Protein AF-0000000066929503 (afdb_homodimer)

Secondary structure (DSSP, 8-state):
----------TT-PPP--HHHHHHHHHHHHHHTGGGHHHHHHHHHHHHHHH-GGGGGG-TT----TTS-----HHHHHHHHHHHHHHHHHHHTTT-GGGGHHHHHHHHHHHHHHHHHH---THHHHHHHHHHHHHHHHHHHHSSTTS--HHHHHHHHHHHHHHHHHHHHHHHHHHHHHHHHHHHTT---------HHHHHHHHHHHHHHHHHTT-/----------TT-PPP--HHHHHHHHHHHHHHTGGGHHHHHHHHHHHHHHH-GGGGGG-TT----TTS-----HHHHHHHHHHHHHHHHHHHTTT-GGGGHHHHHHHHHHHHHHHHHH---THHHHHHHHHHHHHHHHHHHHSSTTS--HHHHHHHHHHHHHHHHHHHHHHHHHHHHHHHHHHHTT---------HHHHHHHHHHHHHHHHHTT-

Foldseek 3Di:
DDPPPPPPPPVLDADDDDPVLLVLLLLLCVQFDVVPQLVLLLQLVVQLCVVPVLCCQLPVVQPPPPPVPDDGDPSSSVVSNVVSVLVVVCSVCVVPNVVCLVVLLVLLLVLLVCCQVRNRDLCSLVSSLVSSLVSSLVRSVVTDPPSDDPVSSVSSSVSSSSSSVSSSVSNNNNNVVNVVVCVVVVVPSCVPPCDPVNSVVVVVVVVVVVVVVVD/DDPPPPPPPPLLDADDDDPVLLVLLLLLCVQFDVVPQLVLLLQLVVQLCVVPVLCCQLPVVQCPPPPVPDDGDPSSSVVSNVVSVLVVVCSVCVVPNVVCLVVLLVLLLVLLVCCQVRNRDLCSLVSSLVSSLVSSLVRSVVTDPPSDDPVSSVSSSVSSSSSSVSSSVSSNNNNVVNVVVCVVVVVPSCVPPCDPVNSVVVVVVVVVVVVVVVD

Radius of gyration: 22.8 Å; Cα contacts (8 Å, |Δi|>4): 367; chains: 2; bounding box: 68×48×69 Å

Organism: Strongyloides stercoralis (NCBI:txid6248)

pLDDT: mean 79.91, std 23.87, range [24.31, 98.56]

Sequence (430 aa):
MSSASLTTLTEDNWPIFDEDEIKLLVKSWNSSVGSNMETVGSSIYEMIFKQVPEARILFPFMKFTSSGKEKKSSEFRFQALRFMQVLENAINSITNLKALDPILENLGRRHGKLEVSAGFQPYFWTTFIECTIFNLRYYMEKSKKGTYDANEIDYAIMLWRKLLSAVIKKIEVGFYTDIANRISNGEKKRLRKSSTSTQCSQFLMKQQINRSDKSMSSASLTTLTEDNWPIFDEDEIKLLVKSWNSSVGSNMETVGSSIYEMIFKQVPEARILFPFMKFTSSGKEKKSSEFRFQALRFMQVLENAINSITNLKALDPILENLGRRHGKLEVSAGFQPYFWTTFIECTIFNLRYYMEKSKKGTYDANEIDYAIMLWRKLLSAVIKKIEVGFYTDIANRISNGEKKRLRKSSTSTQCSQFLMKQQINRSDKS

Solvent-accessible surface area (backbone atoms only — not comparable to full-atom values): 24064 Å² total; per-residue (Å²): 138,82,79,77,74,73,76,65,79,69,80,83,61,77,83,85,72,54,74,68,53,46,51,44,51,50,47,54,36,61,67,38,36,65,86,40,38,54,62,51,23,42,53,28,50,55,47,38,41,67,65,40,46,76,59,46,63,70,40,71,80,51,64,72,52,84,79,76,75,48,69,78,43,70,67,48,45,51,52,24,33,55,56,41,46,54,53,49,49,48,60,76,26,63,93,47,56,74,76,45,48,66,61,32,24,52,50,10,30,53,49,33,50,32,33,76,76,48,62,52,56,76,68,56,55,56,47,47,50,53,34,44,49,50,48,52,52,52,35,51,70,67,29,66,86,80,74,65,52,74,66,53,49,45,51,41,46,54,50,48,49,56,50,52,52,46,52,49,53,45,19,46,51,17,21,53,50,39,51,50,50,35,59,71,68,60,53,62,69,78,55,75,74,58,44,77,68,43,48,56,46,47,53,53,47,50,56,49,50,64,52,56,72,73,103,136,82,79,77,74,73,76,65,79,69,81,83,62,77,82,85,71,54,73,69,54,47,52,44,51,50,46,55,37,61,67,40,35,64,86,41,39,53,61,50,23,42,53,29,50,55,47,38,41,68,65,40,46,78,59,45,61,69,40,72,81,50,62,72,51,86,80,76,74,44,66,78,45,70,65,47,46,51,53,23,34,55,56,42,46,54,55,49,49,48,60,77,24,62,93,47,56,73,76,44,49,68,62,32,24,52,51,11,31,52,48,32,51,34,32,76,74,48,64,52,55,76,66,54,54,56,47,47,51,53,34,45,49,49,48,52,50,52,36,51,69,66,27,65,86,81,75,63,54,72,65,55,49,46,50,40,46,54,52,48,50,56,50,51,53,47,52,50,54,45,19,46,52,17,20,51,50,40,51,51,50,34,60,71,68,60,53,63,68,78,53,77,74,59,44,77,68,44,48,56,45,47,54,53,47,51,57,49,51,65,54,55,72,72,102

Nearest PDB structures (foldseek):
  5ziq-assembly3_C  TM=8.819E-01  e=2.730E-05  Ramazzottius varieornatus
  1ury-assembly1_A  TM=8.595E-01  e=2.438E-04  Homo sapiens
  6oty-assembly1_B  TM=6.850E-01  e=4.265E-04  Phacoides pectinatus
  3pt7-assembly1_B  TM=7.127E-01  e=1.305E-03  Phacoides pectinatus
  3pt8-assembly1_B  TM=7.059E-01  e=2.178E-03  Phacoides pectinatus

InterPro domains:
  IPR000971 Globin [PF00042] (43-129)
  IPR000971 Globin [PS01033] (16-188)
  IPR009050 Globin-like superfamily [SSF46458] (12-141)
  IPR012292 Globin/Protoglobin [G3DSA:1.10.490.10] (10-182)
  IPR044399 Myoglobin-like, M family globin domain [cd01040] (25-171)
  IPR053341 Oxidative Stress Response Globin-like [PTHR47768] (20-179)

Structure (mmCIF, N/CA/C/O backbone):
data_AF-0000000066929503-model_v1
#
loop_
_entity.id
_entity.type
_entity.pdbx_description
1 polymer 'GLOBIN domain-containing protein'
#
loop_
_atom_site.group_PDB
_atom_site.id
_atom_site.type_symbol
_atom_site.label_atom_id
_atom_site.label_alt_id
_atom_site.label_comp_id
_atom_site.label_asym_id
_atom_site.label_entity_id
_atom_site.label_seq_id
_atom_site.pdbx_PDB_ins_code
_atom_site.Cartn_x
_atom_site.Cartn_y
_atom_site.Cartn_z
_atom_site.occupancy
_atom_site.B_iso_or_equiv
_atom_site.auth_seq_id
_atom_site.auth_comp_id
_atom_site.auth_asym_id
_atom_site.auth_atom_id
_atom_site.pdbx_PDB_model_num
ATOM 1 N N . MET A 1 1 ? -44.656 7.566 14.586 1 24.62 1 MET A N 1
ATOM 2 C CA . MET A 1 1 ? -43.906 7.273 13.367 1 24.62 1 MET A CA 1
ATOM 3 C C . MET A 1 1 ? -42.469 7.758 13.477 1 24.62 1 MET A C 1
ATOM 5 O O . MET A 1 1 ? -42.188 8.938 13.273 1 24.62 1 MET A O 1
ATOM 9 N N . SER A 1 2 ? -41.656 7.426 14.422 1 27.88 2 SER A N 1
ATOM 10 C CA . SER A 1 2 ? -40.375 7.973 14.836 1 27.88 2 SER A CA 1
ATOM 11 C C . SER A 1 2 ? -39.281 7.641 13.82 1 27.88 2 SER A C 1
ATOM 13 O O . SER A 1 2 ? -39.094 6.477 13.469 1 27.88 2 SER A O 1
ATOM 15 N N . SER A 1 3 ? -38.844 8.578 12.938 1 27.59 3 SER A N 1
ATOM 16 C CA . SER A 1 3 ? -37.906 8.531 11.828 1 27.59 3 SER A CA 1
ATOM 17 C C . SER A 1 3 ? -36.531 8.023 12.289 1 27.59 3 SER A C 1
ATOM 19 O O . SER A 1 3 ? -35.969 8.562 13.234 1 27.59 3 SER A O 1
ATOM 21 N N . ALA A 1 4 ? -36.25 6.754 12.289 1 28.34 4 ALA A N 1
ATOM 22 C CA . ALA A 1 4 ? -34.906 6.145 12.453 1 28.34 4 ALA A CA 1
ATOM 23 C C . ALA A 1 4 ? -33.875 6.902 11.664 1 28.34 4 ALA A C 1
ATOM 25 O O . ALA A 1 4 ? -33.906 6.953 10.43 1 28.34 4 ALA A O 1
ATOM 26 N N . SER A 1 5 ? -33.344 8.023 12.156 1 29.8 5 SER A N 1
ATOM 27 C CA . SER A 1 5 ? -32.281 8.828 11.578 1 29.8 5 SER A CA 1
ATOM 28 C C . SER A 1 5 ? -31.109 7.953 11.141 1 29.8 5 SER A C 1
ATOM 30 O O . SER A 1 5 ? -30.531 7.219 11.953 1 29.8 5 SER A O 1
ATOM 32 N N . LEU A 1 6 ? -31.125 7.316 10.047 1 31.19 6 LEU A N 1
ATOM 33 C CA . LEU A 1 6 ? -30 6.68 9.375 1 31.19 6 LEU A CA 1
ATOM 34 C C . LEU A 1 6 ? -28.734 7.527 9.516 1 31.19 6 LEU A C 1
ATOM 36 O O . LEU A 1 6 ? -28.656 8.625 8.961 1 31.19 6 LEU A O 1
ATOM 40 N N . THR A 1 7 ? -28.125 7.609 10.672 1 31.92 7 THR A N 1
ATOM 41 C CA . THR A 1 7 ? -26.797 8.211 10.789 1 31.92 7 THR A CA 1
ATOM 42 C C . THR A 1 7 ? -25.953 7.91 9.562 1 31.92 7 THR A C 1
ATOM 44 O O . THR A 1 7 ? -25.609 6.754 9.297 1 31.92 7 THR A O 1
ATOM 47 N N . THR A 1 8 ? -26.297 8.469 8.469 1 33.75 8 THR A N 1
ATOM 48 C CA . THR A 1 8 ? -25.406 8.531 7.32 1 33.75 8 THR A CA 1
ATOM 49 C C . THR A 1 8 ? -23.953 8.734 7.773 1 33.75 8 THR A C 1
ATOM 51 O O . THR A 1 8 ? -23.672 9.625 8.57 1 33.75 8 THR A O 1
ATOM 54 N N . LEU A 1 9 ? -23.266 7.797 8.258 1 35.62 9 LEU A N 1
ATOM 55 C CA . LEU A 1 9 ? -21.812 7.957 8.289 1 35.62 9 LEU A CA 1
ATOM 56 C C . LEU A 1 9 ? -21.359 8.953 7.23 1 35.62 9 LEU A C 1
ATOM 58 O O . LEU A 1 9 ? -21.312 8.625 6.043 1 35.62 9 LEU A O 1
ATOM 62 N N . THR A 1 10 ? -21.844 10.047 7.012 1 40.69 10 THR A N 1
ATOM 63 C CA . THR A 1 10 ? -21.328 11.109 6.152 1 40.69 10 THR A CA 1
ATOM 64 C C . THR A 1 10 ? -19.812 11.203 6.242 1 40.69 10 THR A C 1
ATOM 66 O O . THR A 1 10 ? -19.266 11.539 7.297 1 40.69 10 THR A O 1
ATOM 69 N N . GLU A 1 11 ? -19 10.312 5.738 1 50.25 11 GLU A N 1
ATOM 70 C CA . GLU A 1 11 ? -17.578 10.07 5.445 1 50.25 11 GLU A CA 1
ATOM 71 C C . GLU A 1 11 ? -16.828 11.383 5.238 1 50.25 11 GLU A C 1
ATOM 73 O O . GLU A 1 11 ? -15.641 11.375 4.914 1 50.25 11 GLU A O 1
ATOM 78 N N . ASP A 1 12 ? -17.438 12.531 5.125 1 60.22 12 ASP A N 1
ATOM 79 C CA . ASP A 1 12 ? -16.891 13.812 4.699 1 60.22 12 ASP A CA 1
ATOM 80 C C . ASP A 1 12 ? -16.125 14.484 5.836 1 60.22 12 ASP A C 1
ATOM 82 O O . ASP A 1 12 ? -15.688 15.633 5.707 1 60.22 12 ASP A O 1
ATOM 86 N N . ASN A 1 13 ? -15.977 13.758 6.852 1 83.12 13 ASN A N 1
ATOM 87 C CA . ASN A 1 13 ? -15.391 14.555 7.926 1 83.12 13 ASN A CA 1
ATOM 88 C C . ASN A 1 13 ? -13.914 14.227 8.125 1 83.12 13 ASN A C 1
ATOM 90 O O . ASN A 1 13 ? -13.492 13.094 7.898 1 83.12 13 ASN A O 1
ATOM 94 N N . TRP A 1 14 ? -13.148 15.258 8.344 1 95.12 14 TRP A N 1
ATOM 95 C CA . TRP A 1 14 ? -11.758 15.148 8.758 1 95.12 14 TRP A CA 1
ATOM 96 C C . TRP A 1 14 ? -11.633 14.43 10.094 1 95.12 14 TRP A C 1
ATOM 98 O O . TRP A 1 14 ? -12.508 14.555 10.953 1 95.12 14 TRP A O 1
ATOM 108 N N . PRO A 1 15 ? -10.625 13.602 10.25 1 94.94 15 PRO A N 1
ATOM 109 C CA . PRO A 1 15 ? -10.406 13 11.562 1 94.94 15 PRO A CA 1
ATOM 110 C C . PRO A 1 15 ? -10.086 14.031 12.641 1 94.94 15 PRO A C 1
ATOM 112 O O . PRO A 1 15 ? -9.562 15.109 12.328 1 94.94 15 PRO A O 1
ATOM 115 N N . ILE A 1 16 ? -10.383 13.648 13.812 1 92.81 16 ILE A N 1
ATOM 116 C CA . ILE A 1 16 ? -10.031 14.477 14.969 1 92.81 16 ILE A CA 1
ATOM 117 C C . ILE A 1 16 ? -8.805 13.891 15.664 1 92.81 16 ILE A C 1
ATOM 119 O O . ILE A 1 16 ? -8.727 12.68 15.891 1 92.81 16 ILE A O 1
ATOM 123 N N . PHE A 1 17 ? -7.812 14.711 15.922 1 97 17 PHE A N 1
ATOM 124 C CA . PHE A 1 17 ? -6.625 14.352 16.688 1 97 17 PHE A CA 1
ATOM 125 C C . PHE A 1 17 ? -6.625 15.047 18.047 1 97 17 PHE A C 1
ATOM 127 O O . PHE A 1 17 ? -6.926 16.234 18.141 1 97 17 PHE A O 1
ATOM 134 N N . ASP A 1 18 ? -6.387 14.273 19.047 1 97.12 18 ASP A N 1
ATOM 135 C CA . ASP A 1 18 ? -6.289 14.93 20.344 1 97.12 18 ASP A CA 1
ATOM 136 C C . ASP A 1 18 ? -4.953 15.648 20.5 1 97.12 18 ASP A C 1
ATOM 138 O O . ASP A 1 18 ? -4.113 15.617 19.609 1 97.12 18 ASP A O 1
ATOM 142 N N . GLU A 1 19 ? -4.789 16.344 21.609 1 97.44 19 GLU A N 1
ATOM 143 C CA . GLU A 1 19 ? -3.623 17.203 21.812 1 97.44 19 GLU A CA 1
ATOM 144 C C . GLU A 1 19 ? -2.328 16.391 21.75 1 97.44 19 GLU A C 1
ATOM 146 O O . GLU A 1 19 ? -1.342 16.828 21.156 1 97.44 19 GLU A O 1
ATOM 151 N N . ASP A 1 20 ? -2.297 15.219 22.312 1 97.5 20 ASP A N 1
ATOM 152 C CA . ASP A 1 20 ? -1.104 14.375 22.328 1 97.5 20 ASP A CA 1
ATOM 153 C C . ASP A 1 20 ? -0.799 13.844 20.922 1 97.5 20 ASP A C 1
ATOM 155 O O . ASP A 1 20 ? 0.365 13.758 20.531 1 97.5 20 ASP A O 1
ATOM 159 N N . GLU A 1 21 ? -1.838 13.516 20.266 1 98 21 GLU A N 1
ATOM 160 C CA . GLU A 1 21 ? -1.682 13.047 18.891 1 98 21 GLU A CA 1
ATOM 161 C C . GLU A 1 21 ? -1.106 14.148 18 1 98 21 GLU A C 1
ATOM 163 O O . GLU A 1 21 ? -0.216 13.891 17.188 1 98 21 GLU A O 1
ATOM 168 N N . ILE A 1 22 ? -1.617 15.367 18.219 1 98.5 22 ILE A N 1
ATOM 169 C CA . ILE A 1 22 ? -1.156 16.5 17.438 1 98.5 22 ILE A CA 1
ATOM 170 C C . ILE A 1 22 ? 0.322 16.766 17.719 1 98.5 22 ILE A C 1
ATOM 172 O O . ILE A 1 22 ? 1.116 16.938 16.797 1 98.5 22 ILE A O 1
ATOM 176 N N . LYS A 1 23 ? 0.648 16.703 18.922 1 97.94 23 LYS A N 1
ATOM 177 C CA . LYS A 1 23 ? 2.035 16.938 19.312 1 97.94 23 LYS A CA 1
ATOM 178 C C . LYS A 1 23 ? 2.965 15.906 18.672 1 97.94 23 LYS A C 1
ATOM 180 O O . LYS A 1 23 ? 4.039 16.266 18.188 1 97.94 23 LYS A O 1
ATOM 185 N N . LEU A 1 24 ? 2.531 14.688 18.625 1 97.44 24 LEU A N 1
ATOM 186 C CA . LEU A 1 24 ? 3.363 13.625 18.078 1 97.44 24 LEU A CA 1
ATOM 187 C C . LEU A 1 24 ? 3.488 13.758 16.562 1 97.44 24 LEU A C 1
ATOM 189 O O . LEU A 1 24 ? 4.57 13.562 16.016 1 97.44 24 LEU A O 1
ATOM 193 N N . LEU A 1 25 ? 2.42 14.086 15.922 1 98 25 LEU A N 1
ATOM 194 C CA . LEU A 1 25 ? 2.455 14.305 14.484 1 98 25 LEU A CA 1
ATOM 195 C C . LEU A 1 25 ? 3.398 15.453 14.133 1 98 25 LEU A C 1
ATOM 197 O O . LEU A 1 25 ? 4.254 15.312 13.25 1 98 25 LEU A O 1
ATOM 201 N N . VAL A 1 26 ? 3.26 16.547 14.844 1 97.62 26 VAL A N 1
ATOM 202 C CA . VAL A 1 26 ? 4.07 17.734 14.586 1 97.62 26 VAL A CA 1
ATOM 203 C C . VAL A 1 26 ? 5.535 17.438 14.891 1 97.62 26 VAL A C 1
ATOM 205 O O . VAL A 1 26 ? 6.422 17.797 14.109 1 97.62 26 VAL A O 1
ATOM 208 N N . LYS A 1 27 ? 5.77 16.75 15.945 1 96.31 27 LYS A N 1
ATOM 209 C CA . LYS A 1 27 ? 7.133 16.359 16.297 1 96.31 27 LYS A CA 1
ATOM 210 C C . LYS A 1 27 ? 7.75 15.469 15.219 1 96.31 27 LYS A C 1
ATOM 212 O O . LYS A 1 27 ? 8.891 15.68 14.82 1 96.31 27 LYS A O 1
ATOM 217 N N . SER A 1 28 ? 6.977 14.531 14.773 1 95.75 28 SER A N 1
ATOM 218 C CA . SER A 1 28 ? 7.492 13.586 13.781 1 95.75 28 SER A CA 1
ATOM 219 C C . SER A 1 28 ? 7.785 14.281 12.453 1 95.75 28 SER A C 1
ATOM 221 O O . SER A 1 28 ? 8.727 13.914 11.75 1 95.75 28 SER A O 1
ATOM 223 N N . TRP A 1 29 ? 7.031 15.273 12.148 1 96.44 29 TRP A N 1
ATOM 224 C CA . TRP A 1 29 ? 7.297 16.078 10.953 1 96.44 29 TRP A CA 1
ATOM 225 C C . TRP A 1 29 ? 8.555 16.922 11.141 1 96.44 29 TRP A C 1
ATOM 227 O O . TRP A 1 29 ? 9.469 16.875 10.32 1 96.44 29 TRP A O 1
ATOM 237 N N . ASN A 1 30 ? 8.633 17.625 12.227 1 94.25 30 ASN A N 1
ATOM 238 C CA . ASN A 1 30 ? 9.68 18.609 12.438 1 94.25 30 ASN A CA 1
ATOM 239 C C . ASN A 1 30 ? 11.047 17.953 12.648 1 94.25 30 ASN A C 1
ATOM 241 O O . ASN A 1 30 ? 12.07 18.484 12.234 1 94.25 30 ASN A O 1
ATOM 245 N N . SER A 1 31 ? 11.07 16.797 13.18 1 91.19 31 SER A N 1
ATOM 246 C CA . SER A 1 31 ? 12.344 16.188 13.555 1 91.19 31 SER A CA 1
ATOM 247 C C . SER A 1 31 ? 12.906 15.344 12.414 1 91.19 31 SER A C 1
ATOM 249 O O . SER A 1 31 ? 14.109 15.07 12.375 1 91.19 31 SER A O 1
ATOM 251 N N . SER A 1 32 ? 12.023 15.008 11.492 1 87.88 32 SER A N 1
ATOM 252 C CA . SER A 1 32 ? 12.531 13.969 10.609 1 87.88 32 SER A CA 1
ATOM 253 C C . SER A 1 32 ? 12.266 14.305 9.141 1 87.88 32 SER A C 1
ATOM 255 O O . SER A 1 32 ? 12.938 13.781 8.25 1 87.88 32 SER A O 1
ATOM 257 N N . VAL A 1 33 ? 11.344 15.164 8.836 1 91.44 33 VAL A N 1
ATOM 258 C CA . VAL A 1 33 ? 10.898 15.32 7.453 1 91.44 33 VAL A CA 1
ATOM 259 C C . VAL A 1 33 ? 10.961 16.797 7.051 1 91.44 33 VAL A C 1
ATOM 261 O O . VAL A 1 33 ? 11.453 17.125 5.973 1 91.44 33 VAL A O 1
ATOM 264 N N . GLY A 1 34 ? 10.555 17.641 7.984 1 90.5 34 GLY A N 1
ATOM 265 C CA . GLY A 1 34 ? 10.305 19.047 7.656 1 90.5 34 GLY A CA 1
ATOM 266 C C . GLY A 1 34 ? 11.547 19.766 7.168 1 90.5 34 GLY A C 1
ATOM 267 O O . GLY A 1 34 ? 11.461 20.625 6.289 1 90.5 34 GLY A O 1
ATOM 268 N N . SER A 1 35 ? 12.734 19.391 7.629 1 90.12 35 SER A N 1
ATOM 269 C CA . SER A 1 35 ? 13.969 20.078 7.273 1 90.12 35 SER A CA 1
ATOM 270 C C . SER A 1 35 ? 14.633 19.438 6.062 1 90.12 35 SER A C 1
ATOM 272 O O . SER A 1 35 ? 15.648 19.938 5.57 1 90.12 35 SER A O 1
ATOM 274 N N . ASN A 1 36 ? 14.094 18.391 5.555 1 91.31 36 ASN A N 1
ATOM 275 C CA . ASN A 1 36 ? 14.672 17.656 4.438 1 91.31 36 ASN A CA 1
ATOM 276 C C . ASN A 1 36 ? 13.602 17.172 3.465 1 91.31 36 ASN A C 1
ATOM 278 O O . ASN A 1 36 ? 13.625 16.016 3.035 1 91.31 36 ASN A O 1
ATOM 282 N N . MET A 1 37 ? 12.719 18 3.158 1 93.75 37 MET A N 1
ATOM 283 C CA . MET A 1 37 ? 11.547 17.625 2.379 1 93.75 37 MET A CA 1
ATOM 284 C C . MET A 1 37 ? 11.953 17.125 0.992 1 93.75 37 MET A C 1
ATOM 286 O O . MET A 1 37 ? 11.375 16.172 0.475 1 93.75 37 MET A O 1
ATOM 290 N N . GLU A 1 38 ? 12.953 17.812 0.374 1 91.06 38 GLU A N 1
ATOM 291 C CA . GLU A 1 38 ? 13.375 17.422 -0.965 1 91.06 38 GLU A CA 1
ATOM 292 C C . GLU A 1 38 ? 13.922 15.992 -0.973 1 91.06 38 GLU A C 1
ATOM 294 O O . GLU A 1 38 ? 13.555 15.188 -1.834 1 91.06 38 GLU A O 1
ATOM 299 N N . THR A 1 39 ? 14.758 15.703 -0.01 1 92.31 39 THR A N 1
ATOM 300 C CA . THR A 1 39 ? 15.367 14.383 0.094 1 92.31 39 THR A CA 1
ATOM 301 C C . THR A 1 39 ? 14.305 13.32 0.385 1 92.31 39 THR A C 1
ATOM 303 O O . THR A 1 39 ? 14.258 12.281 -0.275 1 92.31 39 THR A O 1
ATOM 306 N N . VAL A 1 40 ? 13.438 13.625 1.331 1 95.25 40 VAL A N 1
ATOM 307 C CA . VAL A 1 40 ? 12.398 12.672 1.715 1 95.25 40 VAL A CA 1
ATOM 308 C C . VAL A 1 40 ? 11.422 12.484 0.558 1 95.25 40 VAL A C 1
ATOM 310 O O . VAL A 1 40 ? 11.07 11.352 0.215 1 95.25 40 VAL A O 1
ATOM 313 N N . GLY A 1 41 ? 11.039 13.594 -0.048 1 95.31 41 GLY A N 1
ATOM 314 C CA . GLY A 1 41 ? 10.148 13.523 -1.196 1 95.31 41 GLY A CA 1
ATOM 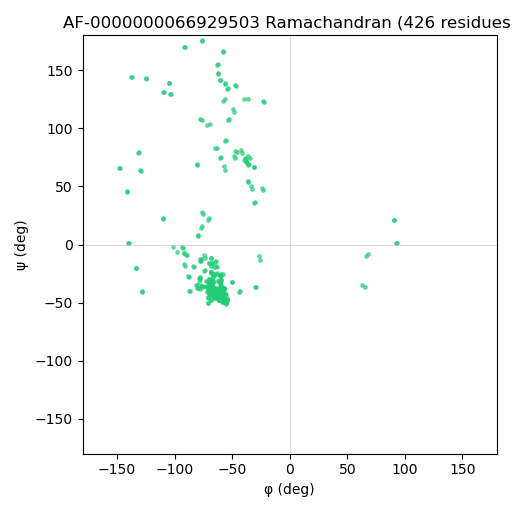315 C C . GLY A 1 41 ? 10.719 12.703 -2.34 1 95.31 41 GLY A C 1
ATOM 316 O O . GLY A 1 41 ? 10.008 11.891 -2.941 1 95.31 41 GLY A O 1
ATOM 317 N N . SER A 1 42 ? 11.984 12.883 -2.629 1 92.56 42 SER A N 1
ATOM 318 C CA . SER A 1 42 ? 12.641 12.125 -3.686 1 92.56 42 SER A CA 1
ATOM 319 C C . SER A 1 42 ? 12.672 10.633 -3.355 1 92.56 42 SER A C 1
ATOM 321 O O . SER A 1 42 ? 12.43 9.797 -4.227 1 92.56 42 SER A O 1
ATOM 323 N N . SER A 1 43 ? 12.938 10.328 -2.088 1 94.75 43 SER A N 1
ATOM 324 C CA . SER A 1 43 ? 12.945 8.938 -1.655 1 94.75 43 SER A CA 1
ATOM 325 C C . SER A 1 43 ? 11.578 8.297 -1.831 1 94.75 43 SER A C 1
ATOM 327 O O . SER A 1 43 ? 11.469 7.148 -2.264 1 94.75 43 SER A O 1
ATOM 329 N N . ILE A 1 44 ? 10.547 9.055 -1.503 1 96.5 44 ILE A N 1
ATOM 330 C CA . ILE A 1 44 ? 9.18 8.555 -1.63 1 96.5 44 ILE A CA 1
ATOM 331 C C . ILE A 1 44 ? 8.859 8.297 -3.1 1 96.5 44 ILE A C 1
ATOM 333 O O . ILE A 1 44 ? 8.367 7.223 -3.455 1 96.5 44 ILE A O 1
ATOM 337 N N . TYR A 1 45 ? 9.188 9.141 -3.963 1 93.19 45 TYR A N 1
ATOM 338 C CA . TYR A 1 45 ? 8.875 9 -5.379 1 93.19 45 TYR A CA 1
ATOM 339 C C . TYR A 1 45 ? 9.688 7.879 -6.012 1 93.19 45 TYR A C 1
ATOM 341 O O . TYR A 1 45 ? 9.18 7.141 -6.859 1 93.19 45 TYR A O 1
ATOM 349 N N . GLU A 1 46 ? 10.945 7.797 -5.637 1 93.12 46 GLU A N 1
ATOM 350 C CA . GLU A 1 46 ? 11.758 6.688 -6.133 1 93.12 46 GLU A CA 1
ATOM 351 C C . GLU A 1 46 ? 11.133 5.344 -5.773 1 93.12 46 GLU A C 1
ATOM 353 O O . GLU A 1 46 ? 11.086 4.434 -6.605 1 93.12 46 GLU A O 1
ATOM 358 N N . MET A 1 47 ? 10.664 5.281 -4.559 1 96.38 47 MET A N 1
ATOM 359 C CA . MET A 1 47 ? 10.008 4.047 -4.133 1 96.38 47 MET A CA 1
ATOM 360 C C . MET A 1 47 ? 8.711 3.826 -4.902 1 96.38 47 MET A C 1
ATOM 362 O O . MET A 1 47 ? 8.406 2.703 -5.309 1 96.38 47 MET A O 1
ATOM 366 N N . ILE A 1 48 ? 7.945 4.887 -5.141 1 95.75 48 ILE A N 1
ATOM 367 C CA . ILE A 1 48 ? 6.691 4.785 -5.883 1 95.75 48 ILE A CA 1
ATOM 368 C C . ILE A 1 48 ? 6.965 4.219 -7.277 1 95.75 48 ILE A C 1
ATOM 370 O O . ILE A 1 48 ? 6.273 3.301 -7.727 1 95.75 48 ILE A O 1
ATOM 374 N N . PHE A 1 49 ? 7.996 4.629 -7.934 1 93.25 49 PHE A N 1
ATOM 375 C CA . PHE A 1 49 ? 8.273 4.234 -9.312 1 93.25 49 PHE A CA 1
ATOM 376 C C . PHE A 1 49 ? 8.766 2.793 -9.375 1 93.25 49 PHE A C 1
ATOM 378 O O . PHE A 1 49 ? 8.68 2.15 -10.422 1 93.25 49 PHE A O 1
ATOM 385 N N . LYS A 1 50 ? 9.266 2.355 -8.273 1 95.88 50 LYS A N 1
ATOM 386 C CA . LYS A 1 50 ? 9.641 0.948 -8.195 1 95.88 50 LYS A CA 1
ATOM 387 C C . LYS A 1 50 ? 8.422 0.069 -7.906 1 95.88 50 LYS A C 1
ATOM 389 O O . LYS A 1 50 ? 8.328 -1.05 -8.414 1 95.88 50 LYS A O 1
ATOM 394 N N . GLN A 1 51 ? 7.492 0.592 -7.113 1 97.44 51 GLN A N 1
ATOM 395 C CA . GLN A 1 51 ? 6.312 -0.167 -6.719 1 97.44 51 GLN A CA 1
ATOM 396 C C . GLN A 1 51 ? 5.258 -0.161 -7.82 1 97.44 51 GLN A C 1
ATOM 398 O O . GLN A 1 51 ? 4.543 -1.147 -8.008 1 97.44 51 GLN A O 1
ATOM 403 N N . VAL A 1 52 ? 5.152 0.943 -8.477 1 97.06 52 VAL A N 1
ATOM 404 C CA . VAL A 1 52 ? 4.215 1.11 -9.578 1 97.06 52 VAL A CA 1
ATOM 405 C C . VAL A 1 52 ? 4.93 1.727 -10.781 1 97.06 52 VAL A C 1
ATOM 407 O O . VAL A 1 52 ? 4.723 2.9 -11.102 1 97.06 52 VAL A O 1
ATOM 410 N N . PRO A 1 53 ? 5.668 0.898 -11.516 1 95.12 53 PRO A N 1
ATOM 411 C CA . PRO A 1 53 ? 6.488 1.444 -12.602 1 95.12 53 PRO A CA 1
ATOM 412 C C . PRO A 1 53 ? 5.66 2.152 -13.672 1 95.12 53 PRO A C 1
ATOM 414 O O . PRO A 1 53 ? 6.141 3.096 -14.305 1 95.12 53 PRO A O 1
ATOM 417 N N . GLU A 1 54 ? 4.418 1.783 -13.852 1 92.81 54 GLU A N 1
ATOM 418 C CA . GLU A 1 54 ? 3.561 2.395 -14.867 1 92.81 54 GLU A CA 1
ATOM 419 C C . GLU A 1 54 ? 3.246 3.846 -14.523 1 92.81 54 GLU A C 1
ATOM 421 O O . GLU A 1 54 ? 2.812 4.613 -15.383 1 92.81 54 GLU A O 1
ATOM 426 N N . ALA A 1 55 ? 3.479 4.254 -13.289 1 92.88 55 ALA A N 1
ATOM 427 C CA . ALA A 1 55 ? 3.227 5.633 -12.883 1 92.88 55 ALA A CA 1
ATOM 428 C C . ALA A 1 55 ? 4.234 6.586 -13.516 1 92.88 55 ALA A C 1
ATOM 430 O O . ALA A 1 55 ? 4.008 7.797 -13.562 1 92.88 55 ALA A O 1
ATOM 431 N N . ARG A 1 56 ? 5.32 6.051 -14.031 1 89.75 56 ARG A N 1
ATOM 432 C CA . ARG A 1 56 ? 6.355 6.875 -14.648 1 89.75 56 ARG A CA 1
ATOM 433 C C . ARG A 1 56 ? 5.812 7.602 -15.875 1 89.75 56 ARG A C 1
ATOM 435 O O . ARG A 1 56 ? 6.336 8.648 -16.266 1 89.75 56 ARG A O 1
ATOM 442 N N . ILE A 1 57 ? 4.703 7.121 -16.422 1 87.19 57 ILE A N 1
ATOM 443 C CA . ILE A 1 57 ? 4.125 7.707 -17.625 1 87.19 57 ILE A CA 1
ATOM 444 C C . ILE A 1 57 ? 3.592 9.102 -17.297 1 87.19 57 ILE A C 1
ATOM 446 O O . ILE A 1 57 ? 3.479 9.945 -18.203 1 87.19 57 ILE A O 1
ATOM 450 N N . LEU A 1 58 ? 3.303 9.32 -16.062 1 87 58 LEU A N 1
ATOM 451 C CA . LEU A 1 58 ? 2.768 10.609 -15.633 1 87 58 LEU A CA 1
ATOM 452 C C . LEU A 1 58 ? 3.875 11.656 -15.539 1 87 58 LEU A C 1
ATOM 454 O O . LEU A 1 58 ? 3.598 12.852 -15.445 1 87 58 LEU A O 1
ATOM 458 N N . PHE A 1 59 ? 5.098 11.125 -15.609 1 83.94 59 PHE A N 1
ATOM 459 C CA . PHE A 1 59 ? 6.238 12.008 -15.398 1 83.94 59 PHE A CA 1
ATOM 460 C C . PHE A 1 59 ? 7.262 11.852 -16.516 1 83.94 59 PHE A C 1
ATOM 462 O O . PHE A 1 59 ? 8.422 11.531 -16.266 1 83.94 59 PHE A O 1
ATOM 469 N N . PRO A 1 60 ? 6.938 12.172 -17.656 1 74.06 60 PRO A N 1
ATOM 470 C CA . PRO A 1 60 ? 7.777 11.883 -18.828 1 74.06 60 PRO A CA 1
ATOM 471 C C . PRO A 1 60 ? 9.117 12.617 -18.781 1 74.06 60 PRO A C 1
ATOM 473 O O . PRO A 1 60 ? 10.07 12.195 -19.438 1 74.06 60 PRO A O 1
ATOM 476 N N . PHE A 1 61 ? 9.125 13.594 -18.156 1 65 61 PHE A N 1
ATOM 477 C CA . PHE A 1 61 ? 10.344 14.398 -18.109 1 65 61 PHE A CA 1
ATOM 478 C C . PHE A 1 61 ? 11.375 13.766 -17.172 1 65 61 PHE A C 1
ATOM 480 O O . PHE A 1 61 ? 12.523 14.203 -17.125 1 65 61 PHE A O 1
ATOM 487 N N . MET A 1 62 ? 10.891 12.828 -16.391 1 59.62 62 MET A N 1
ATOM 488 C CA . MET A 1 62 ? 11.789 12.188 -15.43 1 59.62 62 MET A CA 1
ATOM 489 C C . MET A 1 62 ? 12.633 11.117 -16.109 1 59.62 62 MET A C 1
ATOM 491 O O . MET A 1 62 ? 12.102 10.141 -16.641 1 59.62 62 MET A O 1
ATOM 495 N N . LYS A 1 63 ? 13.586 11.617 -17 1 53.03 63 LYS A N 1
ATOM 496 C CA . LYS A 1 63 ? 14.477 10.641 -17.609 1 53.03 63 LYS A CA 1
ATOM 497 C C . LYS A 1 63 ? 15.078 9.711 -16.562 1 53.03 63 LYS A C 1
ATOM 499 O O . LYS A 1 63 ? 15.75 10.156 -15.633 1 53.03 63 LYS A O 1
ATOM 504 N N . PHE A 1 64 ? 14.297 8.766 -16.094 1 48.66 64 PHE A N 1
ATOM 505 C CA . PHE A 1 64 ? 14.953 7.824 -15.195 1 48.66 64 PHE A CA 1
ATOM 506 C C . PHE A 1 64 ? 16.016 7.016 -15.938 1 48.66 64 PHE A C 1
ATOM 508 O O . PHE A 1 64 ? 15.727 6.418 -16.984 1 48.66 64 PHE A O 1
ATOM 515 N N . THR A 1 65 ? 17.203 7.559 -16.094 1 43.47 65 THR A N 1
ATOM 516 C CA . THR A 1 65 ? 18.219 6.719 -16.734 1 43.47 65 THR A CA 1
ATOM 517 C C . THR A 1 65 ? 18.422 5.43 -15.953 1 43.47 65 THR A C 1
ATOM 519 O O . THR A 1 65 ? 18.203 5.395 -14.742 1 43.47 65 THR A O 1
ATOM 522 N N . SER A 1 66 ? 18.266 4.355 -16.531 1 39.91 66 SER A N 1
ATOM 523 C CA . SER A 1 66 ? 18.453 2.992 -16.047 1 39.91 66 SER A CA 1
ATOM 524 C C . SER A 1 66 ? 19.734 2.865 -15.227 1 39.91 66 SER A C 1
ATOM 526 O O . SER A 1 66 ? 20 1.813 -14.641 1 39.91 66 SER A O 1
ATOM 528 N N . SER A 1 67 ? 20.844 3.506 -15.633 1 42.56 67 SER A N 1
ATOM 529 C CA . SER A 1 67 ? 22.188 3.193 -15.195 1 42.56 67 SER A CA 1
ATOM 530 C C . SER A 1 67 ? 22.406 3.596 -13.734 1 42.56 67 SER A C 1
ATOM 532 O O . SER A 1 67 ? 23.484 3.377 -13.18 1 42.56 67 SER A O 1
ATOM 534 N N . GLY A 1 68 ? 21.422 3.783 -12.852 1 43.38 68 GLY A N 1
ATOM 535 C CA . GLY A 1 68 ? 21.609 4.117 -11.453 1 43.38 68 GLY A CA 1
ATOM 536 C C . GLY A 1 68 ? 22.234 5.488 -11.25 1 43.38 68 GLY A C 1
ATOM 537 O O . GLY A 1 68 ? 22.359 5.953 -10.117 1 43.38 68 GLY A O 1
ATOM 538 N N . LYS A 1 69 ? 23.172 5.918 -12.117 1 44.62 69 LYS A N 1
ATOM 539 C CA . LYS A 1 69 ? 23.844 7.215 -11.992 1 44.62 69 LYS A CA 1
ATOM 540 C C . LYS A 1 69 ? 22.906 8.352 -12.422 1 44.62 69 LYS A C 1
ATOM 542 O O . LYS A 1 69 ? 23.281 9.172 -13.266 1 44.62 69 LYS A O 1
ATOM 547 N N . GLU A 1 70 ? 21.734 8.172 -12.32 1 46.59 70 GLU A N 1
ATOM 548 C CA . GLU A 1 70 ? 20.844 9.148 -12.945 1 46.59 70 GLU A CA 1
ATOM 549 C C . G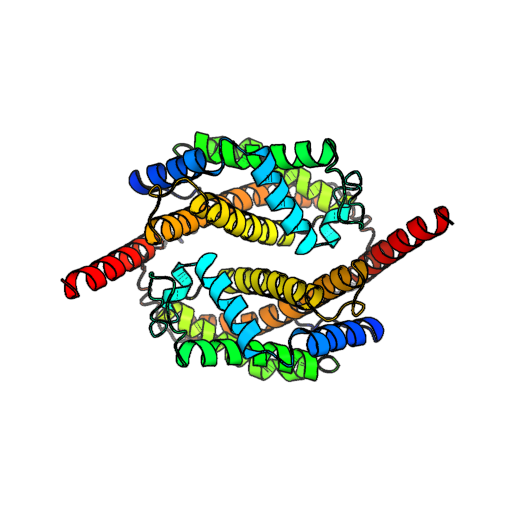LU A 1 70 ? 20.734 10.414 -12.102 1 46.59 70 GLU A C 1
ATOM 551 O O . GLU A 1 70 ? 20.438 10.336 -10.906 1 46.59 70 GLU A O 1
ATOM 556 N N . LYS A 1 71 ? 21.312 11.375 -12.602 1 52.88 71 LYS A N 1
ATOM 557 C CA . LYS A 1 71 ? 21.031 12.68 -12.008 1 52.88 71 LYS A CA 1
ATOM 558 C C . LYS A 1 71 ? 19.531 12.953 -11.938 1 52.88 71 LYS A C 1
ATOM 560 O O . LYS A 1 71 ? 18.844 12.898 -12.953 1 52.88 71 LYS A O 1
ATOM 565 N N . LYS A 1 72 ? 19 12.906 -10.695 1 62.06 72 LYS A N 1
ATOM 566 C CA . LYS A 1 72 ? 17.625 13.352 -10.523 1 62.06 72 LYS A CA 1
ATOM 567 C C . LYS A 1 72 ? 17.406 14.711 -11.18 1 62.06 72 LYS A C 1
ATOM 569 O O . LYS A 1 72 ? 18.141 15.664 -10.906 1 62.06 72 LYS A O 1
ATOM 574 N N . SER A 1 73 ? 16.516 14.68 -12.195 1 71 73 SER A N 1
ATOM 575 C CA . SER A 1 73 ? 16.234 15.938 -12.891 1 71 73 SER A CA 1
ATOM 576 C C . SER A 1 73 ? 15.625 16.969 -11.945 1 71 73 SER A C 1
ATOM 578 O O . SER A 1 73 ? 15.102 16.609 -10.883 1 71 73 SER A O 1
ATOM 580 N N . SER A 1 74 ? 15.906 18.172 -12.148 1 75.94 74 SER A N 1
ATOM 581 C CA . SER A 1 74 ? 15.305 19.281 -11.406 1 75.94 74 SER A CA 1
ATOM 582 C C . SER A 1 74 ? 13.781 19.172 -11.391 1 75.94 74 SER A C 1
ATOM 584 O O . SER A 1 74 ? 13.148 19.469 -10.375 1 75.94 74 SER A O 1
ATOM 586 N N . GLU A 1 75 ? 13.273 18.625 -12.461 1 76.44 75 GLU A N 1
ATOM 587 C CA . GLU A 1 75 ? 11.828 18.484 -12.57 1 76.44 75 GLU A CA 1
ATOM 588 C C . GLU A 1 75 ? 11.289 17.469 -11.578 1 76.44 75 GLU A C 1
ATOM 590 O O . GLU A 1 75 ? 10.227 17.672 -10.984 1 76.44 75 GLU A O 1
ATOM 595 N N . PHE A 1 76 ? 12.055 16.453 -11.391 1 77.69 76 PHE A N 1
ATOM 596 C CA . PHE A 1 76 ? 11.68 15.414 -10.438 1 77.69 76 PHE A CA 1
ATOM 597 C C . PHE A 1 76 ? 11.68 15.953 -9.016 1 77.69 76 PHE A C 1
ATOM 599 O O . PHE A 1 76 ? 10.727 15.742 -8.258 1 77.69 76 PHE A O 1
ATOM 606 N N . ARG A 1 77 ? 12.641 16.688 -8.734 1 80.69 77 ARG A N 1
ATOM 607 C CA . ARG A 1 77 ? 12.773 17.266 -7.398 1 80.69 77 ARG A CA 1
ATOM 608 C C . ARG A 1 77 ? 11.656 18.25 -7.113 1 80.69 77 ARG A C 1
ATOM 610 O O . ARG A 1 77 ? 11.117 18.297 -6.004 1 80.69 77 ARG A O 1
ATOM 617 N N . PHE A 1 78 ? 11.328 18.953 -8.133 1 81.06 78 PHE A N 1
ATOM 618 C CA . PHE A 1 78 ? 10.266 19.938 -7.988 1 81.06 78 PHE A CA 1
ATOM 619 C C . PHE A 1 78 ? 8.93 19.25 -7.727 1 81.06 78 PHE A C 1
ATOM 621 O O . PHE A 1 78 ? 8.172 19.656 -6.844 1 81.06 78 PHE A O 1
ATOM 628 N N . GLN A 1 79 ? 8.688 18.203 -8.461 1 82.5 79 GLN A N 1
ATOM 629 C CA . GLN A 1 79 ? 7.43 17.484 -8.266 1 82.5 79 GLN A CA 1
ATOM 630 C C . GLN A 1 79 ? 7.379 16.844 -6.883 1 82.5 79 GLN A C 1
ATOM 632 O O . GLN A 1 79 ? 6.344 16.891 -6.215 1 82.5 79 GLN A O 1
ATOM 637 N N . ALA A 1 80 ? 8.492 16.281 -6.496 1 86.5 80 ALA A N 1
ATOM 638 C CA . ALA A 1 80 ? 8.57 15.664 -5.172 1 86.5 80 ALA A CA 1
ATOM 639 C C . ALA A 1 80 ? 8.297 16.688 -4.078 1 86.5 80 ALA A C 1
ATOM 641 O O . ALA A 1 80 ? 7.602 16.391 -3.102 1 86.5 80 ALA A O 1
ATOM 642 N N . LEU A 1 81 ? 8.727 17.844 -4.301 1 89 81 LEU A N 1
ATOM 643 C CA . LEU A 1 81 ? 8.531 18.906 -3.318 1 89 81 LEU A CA 1
ATOM 644 C C . LEU A 1 81 ? 7.066 19.328 -3.25 1 89 81 LEU A C 1
ATOM 646 O O . LEU A 1 81 ? 6.539 19.594 -2.166 1 89 81 LEU A O 1
ATOM 650 N N . ARG A 1 82 ? 6.406 19.359 -4.332 1 88.06 82 ARG A N 1
ATOM 651 C CA . ARG A 1 82 ? 4.996 19.734 -4.348 1 88.06 82 ARG A CA 1
ATOM 652 C C . ARG A 1 82 ? 4.156 18.75 -3.551 1 88.06 82 ARG A C 1
ATOM 654 O O . ARG A 1 82 ? 3.24 19.141 -2.826 1 88.06 82 ARG A O 1
ATOM 661 N N . PHE A 1 83 ? 4.52 17.609 -3.744 1 90.44 83 PHE A N 1
ATOM 662 C CA . PHE A 1 83 ? 3.873 16.562 -2.961 1 90.44 83 PHE A CA 1
ATOM 663 C C . PHE A 1 83 ? 4.094 16.781 -1.47 1 90.44 83 PHE A C 1
ATOM 665 O O . PHE A 1 83 ? 3.148 16.734 -0.682 1 90.44 83 PHE A O 1
ATOM 672 N N . MET A 1 84 ? 5.305 17.062 -1.097 1 94.75 84 MET A N 1
ATOM 673 C CA . MET A 1 84 ? 5.668 17.25 0.304 1 94.75 84 MET A CA 1
ATOM 674 C C . MET A 1 84 ? 4.992 18.5 0.874 1 94.75 84 MET A C 1
ATOM 676 O O . MET A 1 84 ? 4.66 18.547 2.061 1 94.75 84 MET A O 1
ATOM 680 N N . GLN A 1 85 ? 4.707 19.406 0.052 1 95.38 85 GLN A N 1
ATOM 681 C CA . GLN A 1 85 ? 4.043 20.625 0.489 1 95.38 85 GLN A CA 1
ATOM 682 C C . GLN A 1 85 ? 2.6 20.344 0.901 1 95.38 85 GLN A C 1
ATOM 684 O O . GLN A 1 85 ? 2.064 21.016 1.79 1 95.38 85 GLN A O 1
ATOM 689 N N . VAL A 1 86 ? 2 19.391 0.266 1 96 86 VAL A N 1
ATOM 690 C CA . VAL A 1 86 ? 0.66 19 0.687 1 96 86 VAL A CA 1
ATOM 691 C C . VAL A 1 86 ? 0.707 18.453 2.113 1 96 86 VAL A C 1
ATOM 693 O O . VAL A 1 86 ? -0.127 18.812 2.949 1 96 86 VAL A O 1
ATOM 696 N N . LEU A 1 87 ? 1.709 17.688 2.436 1 96.88 87 LEU A N 1
ATOM 697 C CA . LEU A 1 87 ? 1.865 17.141 3.775 1 96.88 87 LEU A CA 1
ATOM 698 C C . LEU A 1 87 ? 2.203 18.234 4.781 1 96.88 87 LEU A C 1
ATOM 700 O O . LEU A 1 87 ? 1.682 18.234 5.898 1 96.88 87 LEU A O 1
ATOM 704 N N . GLU A 1 88 ? 3.02 19.109 4.355 1 97.5 88 GLU A N 1
ATOM 705 C CA . GLU A 1 88 ? 3.361 20.25 5.207 1 97.5 88 GLU A CA 1
ATOM 706 C C . GLU A 1 88 ? 2.127 21.078 5.547 1 97.5 88 GLU A C 1
ATOM 708 O O . GLU A 1 88 ? 1.926 21.453 6.699 1 97.5 88 GLU A O 1
ATOM 713 N N . ASN A 1 89 ? 1.335 21.312 4.547 1 97.44 89 ASN A N 1
ATOM 714 C CA . ASN A 1 89 ? 0.108 22.062 4.762 1 97.44 89 ASN A CA 1
ATOM 715 C C . ASN A 1 89 ? -0.829 21.359 5.734 1 97.44 89 ASN A C 1
ATOM 717 O O . ASN A 1 89 ? -1.478 22 6.562 1 97.44 89 ASN A O 1
ATOM 721 N N . ALA A 1 90 ? -0.886 20.062 5.586 1 97.62 90 ALA A N 1
ATOM 722 C CA . ALA A 1 90 ? -1.728 19.281 6.492 1 97.62 90 ALA A CA 1
ATOM 723 C C . ALA A 1 90 ? -1.249 19.422 7.934 1 97.62 90 ALA A C 1
ATOM 725 O O . ALA A 1 90 ? -2.055 19.625 8.844 1 97.62 90 ALA A O 1
ATOM 726 N N . ILE A 1 91 ? 0.072 19.391 8.141 1 97.94 91 ILE A N 1
ATOM 727 C CA . ILE A 1 91 ? 0.643 19.516 9.477 1 97.94 91 ILE A CA 1
ATOM 728 C C . ILE A 1 91 ? 0.414 20.922 10.008 1 97.94 91 ILE A C 1
ATOM 730 O O . ILE A 1 91 ? -0.001 21.109 11.156 1 97.94 91 ILE A O 1
ATOM 734 N N . ASN A 1 92 ? 0.574 21.859 9.141 1 97.06 92 ASN A N 1
ATOM 735 C CA . ASN A 1 92 ? 0.402 23.25 9.539 1 97.06 92 ASN A CA 1
ATOM 736 C C . ASN A 1 92 ? -1.055 23.562 9.867 1 97.06 92 ASN A C 1
ATOM 738 O O . ASN A 1 92 ? -1.339 24.484 10.648 1 97.06 92 ASN A O 1
ATOM 742 N N . SER A 1 93 ? -1.959 22.766 9.289 1 97.56 93 SER A N 1
ATOM 743 C CA . SER A 1 93 ? -3.387 23 9.492 1 97.56 93 SER A CA 1
ATOM 744 C C . SER A 1 93 ? -4.008 21.906 10.359 1 97.56 93 SER A C 1
ATOM 746 O O . SER A 1 93 ? -5.207 21.641 10.266 1 97.56 93 SER A O 1
ATOM 748 N N . ILE A 1 94 ? -3.209 21.234 11.156 1 98 94 ILE A N 1
ATOM 749 C CA . ILE A 1 94 ? -3.625 20.016 11.852 1 98 94 ILE A CA 1
ATOM 750 C C . ILE A 1 94 ? -4.797 20.328 12.781 1 98 94 ILE A C 1
ATOM 752 O O . ILE A 1 94 ? -5.645 19.469 13.031 1 98 94 ILE A O 1
ATOM 756 N N . THR A 1 95 ? -4.977 21.531 13.281 1 96.62 95 THR A N 1
ATOM 757 C CA . THR A 1 95 ? -6.059 21.906 14.172 1 96.62 95 THR A CA 1
ATOM 758 C C . THR A 1 95 ? -7.25 22.438 13.383 1 96.62 95 THR A C 1
ATOM 760 O O . THR A 1 95 ? -8.305 22.734 13.961 1 96.62 95 THR A O 1
ATOM 763 N N . ASN A 1 96 ? -7.098 22.625 12.078 1 96.62 96 ASN A N 1
ATOM 764 C CA . ASN A 1 96 ? -8.156 23.094 11.18 1 96.62 96 ASN A CA 1
ATOM 765 C C . ASN A 1 96 ? -8 22.5 9.781 1 96.62 96 ASN A C 1
ATOM 767 O O . ASN A 1 96 ? -7.855 23.234 8.805 1 96.62 96 ASN A O 1
ATOM 771 N N . LEU A 1 97 ? -8.156 21.234 9.711 1 97.69 97 LEU A N 1
ATOM 772 C CA . LEU A 1 97 ? -7.922 20.5 8.477 1 97.69 97 LEU A CA 1
ATOM 773 C C . LEU A 1 97 ? -8.945 20.891 7.41 1 97.69 97 LEU A C 1
ATOM 775 O O . LEU A 1 97 ? -8.672 20.781 6.215 1 97.69 97 LEU A O 1
ATOM 779 N N . LYS A 1 98 ? -10.117 21.359 7.809 1 96.62 98 LYS A N 1
ATOM 780 C CA . LYS A 1 98 ? -11.164 21.75 6.871 1 96.62 98 LYS A CA 1
ATOM 781 C C . LYS A 1 98 ? -10.672 22.859 5.938 1 96.62 98 LYS A C 1
ATOM 783 O O . LYS A 1 98 ? -11.156 22.984 4.809 1 96.62 98 LYS A O 1
ATOM 788 N N . ALA A 1 99 ? -9.719 23.578 6.406 1 96.75 99 ALA A N 1
ATOM 789 C CA . ALA A 1 99 ? -9.148 24.656 5.605 1 96.75 99 ALA A CA 1
ATOM 790 C C . ALA A 1 99 ? -8.461 24.109 4.359 1 96.75 99 ALA A C 1
ATOM 792 O O . ALA A 1 99 ? -8.188 24.859 3.418 1 96.75 99 ALA A O 1
ATOM 793 N N . LEU A 1 100 ? -8.203 22.812 4.305 1 97.44 100 LEU A N 1
ATOM 794 C CA . LEU A 1 100 ? -7.492 22.203 3.189 1 97.44 100 LEU A CA 1
ATOM 795 C C . LEU A 1 100 ? -8.461 21.766 2.094 1 97.44 100 LEU A C 1
ATOM 797 O O . LEU A 1 100 ? -8.039 21.438 0.985 1 97.44 100 LEU A O 1
ATOM 801 N N . ASP A 1 101 ? -9.719 21.812 2.328 1 96.56 101 ASP A N 1
ATOM 802 C CA . ASP A 1 101 ? -10.711 21.25 1.425 1 96.56 101 ASP A CA 1
ATOM 803 C C . ASP A 1 101 ? -10.562 21.828 0.016 1 96.56 101 ASP A C 1
ATOM 805 O O . ASP A 1 101 ? -10.453 21.078 -0.955 1 96.56 101 ASP A O 1
ATOM 809 N N . PRO A 1 102 ? -10.508 23.172 -0.109 1 96.38 102 PRO A N 1
ATOM 810 C CA . PRO A 1 102 ? -10.469 23.703 -1.471 1 96.38 102 PRO A CA 1
ATOM 811 C C . PRO A 1 102 ? -9.227 23.266 -2.248 1 96.38 102 PRO A C 1
ATOM 813 O O . PRO A 1 102 ? -9.328 22.906 -3.42 1 96.38 102 PRO A O 1
ATOM 816 N N . ILE A 1 103 ? -8.117 23.281 -1.634 1 96.69 103 ILE A N 1
ATOM 817 C CA . ILE A 1 103 ? -6.879 22.953 -2.332 1 96.69 103 ILE A CA 1
ATOM 818 C C . ILE A 1 103 ? -6.855 21.469 -2.682 1 96.69 103 ILE A C 1
ATOM 820 O O . ILE A 1 103 ? -6.418 21.094 -3.77 1 96.69 103 ILE A O 1
ATOM 824 N N . LEU A 1 104 ? -7.309 20.656 -1.806 1 97.5 104 LEU A N 1
ATOM 825 C CA . LEU A 1 104 ? -7.305 19.219 -2.057 1 97.5 104 LEU A CA 1
ATOM 826 C C . LEU A 1 104 ? -8.328 18.844 -3.121 1 97.5 104 LEU A C 1
ATOM 828 O O . LEU A 1 104 ? -8.094 17.953 -3.932 1 97.5 104 LEU A O 1
ATOM 832 N N . GLU A 1 105 ? -9.445 19.516 -3.076 1 96.38 105 GLU A N 1
ATOM 833 C CA . GLU A 1 105 ? -10.438 19.312 -4.129 1 96.38 105 GLU A CA 1
ATOM 834 C C . GLU A 1 105 ? -9.875 19.672 -5.496 1 96.38 105 GLU A C 1
ATOM 836 O O . GLU A 1 105 ? -10.062 18.953 -6.473 1 96.38 105 GLU A O 1
ATOM 841 N N . ASN A 1 106 ? -9.203 20.797 -5.52 1 96.81 106 ASN A N 1
ATOM 842 C CA . ASN A 1 106 ? -8.57 21.203 -6.77 1 96.81 106 ASN A CA 1
ATOM 843 C C . ASN A 1 106 ? -7.516 20.203 -7.223 1 96.81 106 ASN A C 1
ATOM 845 O O . ASN A 1 106 ? -7.422 19.891 -8.414 1 96.81 106 ASN A O 1
ATOM 849 N N . LEU A 1 107 ? -6.766 19.734 -6.297 1 96.56 107 LEU A N 1
ATOM 850 C CA . LEU A 1 107 ? -5.773 18.703 -6.602 1 96.56 107 LEU A CA 1
ATOM 851 C C . LEU A 1 107 ? -6.445 17.453 -7.152 1 96.56 107 LEU A C 1
ATOM 853 O O . LEU A 1 107 ? -5.949 16.844 -8.102 1 96.56 107 LEU A O 1
ATOM 857 N N . GLY A 1 108 ? -7.523 17.031 -6.539 1 96.94 108 GLY A N 1
ATOM 858 C CA . GLY A 1 108 ? -8.297 15.906 -7.039 1 96.94 108 GLY A CA 1
ATOM 859 C C . GLY A 1 108 ? -8.758 16.094 -8.469 1 96.94 108 GLY A C 1
ATOM 860 O O . GLY A 1 108 ? -8.672 15.164 -9.281 1 96.94 108 GLY A O 1
ATOM 861 N N . ARG A 1 109 ? -9.211 17.25 -8.789 1 96.5 109 ARG A N 1
ATOM 862 C CA . ARG A 1 109 ? -9.656 17.531 -10.148 1 96.5 109 ARG A CA 1
ATOM 863 C C . ARG A 1 109 ? -8.516 17.391 -11.148 1 96.5 109 ARG A C 1
ATOM 865 O O . ARG A 1 109 ? -8.695 16.844 -12.242 1 96.5 109 ARG A O 1
ATOM 872 N N . ARG A 1 110 ? -7.375 17.812 -10.742 1 94.44 110 ARG A N 1
ATOM 873 C CA . ARG A 1 110 ? -6.199 17.672 -11.602 1 94.44 110 ARG A CA 1
ATOM 874 C C . ARG A 1 110 ? -5.871 16.203 -11.828 1 94.44 110 ARG A C 1
ATOM 876 O O . ARG A 1 110 ? -5.508 15.805 -12.945 1 94.44 110 ARG A O 1
ATOM 883 N N . HIS A 1 111 ? -6.027 15.406 -10.844 1 95.31 111 HIS A N 1
ATOM 884 C CA . HIS A 1 111 ? -5.785 13.977 -10.984 1 95.31 111 HIS A CA 1
ATOM 885 C C . HIS A 1 111 ? -6.855 13.312 -11.852 1 95.31 111 HIS A C 1
ATOM 887 O O . HIS A 1 111 ? -6.57 12.359 -12.578 1 95.31 111 HIS A O 1
ATOM 893 N N . GLY A 1 112 ? -8.047 13.844 -11.75 1 94.25 112 GLY A N 1
ATOM 894 C CA . GLY A 1 112 ? -9.086 13.398 -12.656 1 94.25 112 GLY A CA 1
ATOM 895 C C . GLY A 1 112 ? -8.734 13.609 -14.117 1 94.25 112 GLY A C 1
ATOM 896 O O . GLY A 1 112 ? -8.945 12.719 -14.945 1 94.25 112 GLY A O 1
ATOM 897 N N . LYS A 1 113 ? -8.164 14.719 -14.414 1 92.88 113 LYS A N 1
ATOM 898 C CA . LYS A 1 113 ? -7.73 15.016 -15.773 1 92.88 113 LYS A CA 1
ATOM 899 C C . LYS A 1 113 ? -6.586 14.102 -16.203 1 92.88 113 LYS A C 1
ATOM 901 O O . LYS A 1 113 ? -6.52 13.672 -17.359 1 92.88 113 LYS A O 1
ATOM 906 N N . LEU A 1 114 ? -5.711 13.797 -15.25 1 92.31 114 LEU A N 1
ATOM 907 C CA . LEU A 1 114 ? -4.582 12.922 -15.539 1 92.31 114 LEU A CA 1
ATOM 908 C C . LEU A 1 114 ? -5.055 11.5 -15.82 1 92.31 114 LEU A C 1
ATOM 910 O O . LEU A 1 114 ? -4.395 10.75 -16.547 1 92.31 114 LEU A O 1
ATOM 914 N N . GLU A 1 115 ? -6.152 11.125 -15.172 1 92 115 GLU A N 1
ATOM 915 C CA . GLU A 1 115 ? -6.707 9.805 -15.438 1 92 115 GLU A CA 1
ATOM 916 C C . GLU A 1 115 ? -7.02 9.625 -16.922 1 92 115 GLU A C 1
ATOM 918 O O . GLU A 1 115 ? -6.699 8.594 -17.516 1 92 115 GLU A O 1
ATOM 923 N N . VAL A 1 116 ? -7.492 10.617 -17.562 1 88.5 116 VAL A N 1
ATOM 924 C CA . VAL A 1 116 ? -7.902 10.547 -18.969 1 88.5 116 VAL A CA 1
ATOM 925 C C . VAL A 1 116 ? -6.703 10.82 -19.859 1 88.5 116 VAL A C 1
ATOM 927 O O . VAL A 1 116 ? -6.504 10.133 -20.875 1 88.5 116 VAL A O 1
ATOM 930 N N . SER A 1 117 ? -5.922 11.734 -19.469 1 88.19 117 SER A N 1
ATOM 931 C CA . SER A 1 117 ? -4.91 12.25 -20.375 1 88.19 117 SER A CA 1
ATOM 932 C C . SER A 1 117 ? -3.621 11.445 -20.297 1 88.19 117 SER A C 1
ATOM 934 O O . SER A 1 117 ? -2.836 11.414 -21.25 1 88.19 117 SER A O 1
ATOM 936 N N . ALA A 1 118 ? -3.42 10.828 -19.078 1 89.88 118 ALA A N 1
ATOM 937 C CA . ALA A 1 118 ? -2.08 10.273 -18.891 1 89.88 118 ALA A CA 1
ATOM 938 C C . ALA A 1 118 ? -2.131 8.938 -18.172 1 89.88 118 ALA A C 1
ATOM 940 O O . ALA A 1 118 ? -1.093 8.391 -17.781 1 89.88 118 ALA A O 1
ATOM 941 N N . GLY A 1 119 ? -3.295 8.445 -17.844 1 90.5 119 GLY A N 1
ATOM 942 C CA . GLY A 1 119 ? -3.402 7.082 -17.359 1 90.5 119 GLY A CA 1
ATOM 943 C C . GLY A 1 119 ? -3.287 6.984 -15.852 1 90.5 119 GLY A C 1
ATOM 944 O O . GLY A 1 119 ? -2.967 5.918 -15.312 1 90.5 119 GLY A O 1
ATOM 945 N N . PHE A 1 120 ? -3.535 8.07 -15.156 1 93.88 120 PHE A N 1
ATOM 946 C CA . PHE A 1 120 ? -3.57 8.016 -13.703 1 93.88 120 PHE A CA 1
ATOM 947 C C . PHE A 1 120 ? -4.586 6.984 -13.227 1 93.88 120 PHE A C 1
ATOM 949 O O . PHE A 1 120 ? -5.688 6.887 -13.773 1 93.88 120 PHE A O 1
ATOM 956 N N . GLN A 1 121 ? -4.18 6.234 -12.188 1 94.56 121 GLN A N 1
ATOM 957 C CA . GLN A 1 121 ? -5.078 5.266 -11.57 1 94.56 121 GLN A CA 1
ATOM 958 C C . GLN A 1 121 ? -5.203 5.512 -10.062 1 94.56 121 GLN A C 1
ATOM 960 O O . GLN A 1 121 ? -4.215 5.824 -9.398 1 94.56 121 GLN A O 1
ATOM 965 N N . PRO A 1 122 ? -6.406 5.32 -9.484 1 94.56 122 PRO A N 1
ATOM 966 C CA . PRO A 1 122 ? -6.645 5.605 -8.062 1 94.56 122 PRO A CA 1
ATOM 967 C C . PRO A 1 122 ? -5.754 4.781 -7.137 1 94.56 122 PRO A C 1
ATOM 969 O O . PRO A 1 122 ? -5.348 5.262 -6.078 1 94.56 122 PRO A O 1
ATOM 972 N N . TYR A 1 123 ? -5.387 3.568 -7.551 1 94.06 123 TYR A N 1
ATOM 973 C CA . TYR A 1 123 ? -4.578 2.75 -6.656 1 94.06 123 TYR A CA 1
ATOM 974 C C . TYR A 1 123 ? -3.18 3.334 -6.496 1 94.06 123 TYR A C 1
ATOM 976 O O . TYR A 1 123 ? -2.441 2.957 -5.582 1 94.06 123 TYR A O 1
ATOM 984 N N . PHE A 1 124 ? -2.764 4.332 -7.316 1 95.75 124 PHE A N 1
ATOM 985 C CA . PHE A 1 124 ? -1.505 5.043 -7.121 1 95.75 124 PHE A CA 1
ATOM 986 C C . PHE A 1 124 ? -1.48 5.742 -5.77 1 95.75 124 PHE A C 1
ATOM 988 O O . PHE A 1 124 ? -0.428 5.844 -5.137 1 95.75 124 PHE A O 1
ATOM 995 N N . TRP A 1 125 ? -2.691 6.184 -5.34 1 96.25 125 TRP A N 1
ATOM 996 C CA . TRP A 1 125 ? -2.768 6.859 -4.051 1 96.25 125 TRP A CA 1
ATOM 997 C C . TRP A 1 125 ? -2.48 5.891 -2.908 1 96.25 125 TRP A C 1
ATOM 999 O O . TRP A 1 125 ? -1.871 6.266 -1.904 1 96.25 125 TRP A O 1
ATOM 1009 N N . THR A 1 126 ? -2.922 4.68 -3.078 1 95.44 126 THR A N 1
ATOM 1010 C CA . THR A 1 126 ? -2.639 3.668 -2.068 1 95.44 126 THR A CA 1
ATOM 1011 C C . THR A 1 126 ? -1.142 3.387 -1.988 1 95.44 126 THR A C 1
ATOM 1013 O O . THR A 1 126 ? -0.585 3.262 -0.896 1 95.44 126 THR A O 1
ATOM 1016 N N . THR A 1 127 ? -0.541 3.283 -3.119 1 97.38 127 THR A N 1
ATOM 1017 C CA . THR A 1 127 ? 0.908 3.119 -3.16 1 97.38 127 THR A CA 1
ATOM 1018 C C . THR A 1 127 ? 1.607 4.312 -2.516 1 97.38 127 THR A C 1
ATOM 1020 O O . THR A 1 127 ? 2.564 4.145 -1.76 1 97.38 127 THR A O 1
ATOM 1023 N N . PHE A 1 128 ? 1.05 5.484 -2.799 1 96.44 128 PHE A N 1
ATOM 1024 C CA . PHE A 1 128 ? 1.588 6.703 -2.213 1 96.44 128 PHE A CA 1
ATOM 1025 C C . PHE A 1 128 ? 1.562 6.633 -0.69 1 96.44 128 PHE A C 1
ATOM 1027 O O . PHE A 1 128 ? 2.549 6.969 -0.031 1 96.44 128 PHE A O 1
ATOM 1034 N N . ILE A 1 129 ? 0.488 6.176 -0.144 1 97.75 129 ILE A N 1
ATOM 1035 C CA . ILE A 1 129 ? 0.364 6.086 1.308 1 97.75 129 ILE A CA 1
ATOM 1036 C C . ILE A 1 129 ? 1.43 5.145 1.858 1 97.75 129 ILE A C 1
ATOM 1038 O O . ILE A 1 129 ? 2.184 5.508 2.764 1 97.75 129 ILE A O 1
ATOM 1042 N N . GLU A 1 130 ? 1.562 4.008 1.253 1 98.31 130 GLU A N 1
ATOM 1043 C CA . GLU A 1 130 ? 2.465 2.99 1.785 1 98.31 130 GLU A CA 1
ATOM 1044 C C . GLU A 1 130 ? 3.922 3.418 1.644 1 98.31 130 GLU A C 1
ATOM 1046 O O . GLU A 1 130 ? 4.727 3.207 2.553 1 98.31 130 GLU A O 1
ATOM 1051 N N . CYS A 1 131 ? 4.246 4.031 0.556 1 98.38 131 CYS A N 1
ATOM 1052 C CA . CYS A 1 131 ? 5.609 4.508 0.354 1 98.38 131 CYS A CA 1
ATOM 1053 C C . CYS A 1 131 ? 5.941 5.645 1.313 1 98.38 131 CYS A C 1
ATOM 1055 O O . CYS A 1 131 ? 7.059 5.73 1.822 1 98.38 131 CYS A O 1
ATOM 1057 N N . THR A 1 132 ? 4.941 6.52 1.538 1 98.12 132 THR A N 1
ATOM 1058 C CA . THR A 1 132 ? 5.133 7.625 2.473 1 98.12 132 THR A CA 1
ATOM 1059 C C . THR A 1 132 ? 5.312 7.105 3.895 1 98.12 132 THR A C 1
ATOM 1061 O O . THR A 1 132 ? 6.234 7.52 4.602 1 98.12 132 THR A O 1
ATOM 1064 N N . ILE A 1 133 ? 4.516 6.137 4.258 1 98.5 133 ILE A N 1
ATOM 1065 C CA . ILE A 1 133 ? 4.586 5.547 5.59 1 98.5 133 ILE A CA 1
ATOM 1066 C C . ILE A 1 133 ? 5.949 4.891 5.793 1 98.5 133 ILE A C 1
ATOM 1068 O O . ILE A 1 133 ? 6.594 5.086 6.828 1 98.5 133 ILE A O 1
ATOM 1072 N N . PHE A 1 134 ? 6.418 4.184 4.844 1 98.56 134 PHE A N 1
ATOM 1073 C CA . PHE A 1 134 ? 7.723 3.539 4.914 1 98.56 134 PHE A CA 1
ATOM 1074 C C . PHE A 1 134 ? 8.82 4.566 5.141 1 98.56 134 PHE A C 1
ATOM 1076 O O . PHE A 1 134 ? 9.656 4.406 6.035 1 98.56 134 PHE A O 1
ATOM 1083 N N . ASN A 1 135 ? 8.812 5.609 4.355 1 97.88 135 ASN A N 1
ATOM 1084 C CA . ASN A 1 135 ? 9.875 6.602 4.422 1 97.88 135 ASN A CA 1
ATOM 1085 C C . ASN A 1 135 ? 9.781 7.441 5.691 1 97.88 135 ASN A C 1
ATOM 1087 O O . ASN A 1 135 ? 10.805 7.816 6.27 1 97.88 135 ASN A O 1
ATOM 1091 N N . LEU A 1 136 ? 8.531 7.77 6.172 1 97.19 136 LEU A N 1
ATOM 1092 C CA . LEU A 1 136 ? 8.383 8.453 7.453 1 97.19 136 LEU A CA 1
ATOM 1093 C C . LEU A 1 136 ? 9.031 7.656 8.578 1 97.19 136 LEU A C 1
ATOM 1095 O O . LEU A 1 136 ? 9.789 8.203 9.383 1 97.19 136 LEU A O 1
ATOM 1099 N N . ARG A 1 137 ? 8.75 6.375 8.617 1 96.88 137 ARG A N 1
ATOM 1100 C CA . ARG A 1 137 ? 9.359 5.539 9.641 1 96.88 137 ARG A CA 1
ATOM 1101 C C . ARG A 1 137 ? 10.883 5.527 9.5 1 96.88 137 ARG A C 1
ATOM 1103 O O . ARG A 1 137 ? 11.602 5.699 10.484 1 96.88 137 ARG A O 1
ATOM 1110 N N . TYR A 1 138 ? 11.352 5.328 8.281 1 96.62 138 TYR A N 1
ATOM 1111 C CA . TYR A 1 138 ? 12.781 5.258 8.016 1 96.62 138 TYR A CA 1
ATOM 1112 C C . TYR A 1 138 ? 13.5 6.492 8.547 1 96.62 138 TYR A C 1
ATOM 1114 O O . TYR A 1 138 ? 14.492 6.375 9.266 1 96.62 138 TYR A O 1
ATOM 1122 N N . TYR A 1 139 ? 12.938 7.629 8.227 1 95.69 139 TYR A N 1
ATOM 1123 C CA . TYR A 1 139 ? 13.633 8.859 8.586 1 95.69 139 TYR A CA 1
ATOM 1124 C C . TYR A 1 139 ? 13.438 9.188 10.062 1 95.69 139 TYR A C 1
ATOM 1126 O O . TYR A 1 139 ? 14.297 9.805 10.688 1 95.69 139 TYR A O 1
ATOM 1134 N N . MET A 1 140 ? 12.312 8.781 10.664 1 94.88 140 MET A N 1
ATOM 1135 C CA . MET A 1 140 ? 12.172 8.906 12.109 1 94.88 140 MET A CA 1
ATOM 1136 C C . MET A 1 140 ? 13.18 8.031 12.844 1 94.88 140 MET A C 1
ATOM 1138 O O . MET A 1 140 ? 13.789 8.461 13.82 1 94.88 140 MET A O 1
ATOM 1142 N N . GLU A 1 141 ? 13.352 6.805 12.336 1 93.94 141 GLU A N 1
ATOM 1143 C CA . GLU A 1 141 ? 14.289 5.871 12.953 1 93.94 141 GLU A CA 1
ATOM 1144 C C . GLU A 1 141 ? 15.734 6.348 12.797 1 93.94 141 GLU A C 1
ATOM 1146 O O . GLU A 1 141 ? 16.578 6.059 13.641 1 93.94 141 GLU A O 1
ATOM 1151 N N . LYS A 1 142 ? 16 7.062 11.758 1 92.38 142 LYS A N 1
ATOM 1152 C CA . LYS A 1 142 ? 17.344 7.57 11.492 1 92.38 142 LYS A CA 1
ATOM 11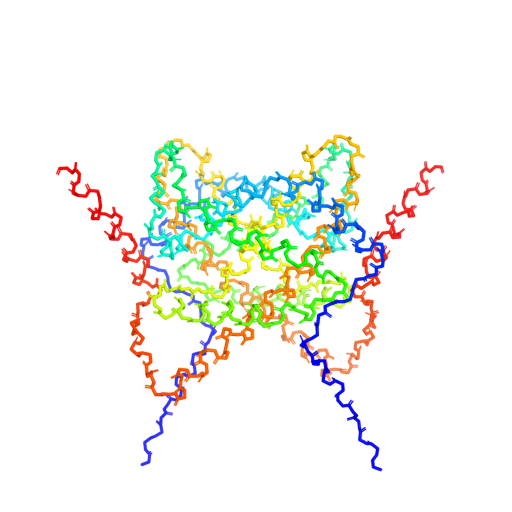53 C C . LYS A 1 142 ? 17.609 8.867 12.25 1 92.38 142 LYS A C 1
ATOM 1155 O O . LYS A 1 142 ? 18.75 9.289 12.391 1 92.38 142 LYS A O 1
ATOM 1160 N N . SER A 1 143 ? 16.562 9.453 12.641 1 84.06 143 SER A N 1
ATOM 1161 C CA . SER A 1 143 ? 16.719 10.711 13.359 1 84.06 143 SER A CA 1
ATOM 1162 C C . SER A 1 143 ? 17.594 10.523 14.609 1 84.06 143 SER A C 1
ATOM 1164 O O . SER A 1 143 ? 17.859 9.391 15.016 1 84.06 143 SER A O 1
ATOM 1166 N N . LYS A 1 144 ? 18 11.641 15.109 1 71.56 144 LYS A N 1
ATOM 1167 C CA . LYS A 1 144 ? 18.922 11.633 16.234 1 71.56 144 LYS A CA 1
ATOM 1168 C C . LYS A 1 144 ? 18.469 10.656 17.312 1 71.56 144 LYS A C 1
ATOM 1170 O O . LYS A 1 144 ? 17.281 10.586 17.625 1 71.56 144 LYS A O 1
ATOM 1175 N N . LYS A 1 145 ? 19.453 10.023 17.719 1 67.31 145 LYS A N 1
ATOM 1176 C CA . LYS A 1 145 ? 19.219 9.023 18.766 1 67.31 145 LYS A CA 1
ATOM 1177 C C . LYS A 1 145 ? 18.484 9.641 19.953 1 67.31 145 LYS A C 1
ATOM 1179 O O . LYS A 1 145 ? 18.828 10.75 20.391 1 67.31 145 LYS A O 1
ATOM 1184 N N . GLY A 1 146 ? 17.531 8.953 20.406 1 72.62 146 GLY A N 1
ATOM 1185 C CA . GLY A 1 146 ? 16.812 9.359 21.594 1 72.62 146 GLY A CA 1
ATOM 1186 C C . GLY A 1 146 ? 15.594 10.211 21.297 1 72.62 146 GLY A C 1
ATOM 1187 O O . GLY A 1 146 ? 14.828 10.547 22.203 1 72.62 146 GLY A O 1
ATOM 1188 N N . THR A 1 147 ? 15.422 10.375 20.062 1 81.31 147 THR A N 1
ATOM 1189 C CA . THR A 1 147 ? 14.281 11.219 19.719 1 81.31 147 THR A CA 1
ATOM 1190 C C . THR A 1 147 ? 12.977 10.445 19.875 1 81.31 147 THR A C 1
ATOM 1192 O O . THR A 1 147 ? 11.961 11.016 20.312 1 81.31 147 THR A O 1
ATOM 1195 N N . TYR A 1 148 ? 13.039 9.188 19.562 1 89.88 148 TYR A N 1
ATOM 1196 C CA . TYR A 1 148 ? 11.844 8.359 19.625 1 89.88 148 TYR A CA 1
ATOM 1197 C C . TYR A 1 148 ? 12.156 6.996 20.234 1 89.88 148 TYR A C 1
ATOM 1199 O O . TYR A 1 148 ? 13.25 6.461 20.047 1 89.88 148 TYR A O 1
ATOM 1207 N N . ASP A 1 149 ? 11.195 6.488 21 1 89.06 149 ASP A N 1
ATOM 1208 C CA . ASP A 1 149 ? 11.227 5.047 21.219 1 89.06 149 ASP A CA 1
ATOM 1209 C C . ASP A 1 149 ? 10.391 4.312 20.172 1 89.06 149 ASP A C 1
ATOM 1211 O O . ASP A 1 149 ? 9.688 4.945 19.375 1 89.06 149 ASP A O 1
ATOM 1215 N N . ALA A 1 150 ? 10.531 3.043 20.172 1 89.19 150 ALA A N 1
ATOM 1216 C CA . ALA A 1 150 ? 9.906 2.221 19.141 1 89.19 150 ALA A CA 1
ATOM 1217 C C . ALA A 1 150 ? 8.383 2.369 19.156 1 89.19 150 ALA A C 1
ATOM 1219 O O . ALA A 1 150 ? 7.746 2.434 18.109 1 89.19 150 ALA A O 1
ATOM 1220 N N . ASN A 1 151 ? 7.855 2.484 20.297 1 92.31 151 ASN A N 1
ATOM 1221 C CA . ASN A 1 151 ? 6.41 2.611 20.422 1 92.31 151 ASN A CA 1
ATOM 1222 C C . ASN A 1 151 ? 5.918 3.971 19.938 1 92.31 151 ASN A C 1
ATOM 1224 O O . ASN A 1 151 ? 4.828 4.07 19.375 1 92.31 151 ASN A O 1
ATOM 1228 N N . GLU A 1 152 ? 6.738 4.914 20.203 1 94.62 152 GLU A N 1
ATOM 1229 C CA . GLU A 1 152 ? 6.391 6.25 19.734 1 94.62 152 GLU A CA 1
ATOM 1230 C C . GLU A 1 152 ? 6.371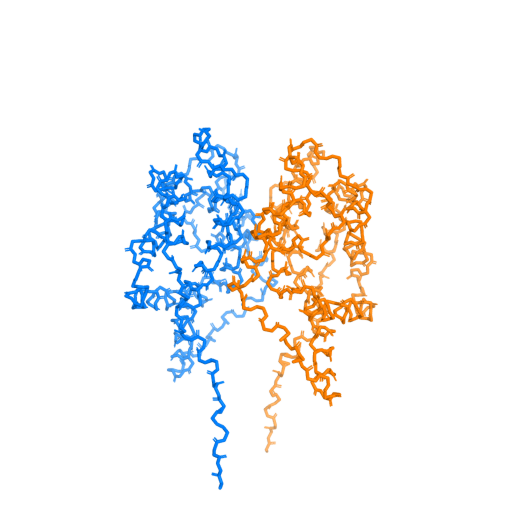 6.309 18.203 1 94.62 152 GLU A C 1
ATOM 1232 O O . GLU A 1 152 ? 5.496 6.941 17.609 1 94.62 152 GLU A O 1
ATOM 1237 N N . ILE A 1 153 ? 7.297 5.66 17.625 1 96.25 153 ILE A N 1
ATOM 1238 C CA . ILE A 1 153 ? 7.348 5.621 16.156 1 96.25 153 ILE A CA 1
ATOM 1239 C C . ILE A 1 153 ? 6.133 4.867 15.625 1 96.25 153 ILE A C 1
ATOM 1241 O O . ILE A 1 153 ? 5.477 5.324 14.688 1 96.25 153 ILE A O 1
ATOM 1245 N N . ASP A 1 154 ? 5.859 3.74 16.266 1 96.25 154 ASP A N 1
ATOM 1246 C CA . ASP A 1 154 ? 4.688 2.967 15.859 1 96.25 154 ASP A CA 1
ATOM 1247 C C . ASP A 1 154 ? 3.422 3.814 15.93 1 96.25 154 ASP A C 1
ATOM 1249 O O . ASP A 1 154 ? 2.613 3.805 15 1 96.25 154 ASP A O 1
ATOM 1253 N N . TYR A 1 155 ? 3.283 4.543 16.953 1 96.94 155 TYR A N 1
ATOM 1254 C CA . TYR A 1 155 ? 2.096 5.371 17.141 1 96.94 155 TYR A CA 1
ATOM 1255 C C . TYR A 1 155 ? 2.061 6.512 16.125 1 96.94 155 TYR A C 1
ATOM 1257 O O . TYR A 1 155 ? 1.008 6.816 15.562 1 96.94 155 TYR A O 1
ATOM 1265 N N . ALA A 1 156 ? 3.195 7.098 15.922 1 97.81 156 ALA A N 1
ATOM 1266 C CA . ALA A 1 156 ? 3.277 8.156 14.914 1 97.81 156 ALA A CA 1
ATOM 1267 C C . ALA A 1 156 ? 2.854 7.637 13.547 1 97.81 156 ALA A C 1
ATOM 1269 O O . ALA A 1 156 ? 2.133 8.32 12.812 1 97.81 156 ALA A O 1
ATOM 1270 N N . ILE A 1 157 ? 3.252 6.445 13.227 1 98.06 157 ILE A N 1
ATOM 1271 C CA . ILE A 1 157 ? 2.938 5.832 11.938 1 98.06 157 ILE A CA 1
ATOM 1272 C C . ILE A 1 157 ? 1.428 5.629 11.82 1 98.06 157 ILE A C 1
ATOM 1274 O O . ILE A 1 157 ? 0.837 5.918 10.781 1 98.06 157 ILE A O 1
ATOM 1278 N N . MET A 1 158 ? 0.835 5.23 12.852 1 97.75 158 MET A N 1
ATOM 1279 C CA . MET A 1 158 ? -0.615 5.059 12.859 1 97.75 158 MET A CA 1
ATOM 1280 C C . MET A 1 158 ? -1.324 6.387 12.633 1 97.75 158 MET A C 1
ATOM 1282 O O . MET A 1 158 ? -2.285 6.461 11.859 1 97.75 158 MET A O 1
ATOM 1286 N N . LEU A 1 159 ? -0.856 7.395 13.258 1 98.38 159 LEU A N 1
ATOM 1287 C CA . LEU A 1 159 ? -1.453 8.719 13.117 1 98.38 159 LEU A CA 1
ATOM 1288 C C . LEU A 1 159 ? -1.251 9.266 11.711 1 98.38 159 LEU A C 1
ATOM 1290 O O . LEU A 1 159 ? -2.16 9.867 11.133 1 98.38 159 LEU A O 1
ATOM 1294 N N . TRP A 1 160 ? -0.084 9.031 11.195 1 98.44 160 TRP A N 1
ATOM 1295 C CA . TRP A 1 160 ? 0.2 9.484 9.836 1 98.44 160 TRP A CA 1
ATOM 1296 C C . TRP A 1 160 ? -0.714 8.789 8.836 1 98.44 160 TRP A C 1
ATOM 1298 O O . TRP A 1 160 ? -1.204 9.414 7.895 1 98.44 160 TRP A O 1
ATOM 1308 N N . ARG A 1 161 ? -0.892 7.535 8.953 1 98.19 161 ARG A N 1
ATOM 1309 C CA . ARG A 1 161 ? -1.801 6.836 8.047 1 98.19 161 ARG A CA 1
ATOM 1310 C C . ARG A 1 161 ? -3.205 7.426 8.125 1 98.19 161 ARG A C 1
ATOM 1312 O O . ARG A 1 161 ? -3.865 7.605 7.098 1 98.19 161 ARG A O 1
ATOM 1319 N N . LYS A 1 162 ? -3.627 7.633 9.367 1 97.62 162 LYS A N 1
ATOM 1320 C CA . LYS A 1 162 ? -4.93 8.258 9.57 1 97.62 162 LYS A CA 1
ATOM 1321 C C . LYS A 1 162 ? -5.027 9.586 8.828 1 97.62 162 LYS A C 1
ATOM 1323 O O . LYS A 1 162 ? -6.004 9.836 8.117 1 97.62 162 LYS A O 1
ATOM 1328 N N . LEU A 1 163 ? -4.027 10.375 8.961 1 98.25 163 LEU A N 1
ATOM 1329 C CA . LEU A 1 163 ? -4.004 11.688 8.328 1 98.25 163 LEU A CA 1
ATOM 1330 C C . LEU A 1 163 ? -3.918 11.562 6.809 1 98.25 163 LEU A C 1
ATOM 1332 O O . LEU A 1 163 ? -4.684 12.195 6.086 1 98.25 163 LEU A O 1
ATOM 1336 N N . LEU A 1 164 ? -3.031 10.742 6.324 1 98 164 LEU A N 1
ATOM 1337 C CA . LEU A 1 164 ? -2.832 10.57 4.891 1 98 164 LEU A CA 1
ATOM 1338 C C . LEU A 1 164 ? -4.094 10.023 4.227 1 98 164 LEU A C 1
ATOM 1340 O O . LEU A 1 164 ? -4.469 10.461 3.139 1 98 164 LEU A O 1
ATOM 1344 N N . SER A 1 165 ? -4.695 9.07 4.883 1 97.31 165 SER A N 1
ATOM 1345 C CA . SER A 1 165 ? -5.926 8.5 4.348 1 97.31 165 SER A CA 1
ATOM 1346 C C . SER A 1 165 ? -7.016 9.562 4.223 1 97.31 165 SER A C 1
ATOM 1348 O O . SER A 1 165 ? -7.75 9.594 3.234 1 97.31 165 SER A O 1
ATOM 1350 N N . ALA A 1 166 ? -7.094 10.391 5.207 1 97.12 166 ALA A N 1
ATOM 1351 C CA . ALA A 1 166 ? -8.086 11.461 5.172 1 97.12 166 ALA A CA 1
ATOM 1352 C C . ALA A 1 166 ? -7.789 12.453 4.047 1 97.12 166 ALA A C 1
ATOM 1354 O O . ALA A 1 166 ? -8.703 12.906 3.357 1 97.12 166 ALA A O 1
ATOM 1355 N N . VAL A 1 167 ? -6.531 12.789 3.893 1 97.56 167 VAL A N 1
ATOM 1356 C CA . VAL A 1 167 ? -6.113 13.695 2.826 1 97.56 167 VAL A CA 1
ATOM 1357 C C . VAL A 1 167 ? -6.508 13.117 1.471 1 97.56 167 VAL A C 1
ATOM 1359 O O . VAL A 1 167 ? -7.09 13.812 0.635 1 97.56 167 VAL A O 1
ATOM 1362 N N . ILE A 1 168 ? -6.262 11.859 1.252 1 97.19 168 ILE A N 1
ATOM 1363 C CA . ILE A 1 168 ? -6.562 11.211 -0.02 1 97.19 168 ILE A CA 1
ATOM 1364 C C . ILE A 1 168 ? -8.07 11.188 -0.24 1 97.19 168 ILE A C 1
ATOM 1366 O O . ILE A 1 168 ? -8.547 11.406 -1.357 1 97.19 168 ILE A O 1
ATOM 1370 N N . LYS A 1 169 ? -8.797 10.922 0.789 1 96.5 169 LYS A N 1
ATOM 1371 C CA . LYS A 1 169 ? -10.258 10.914 0.667 1 96.5 169 LYS A CA 1
ATOM 1372 C C . LYS A 1 169 ? -10.773 12.273 0.191 1 96.5 169 LYS A C 1
ATOM 1374 O O . LYS A 1 169 ? -11.695 12.336 -0.619 1 96.5 169 LYS A O 1
ATOM 1379 N N . LYS A 1 170 ? -10.18 13.281 0.707 1 97 170 LYS A N 1
ATOM 1380 C CA . LYS A 1 170 ? -10.578 14.617 0.283 1 97 170 LYS A CA 1
ATOM 1381 C C . LYS A 1 170 ? -10.18 14.883 -1.164 1 97 170 LYS A C 1
ATOM 1383 O O . LYS A 1 170 ? -10.914 15.539 -1.91 1 97 170 LYS A O 1
ATOM 1388 N N . ILE A 1 171 ? -9.008 14.414 -1.583 1 96.81 171 ILE A N 1
ATOM 1389 C CA . ILE A 1 171 ? -8.578 14.531 -2.971 1 96.81 171 ILE A CA 1
ATOM 1390 C C . ILE A 1 171 ? -9.539 13.781 -3.881 1 96.81 171 ILE A C 1
ATOM 1392 O O . ILE A 1 171 ? -9.898 14.266 -4.957 1 96.81 171 ILE A O 1
ATOM 1396 N N . GLU A 1 172 ? -9.992 12.648 -3.428 1 96.62 172 GLU A N 1
ATOM 1397 C CA . GLU A 1 172 ? -10.898 11.805 -4.207 1 96.62 172 GLU A CA 1
ATOM 1398 C C . GLU A 1 172 ? -12.195 12.539 -4.52 1 96.62 172 GLU A C 1
ATOM 1400 O O . GLU A 1 172 ? -12.797 12.32 -5.574 1 96.62 172 GLU A O 1
ATOM 1405 N N . VAL A 1 173 ? -12.617 13.375 -3.6 1 94.75 173 VAL A N 1
ATOM 1406 C CA . VAL A 1 173 ? -13.828 14.164 -3.83 1 94.75 173 VAL A CA 1
ATOM 1407 C C . VAL A 1 173 ? -13.688 14.969 -5.117 1 94.75 173 VAL A C 1
ATOM 1409 O O . VAL A 1 173 ? -14.562 14.922 -5.988 1 94.75 173 VAL A O 1
ATOM 1412 N N . GLY A 1 174 ? -12.57 15.648 -5.23 1 95.25 174 GLY A N 1
ATOM 1413 C CA . GLY A 1 174 ? -12.32 16.406 -6.445 1 95.25 174 GLY A CA 1
ATOM 1414 C C . GLY A 1 174 ? -12.164 15.539 -7.676 1 95.25 174 GLY A C 1
ATOM 1415 O O . GLY A 1 174 ? -12.625 15.891 -8.758 1 95.25 174 GLY A O 1
ATOM 1416 N N . PHE A 1 175 ? -11.555 14.445 -7.539 1 96.62 175 PHE A N 1
ATOM 1417 C CA . PHE A 1 175 ? -11.328 13.477 -8.609 1 96.62 175 PHE A CA 1
ATOM 1418 C C . PHE A 1 175 ? -12.648 13.016 -9.211 1 96.62 175 PHE A C 1
ATOM 1420 O O . PHE A 1 175 ? -12.852 13.109 -10.422 1 96.62 175 PHE A O 1
ATOM 1427 N N . TYR A 1 176 ? -13.578 12.625 -8.383 1 93.56 176 TYR A N 1
ATOM 1428 C CA . TYR A 1 176 ? -14.836 12.062 -8.867 1 93.56 176 TYR A CA 1
ATOM 1429 C C . TYR A 1 176 ? -15.773 13.164 -9.344 1 93.56 176 TYR A C 1
ATOM 1431 O O . TYR A 1 176 ? -16.609 12.945 -10.234 1 93.56 176 TYR A O 1
ATOM 1439 N N . THR A 1 177 ? -15.609 14.336 -8.719 1 91.38 177 THR A N 1
ATOM 1440 C CA . THR A 1 177 ? -16.359 15.484 -9.227 1 91.38 177 THR A CA 1
ATOM 1441 C C . THR A 1 177 ? -15.961 15.797 -10.664 1 91.38 177 THR A C 1
ATOM 1443 O O . THR A 1 177 ? -16.812 16.062 -11.508 1 91.38 177 THR A O 1
ATOM 1446 N N . ASP A 1 178 ? -14.648 15.719 -10.953 1 91.56 178 ASP A N 1
ATOM 1447 C CA . ASP A 1 178 ? -14.164 15.969 -12.305 1 91.56 178 ASP A CA 1
ATOM 1448 C C . ASP A 1 178 ? -14.68 14.906 -13.281 1 91.56 178 ASP A C 1
ATOM 1450 O O . ASP A 1 178 ? -15.102 15.234 -14.391 1 91.56 178 ASP A O 1
ATOM 1454 N N . ILE A 1 179 ? -14.656 13.711 -12.914 1 88.88 179 ILE A N 1
ATOM 1455 C CA . ILE A 1 179 ? -15.125 12.609 -13.75 1 88.88 179 ILE A CA 1
ATOM 1456 C C . ILE A 1 179 ? -16.625 12.773 -14.039 1 88.88 179 ILE A C 1
ATOM 1458 O O . ILE A 1 179 ? -17.062 12.633 -15.18 1 88.88 179 ILE A O 1
ATOM 1462 N N . ALA A 1 180 ? -17.328 13.125 -13.031 1 88.81 180 ALA A N 1
ATOM 1463 C CA . ALA A 1 180 ? -18.781 13.328 -13.188 1 88.81 180 ALA A CA 1
ATOM 1464 C C . ALA A 1 180 ? -19.078 14.484 -14.133 1 88.81 180 ALA A C 1
ATOM 1466 O O . ALA A 1 180 ? -19.984 14.406 -14.953 1 88.81 180 ALA A O 1
ATOM 1467 N N . ASN A 1 181 ? -18.328 15.492 -13.961 1 90.12 181 ASN A N 1
ATOM 1468 C CA . ASN A 1 181 ? -18.5 16.656 -14.82 1 90.12 181 ASN A CA 1
ATOM 1469 C C . ASN A 1 181 ? -18.234 16.328 -16.281 1 90.12 181 ASN A C 1
ATOM 1471 O O . ASN A 1 181 ? -18.938 16.812 -17.172 1 90.12 181 ASN A O 1
ATOM 1475 N N . ARG A 1 182 ? -17.281 15.516 -16.578 1 87.81 182 ARG A N 1
ATOM 1476 C CA . ARG A 1 182 ? -16.938 15.125 -17.938 1 87.81 182 ARG A CA 1
ATOM 1477 C C . ARG A 1 182 ? -18.016 14.242 -18.547 1 87.81 182 ARG A C 1
ATOM 1479 O O . ARG A 1 182 ? -18.359 14.383 -19.719 1 87.81 182 ARG A O 1
ATOM 1486 N N . ILE A 1 183 ? -18.469 13.375 -17.781 1 84.25 183 ILE A N 1
ATOM 1487 C CA . ILE A 1 183 ? -19.547 12.508 -18.234 1 84.25 183 ILE A CA 1
ATOM 1488 C C . ILE A 1 183 ? -20.781 13.352 -18.562 1 84.25 183 ILE A C 1
ATOM 1490 O O . ILE A 1 183 ? -21.406 13.156 -19.609 1 84.25 183 ILE A O 1
ATOM 1494 N N . SER A 1 184 ? -21.062 14.305 -17.781 1 87.88 184 SER A N 1
ATOM 1495 C CA . SER A 1 184 ? -22.219 15.164 -17.969 1 87.88 184 SER A CA 1
ATOM 1496 C C . SER A 1 184 ? -22.062 16.062 -19.188 1 87.88 184 SER A C 1
ATOM 1498 O O . SER A 1 184 ? -23.031 16.359 -19.891 1 87.88 184 SER A O 1
ATOM 1500 N N . ASN A 1 185 ? -20.906 16.594 -19.359 1 83.88 185 ASN A N 1
ATOM 1501 C CA . ASN A 1 185 ? -20.641 17.516 -20.453 1 83.88 185 ASN A CA 1
ATOM 1502 C C . ASN A 1 185 ? -20.469 16.766 -21.781 1 83.88 185 ASN A C 1
ATOM 1504 O O . ASN A 1 185 ? -20.297 17.391 -22.828 1 83.88 185 ASN A O 1
ATOM 1508 N N . GLY A 1 186 ? -20.828 15.555 -21.859 1 68.38 186 GLY A N 1
ATOM 1509 C CA . GLY A 1 186 ? -20.75 14.766 -23.078 1 68.38 186 GLY A CA 1
ATOM 1510 C C . GLY A 1 186 ? -19.328 14.484 -23.5 1 68.38 186 GLY A C 1
ATOM 1511 O O . GLY A 1 186 ? -19.062 14.18 -24.672 1 68.38 186 GLY A O 1
ATOM 1512 N N . GLU A 1 187 ? -18.469 15.016 -22.938 1 56.06 187 GLU A N 1
ATOM 1513 C CA . GLU A 1 187 ? -17.078 14.695 -23.281 1 56.06 187 GLU A CA 1
ATOM 1514 C C . GLU A 1 187 ? -16.812 13.203 -23.125 1 56.06 187 GLU A C 1
ATOM 1516 O O . GLU A 1 187 ? -16.859 12.664 -22.016 1 56.06 187 GLU A O 1
ATOM 1521 N N . LYS A 1 188 ? -17.547 12.539 -24.094 1 44.28 188 LYS A N 1
ATOM 1522 C CA . LYS A 1 188 ? -17.328 11.094 -24.188 1 44.28 188 LYS A CA 1
ATOM 1523 C C . LYS A 1 188 ? -15.852 10.758 -24 1 44.28 188 LYS A C 1
ATOM 1525 O O . LYS A 1 188 ? -14.977 11.531 -24.391 1 44.28 188 LYS A O 1
ATOM 1530 N N . LYS A 1 189 ? -15.547 9.945 -23.125 1 45.28 189 LYS A N 1
ATOM 1531 C CA . LYS A 1 189 ? -14.289 9.211 -23.016 1 45.28 189 LYS A CA 1
ATOM 1532 C C . LYS A 1 189 ? -13.727 8.883 -24.406 1 45.28 189 LYS A C 1
ATOM 1534 O O . LYS A 1 189 ? -14.32 8.102 -25.141 1 45.28 189 LYS A O 1
ATOM 1539 N N . ARG A 1 190 ? -13.539 9.695 -25.438 1 37.66 190 ARG A N 1
ATOM 1540 C CA . ARG A 1 190 ? -12.633 8.914 -26.266 1 37.66 190 ARG A CA 1
ATOM 1541 C C . ARG A 1 190 ? -11.648 8.133 -25.406 1 37.66 190 ARG A C 1
ATOM 1543 O O . ARG A 1 190 ? -10.766 8.711 -24.766 1 37.66 190 ARG A O 1
ATOM 1550 N N . LEU A 1 191 ? -12.25 7.469 -24.609 1 36.16 191 LEU A N 1
ATOM 1551 C CA . LEU A 1 191 ? -11.547 6.445 -23.844 1 36.16 191 LEU A CA 1
ATOM 1552 C C . LEU A 1 191 ? -10.398 5.859 -24.672 1 36.16 191 LEU A C 1
ATOM 1554 O O . LEU A 1 191 ? -10.625 5.262 -25.719 1 36.16 191 LEU A O 1
ATOM 1558 N N . ARG A 1 192 ? -9.422 6.496 -25 1 31.56 192 ARG A N 1
ATOM 1559 C CA . ARG A 1 192 ? -8.398 5.574 -25.484 1 31.56 192 ARG A CA 1
ATOM 1560 C C . ARG A 1 192 ? -8.344 4.312 -24.641 1 31.56 192 ARG A C 1
ATOM 1562 O O . ARG A 1 192 ? -8.102 4.383 -23.422 1 31.56 192 ARG A O 1
ATOM 1569 N N . LYS A 1 193 ? -9.336 3.52 -24.828 1 31.67 193 LYS A N 1
ATOM 1570 C CA . LYS A 1 193 ? -9.328 2.143 -24.344 1 31.67 193 LYS A CA 1
ATOM 1571 C C . LYS A 1 193 ? -7.91 1.574 -24.328 1 31.67 193 LYS A C 1
ATOM 1573 O O . LYS A 1 193 ? -7.453 1.002 -25.328 1 31.67 193 LYS A O 1
ATOM 1578 N N . SER A 1 194 ? -6.961 2.299 -24.047 1 29.8 194 SER A N 1
ATOM 1579 C CA . SER A 1 194 ? -5.695 1.579 -23.953 1 29.8 194 SER A CA 1
ATOM 1580 C C . SER A 1 194 ? -5.754 0.496 -22.891 1 29.8 194 SER A C 1
ATOM 1582 O O . SER A 1 194 ? -5.992 0.789 -21.719 1 29.8 194 SER A O 1
ATOM 1584 N N . SER A 1 195 ? -6.355 -0.556 -23.078 1 29.08 195 SER A N 1
ATOM 1585 C CA . SER A 1 195 ? -6.359 -1.783 -22.297 1 29.08 195 SER A CA 1
ATOM 1586 C C . SER A 1 195 ? -5.102 -1.892 -21.438 1 29.08 195 SER A C 1
ATOM 1588 O O . SER A 1 195 ? -4.023 -1.471 -21.859 1 29.08 195 SER A O 1
ATOM 1590 N N . THR A 1 196 ? -5.344 -2.016 -20.172 1 32.38 196 THR A N 1
ATOM 1591 C CA . THR A 1 196 ? -4.234 -2.312 -19.266 1 32.38 196 THR A CA 1
ATOM 1592 C C . THR A 1 196 ? -3.15 -3.107 -19.984 1 32.38 196 THR A C 1
ATOM 1594 O O . THR A 1 196 ? -1.968 -2.994 -19.656 1 32.38 196 THR A O 1
ATOM 1597 N N . SER A 1 197 ? -3.596 -3.984 -20.859 1 34.97 197 SER A N 1
ATOM 1598 C CA . SER A 1 197 ? -2.686 -4.77 -21.703 1 34.97 197 SER A CA 1
ATOM 1599 C C . SER A 1 197 ? -1.908 -3.877 -22.656 1 34.97 197 SER A C 1
ATOM 1601 O O . SER A 1 197 ? -0.713 -4.086 -22.875 1 34.97 197 SER A O 1
ATOM 1603 N N . THR A 1 198 ? -2.523 -2.869 -23.219 1 36.56 198 THR A N 1
ATOM 1604 C CA . THR A 1 198 ? -1.882 -2.021 -24.219 1 36.56 198 THR A CA 1
ATOM 1605 C C . THR A 1 198 ? -0.9 -1.057 -23.547 1 36.56 198 THR A C 1
ATOM 1607 O O . THR A 1 198 ? 0.169 -0.781 -24.094 1 36.56 198 THR A O 1
ATOM 1610 N N . GLN A 1 199 ? -1.255 -0.64 -22.438 1 35.62 199 GLN A N 1
ATOM 1611 C CA . GLN A 1 199 ? -0.333 0.3 -21.797 1 35.62 199 GLN A CA 1
ATOM 1612 C C . GLN A 1 199 ? 0.962 -0.394 -21.391 1 35.62 199 GLN A C 1
ATOM 1614 O O . GLN A 1 199 ? 2.047 0.176 -21.516 1 35.62 199 GLN A O 1
ATOM 1619 N N . CYS A 1 200 ? 0.811 -1.661 -20.844 1 39.72 200 CYS A N 1
ATOM 1620 C CA . CYS A 1 200 ? 2.033 -2.43 -20.641 1 39.72 200 CYS A CA 1
ATOM 1621 C C . CYS A 1 200 ? 2.801 -2.594 -21.938 1 39.72 200 CYS A C 1
ATOM 1623 O O . CYS A 1 200 ? 4.023 -2.439 -21.969 1 39.72 200 CYS A O 1
ATOM 1625 N N . SER A 1 201 ? 1.974 -2.773 -22.984 1 39.59 201 SER A N 1
ATOM 1626 C CA . SER A 1 201 ? 2.617 -2.949 -24.281 1 39.59 201 SER A CA 1
ATOM 1627 C C . SER A 1 201 ? 3.246 -1.648 -24.766 1 39.59 201 SER A C 1
ATOM 1629 O O . SER A 1 201 ? 4.359 -1.651 -25.297 1 39.59 201 SER A O 1
ATOM 1631 N N . GLN A 1 202 ? 2.551 -0.597 -24.656 1 39.81 202 GLN A N 1
ATOM 1632 C CA . GLN A 1 202 ? 3.094 0.667 -25.141 1 39.81 202 GLN A CA 1
ATOM 1633 C C . GLN A 1 202 ? 4.281 1.117 -24.312 1 39.81 202 GLN A C 1
ATOM 1635 O O . GLN A 1 202 ? 5.238 1.692 -24.828 1 39.81 202 GLN A O 1
ATOM 1640 N N . PHE A 1 203 ? 4.207 0.907 -23.094 1 39.25 203 PHE A N 1
ATOM 1641 C CA . PHE A 1 203 ? 5.344 1.219 -22.234 1 39.25 203 PHE A CA 1
ATOM 1642 C C . PHE A 1 203 ? 6.578 0.435 -22.672 1 39.25 203 PHE A C 1
ATOM 1644 O O . PHE A 1 203 ? 7.664 1.003 -22.797 1 39.25 203 PHE A O 1
ATOM 1651 N N . LEU A 1 204 ? 6.395 -0.877 -22.922 1 42.44 204 LEU A N 1
ATOM 1652 C CA . LEU A 1 204 ? 7.496 -1.7 -23.406 1 42.44 204 LEU A CA 1
ATOM 1653 C C . LEU A 1 204 ? 7.945 -1.232 -24.797 1 42.44 204 LEU A C 1
ATOM 1655 O O . LEU A 1 204 ? 9.141 -1.197 -25.078 1 42.44 204 LEU A O 1
ATOM 1659 N N . MET A 1 205 ? 6.996 -0.896 -25.547 1 41.5 205 MET A N 1
ATOM 1660 C CA . MET A 1 205 ? 7.352 -0.472 -26.906 1 41.5 205 MET A CA 1
ATOM 1661 C C . MET A 1 205 ? 8.086 0.864 -26.875 1 41.5 205 MET A C 1
ATOM 1663 O O . MET A 1 205 ? 9.047 1.062 -27.625 1 41.5 205 MET A O 1
ATOM 1667 N N . LYS A 1 206 ? 7.656 1.682 -26.125 1 42.69 206 LYS A N 1
ATOM 1668 C CA . LYS A 1 206 ? 8.312 2.986 -26.094 1 42.69 206 LYS A CA 1
ATOM 1669 C C . LYS A 1 206 ? 9.695 2.895 -25.469 1 42.69 206 LYS A C 1
ATOM 1671 O O . LYS A 1 206 ? 10.625 3.588 -25.891 1 42.69 206 LYS A O 1
ATOM 1676 N N . GLN A 1 207 ? 9.82 2.021 -24.562 1 39.84 207 GLN A N 1
ATOM 1677 C CA . GLN A 1 207 ? 11.156 1.795 -24.031 1 39.84 207 GLN A CA 1
ATOM 1678 C C . GLN A 1 207 ? 12.062 1.147 -25.078 1 39.84 207 GLN A C 1
ATOM 1680 O O . GLN A 1 207 ? 13.266 1.407 -25.109 1 39.84 207 GLN A O 1
ATOM 1685 N N . GLN A 1 208 ? 11.438 0.332 -25.828 1 40.06 208 GLN A N 1
ATOM 1686 C CA . GLN A 1 208 ? 12.188 -0.241 -26.938 1 40.06 208 GLN A CA 1
ATOM 1687 C C . GLN A 1 208 ? 12.578 0.831 -27.953 1 40.06 208 GLN A C 1
ATOM 1689 O O . GLN A 1 208 ? 13.672 0.792 -28.516 1 40.06 208 GLN A O 1
ATOM 1694 N N . ILE A 1 209 ? 11.719 1.67 -28.297 1 41.5 209 ILE A N 1
ATOM 1695 C CA . ILE A 1 209 ? 12.016 2.691 -29.297 1 41.5 209 ILE A CA 1
ATOM 1696 C C . ILE A 1 209 ? 13.117 3.615 -28.781 1 41.5 209 ILE A C 1
ATOM 1698 O O . ILE A 1 209 ? 14.039 3.967 -29.516 1 41.5 209 ILE A O 1
ATOM 1702 N N . ASN A 1 210 ? 13.094 3.98 -27.641 1 39.44 210 ASN A N 1
ATOM 1703 C CA . ASN A 1 210 ? 14.125 4.875 -27.141 1 39.44 210 ASN A CA 1
ATOM 1704 C C . ASN A 1 210 ? 15.492 4.199 -27.125 1 39.44 210 ASN A C 1
ATOM 1706 O O . ASN A 1 210 ? 16.516 4.867 -27.016 1 39.44 210 ASN A O 1
ATOM 1710 N N . ARG A 1 211 ? 15.469 2.904 -27.156 1 40.75 211 ARG A N 1
ATOM 1711 C CA . ARG A 1 211 ? 16.734 2.197 -27.328 1 40.75 211 ARG A CA 1
ATOM 1712 C C . ARG A 1 211 ? 17.188 2.225 -28.797 1 40.75 211 ARG A C 1
ATOM 1714 O O . ARG A 1 211 ? 18.375 2.139 -29.078 1 40.75 211 ARG A O 1
ATOM 1721 N N . SER A 1 212 ? 16.234 2.098 -29.672 1 40.25 212 SER A N 1
ATOM 1722 C CA . SER A 1 212 ? 16.672 2.057 -31.062 1 40.25 212 SER A CA 1
ATOM 1723 C C . SER A 1 212 ? 17.25 3.398 -31.5 1 40.25 212 SER A C 1
ATOM 1725 O O . SER A 1 212 ? 18.078 3.455 -32.406 1 40.25 212 SER A O 1
ATOM 1727 N N . ASP A 1 213 ? 16.875 4.52 -31.062 1 34.97 213 ASP A N 1
ATOM 1728 C CA . ASP A 1 213 ? 17.422 5.773 -31.578 1 34.97 213 ASP A CA 1
ATOM 1729 C C . ASP A 1 213 ? 18.844 5.992 -31.078 1 34.97 213 ASP A C 1
ATOM 1731 O O . ASP A 1 213 ? 19.516 6.949 -31.469 1 34.97 213 ASP A O 1
ATOM 1735 N N . LYS A 1 214 ? 19.328 5.266 -30.141 1 35.66 214 LYS A N 1
ATOM 1736 C CA . LYS A 1 214 ? 20.703 5.523 -29.719 1 35.66 214 LYS A CA 1
ATOM 1737 C C . LYS A 1 214 ? 21.672 4.555 -30.391 1 35.66 214 LYS A C 1
ATOM 1739 O O . LYS A 1 214 ? 22.859 4.527 -30.062 1 35.66 214 LYS A O 1
ATOM 1744 N N . SER A 1 215 ? 21.094 3.609 -31.094 1 30.61 215 SER A N 1
ATOM 1745 C CA . SER A 1 215 ? 22.156 3.049 -31.938 1 30.61 215 SER A CA 1
ATOM 1746 C C . SER A 1 215 ? 22.344 3.879 -33.219 1 30.61 215 SER A C 1
ATOM 1748 O O . SER A 1 215 ? 21.391 4.406 -33.781 1 30.61 215 SER A O 1
ATOM 1750 N N . MET B 1 1 ? -36.875 -2.596 -30.312 1 24.31 1 MET B N 1
ATOM 1751 C CA . MET B 1 1 ? -36.625 -2.404 -28.891 1 24.31 1 MET B CA 1
ATOM 1752 C C . MET B 1 1 ? -35.312 -3.031 -28.484 1 24.31 1 MET B C 1
ATOM 1754 O O . MET B 1 1 ? -35.25 -4.23 -28.203 1 24.31 1 MET B O 1
ATOM 1758 N N . SER B 1 2 ? -34.219 -2.857 -29.094 1 27.62 2 SER B N 1
ATOM 1759 C CA . SER B 1 2 ? -32.938 -3.557 -28.984 1 27.62 2 SER B CA 1
ATOM 1760 C C . SER B 1 2 ? -32.25 -3.262 -27.656 1 27.62 2 SER B C 1
ATOM 1762 O O . SER B 1 2 ? -32.062 -2.1 -27.281 1 27.62 2 SER B O 1
ATOM 1764 N N . SER B 1 3 ? -32.25 -4.188 -26.656 1 27.45 3 SER B N 1
ATOM 1765 C CA . SER B 1 3 ? -31.766 -4.191 -25.281 1 27.45 3 SER B CA 1
ATOM 1766 C C . SER B 1 3 ? -30.281 -3.832 -25.219 1 27.45 3 SER B C 1
ATOM 1768 O O . SER B 1 3 ? -29.469 -4.434 -25.906 1 27.45 3 SER B O 1
ATOM 1770 N N . ALA B 1 4 ? -29.875 -2.607 -25.094 1 28.25 4 ALA B N 1
ATOM 1771 C CA . ALA B 1 4 ? -28.547 -2.129 -24.75 1 28.25 4 ALA B CA 1
ATOM 1772 C C . ALA B 1 4 ? -27.922 -2.963 -23.641 1 28.25 4 ALA B C 1
ATOM 1774 O O . ALA B 1 4 ? -28.453 -3.012 -22.516 1 28.25 4 ALA B O 1
ATOM 1775 N N . SER B 1 5 ? -27.391 -4.133 -23.938 1 29.42 5 SER B N 1
ATOM 1776 C CA . SER B 1 5 ? -26.688 -5.023 -23.016 1 29.42 5 SER B CA 1
ATOM 1777 C C . SER B 1 5 ? -25.688 -4.258 -22.156 1 29.42 5 SER B C 1
ATOM 1779 O O . SER B 1 5 ? -24.797 -3.598 -22.688 1 29.42 5 SER B O 1
ATOM 1781 N N . LEU B 1 6 ? -26.062 -3.596 -21.141 1 31 6 LEU B N 1
ATOM 1782 C CA . LEU B 1 6 ? -25.203 -3.08 -20.078 1 31 6 LEU B CA 1
ATOM 1783 C C . LEU B 1 6 ? -24.078 -4.059 -19.766 1 31 6 LEU B C 1
ATOM 1785 O O . LEU B 1 6 ? -24.328 -5.137 -19.219 1 31 6 LEU B O 1
ATOM 1789 N N . THR B 1 7 ? -23.109 -4.242 -20.625 1 31.55 7 THR B N 1
ATOM 1790 C CA . THR B 1 7 ? -21.922 -4.996 -20.266 1 31.55 7 THR B CA 1
ATOM 1791 C C . THR B 1 7 ? -21.531 -4.742 -18.812 1 31.55 7 THR B C 1
ATOM 1793 O O . THR B 1 7 ? -21.188 -3.617 -18.438 1 31.55 7 THR B O 1
ATOM 1796 N N . THR B 1 8 ? -22.312 -5.203 -17.891 1 33.53 8 THR B N 1
ATOM 1797 C CA . THR B 1 8 ? -21.891 -5.336 -16.5 1 33.53 8 THR B CA 1
ATOM 1798 C C . THR B 1 8 ? -20.406 -5.703 -16.422 1 33.53 8 THR B C 1
ATOM 1800 O O . THR B 1 8 ? -19.953 -6.656 -17.062 1 33.53 8 THR B O 1
ATOM 1803 N N . LEU B 1 9 ? -19.484 -4.887 -16.641 1 35.56 9 LEU B N 1
ATOM 1804 C CA . LEU B 1 9 ? -18.156 -5.215 -16.156 1 35.56 9 LEU B CA 1
ATOM 1805 C C . LEU B 1 9 ? -18.234 -6.195 -14.984 1 35.56 9 LEU B C 1
ATOM 1807 O O . LEU B 1 9 ? -18.594 -5.816 -13.875 1 35.56 9 LEU B O 1
ATOM 1811 N N . THR B 1 10 ? -18.875 -7.227 -14.93 1 40.28 10 THR B N 1
ATOM 1812 C CA . THR B 1 10 ? -18.875 -8.281 -13.93 1 40.28 10 THR B CA 1
ATOM 1813 C C . THR B 1 10 ? -17.453 -8.539 -13.414 1 40.28 10 THR B C 1
ATOM 1815 O O . THR B 1 10 ? -16.578 -8.953 -14.18 1 40.28 10 THR B O 1
ATOM 1818 N N . GLU B 1 11 ? -16.812 -7.734 -12.602 1 49.91 11 GLU B N 1
ATOM 1819 C CA . GLU B 1 11 ? -15.609 -7.656 -11.766 1 49.91 11 GLU B CA 1
ATOM 1820 C C . GLU B 1 11 ? -15.156 -9.047 -11.328 1 49.91 11 GLU B C 1
ATOM 1822 O O . GLU B 1 11 ? -14.148 -9.18 -10.625 1 49.91 11 GLU B O 1
ATOM 1827 N N . ASP B 1 12 ? -15.914 -10.102 -11.453 1 59.91 12 ASP B N 1
ATOM 1828 C CA . ASP B 1 12 ? -15.711 -11.43 -10.875 1 59.91 12 ASP B CA 1
ATOM 1829 C C . ASP B 1 12 ? -14.703 -12.234 -11.688 1 59.91 12 ASP B C 1
ATOM 1831 O O . ASP B 1 12 ? -14.484 -13.422 -11.422 1 59.91 12 ASP B O 1
ATOM 1835 N N . ASN B 1 13 ? -14.133 -11.562 -12.602 1 82.94 13 ASN B N 1
ATOM 1836 C CA . ASN B 1 13 ? -13.32 -12.461 -13.414 1 82.94 13 ASN B CA 1
ATOM 1837 C C . ASN B 1 13 ? -11.828 -12.312 -13.102 1 82.94 13 ASN B C 1
ATOM 1839 O O . ASN B 1 13 ? -11.375 -11.234 -12.711 1 82.94 13 ASN B O 1
ATOM 1843 N N . TRP B 1 14 ? -11.18 -13.453 -13.062 1 95.06 14 TRP B N 1
ATOM 1844 C CA . TRP B 1 14 ? -9.727 -13.523 -12.969 1 95.06 14 TRP B CA 1
ATOM 1845 C C . TRP B 1 14 ? -9.07 -12.852 -14.172 1 95.06 14 TRP B C 1
ATOM 1847 O O . TRP B 1 14 ? -9.602 -12.891 -15.281 1 95.06 14 TRP B O 1
ATOM 1857 N N . PRO B 1 15 ? -7.98 -12.148 -13.961 1 94.94 15 PRO B N 1
ATOM 1858 C CA . PRO B 1 15 ? -7.254 -11.609 -15.109 1 94.94 15 PRO B CA 1
ATOM 1859 C C . PRO B 1 15 ? -6.715 -12.695 -16.031 1 94.94 15 PRO B C 1
ATOM 1861 O O . PRO B 1 15 ? -6.465 -13.82 -15.586 1 94.94 15 PRO B O 1
ATOM 1864 N N . ILE B 1 16 ? -6.539 -12.305 -17.219 1 92.69 16 ILE B N 1
ATOM 1865 C CA . ILE B 1 16 ? -5.926 -13.195 -18.203 1 92.69 16 ILE B CA 1
ATOM 1866 C C . ILE B 1 16 ? -4.477 -12.781 -18.438 1 92.69 16 ILE B C 1
ATOM 1868 O O . ILE B 1 16 ? -4.184 -11.594 -18.594 1 92.69 16 ILE B O 1
ATOM 1872 N N . PHE B 1 17 ? -3.559 -13.727 -18.359 1 96.88 17 PHE B N 1
ATOM 1873 C CA . PHE B 1 17 ? -2.148 -13.531 -18.672 1 96.88 17 PHE B CA 1
ATOM 1874 C C . PHE B 1 17 ? -1.77 -14.25 -19.953 1 96.88 17 PHE B C 1
ATOM 1876 O O . PHE B 1 17 ? -2.162 -15.398 -20.172 1 96.88 17 PHE B O 1
ATOM 1883 N N . ASP B 1 18 ? -1.108 -13.516 -20.812 1 97.12 18 ASP B N 1
ATOM 1884 C CA . ASP B 1 18 ? -0.656 -14.203 -22.016 1 97.12 18 ASP B CA 1
ATOM 1885 C C . ASP B 1 18 ? 0.559 -15.086 -21.719 1 97.12 18 ASP B C 1
ATOM 1887 O O . ASP B 1 18 ? 1.036 -15.133 -20.578 1 97.12 18 ASP B O 1
ATOM 1891 N N . GLU B 1 19 ? 0.989 -15.82 -22.703 1 97.5 19 GLU B N 1
ATOM 1892 C CA . GLU B 1 19 ? 2.037 -16.828 -22.516 1 97.5 19 GLU B CA 1
ATOM 1893 C C . GLU B 1 19 ? 3.324 -16.188 -22 1 97.5 19 GLU B C 1
ATOM 1895 O O . GLU B 1 19 ? 3.988 -16.719 -21.125 1 97.5 19 GLU B O 1
ATOM 1900 N N . ASP B 1 20 ? 3.695 -15.031 -22.5 1 97.56 20 ASP B N 1
ATOM 1901 C CA . ASP B 1 20 ? 4.914 -14.336 -22.094 1 97.56 20 ASP B CA 1
ATOM 1902 C C . ASP B 1 20 ? 4.785 -13.812 -20.656 1 97.56 20 ASP B C 1
ATOM 1904 O O . ASP B 1 20 ? 5.746 -13.867 -19.891 1 97.56 20 ASP B O 1
ATOM 1908 N N . GLU B 1 21 ? 3.629 -13.344 -20.375 1 98 21 GLU B N 1
ATOM 1909 C CA . GLU B 1 21 ? 3.363 -12.875 -19.016 1 98 21 GLU B CA 1
ATOM 1910 C C . GLU B 1 21 ? 3.463 -14.016 -18.016 1 98 21 GLU B C 1
ATOM 1912 O O . GLU B 1 21 ? 4.051 -13.852 -16.938 1 98 21 GLU B O 1
ATOM 1917 N N . ILE B 1 22 ? 2.924 -15.164 -18.422 1 98.5 22 ILE B N 1
ATOM 1918 C CA . ILE B 1 22 ? 2.947 -16.344 -17.562 1 98.5 22 ILE B CA 1
ATOM 1919 C C . ILE B 1 22 ? 4.391 -16.781 -17.328 1 98.5 22 ILE B C 1
ATOM 1921 O O . ILE B 1 22 ? 4.793 -17.031 -16.188 1 98.5 22 ILE B O 1
ATOM 1925 N N . LYS B 1 23 ? 5.105 -16.797 -18.328 1 97.94 23 LYS B N 1
ATOM 1926 C CA . LYS B 1 23 ? 6.504 -17.188 -18.234 1 97.94 23 LYS B CA 1
ATOM 1927 C C . LYS B 1 23 ? 7.277 -16.281 -17.281 1 97.94 23 LYS B C 1
ATOM 1929 O O . LYS B 1 23 ? 8.07 -16.75 -16.469 1 97.94 23 LYS B O 1
ATOM 1934 N N . LEU B 1 24 ? 7 -15.016 -17.375 1 97.44 24 LEU B N 1
ATOM 1935 C CA . LEU B 1 24 ? 7.719 -14.055 -16.547 1 97.44 24 LEU B CA 1
ATOM 1936 C C . LEU B 1 24 ? 7.301 -14.164 -15.086 1 97.44 24 LEU B C 1
ATOM 1938 O O . LEU B 1 24 ? 8.148 -14.102 -14.188 1 97.44 24 LEU B O 1
ATOM 1942 N N . LEU B 1 25 ? 6.051 -14.352 -14.852 1 98 25 LEU B N 1
ATOM 1943 C CA . LEU B 1 25 ? 5.562 -14.547 -13.492 1 98 25 LEU B CA 1
ATOM 1944 C C . LEU B 1 25 ? 6.184 -15.789 -12.859 1 98 25 LEU B C 1
ATOM 1946 O O . LEU B 1 25 ? 6.699 -15.727 -11.742 1 98 25 LEU B O 1
ATOM 1950 N N . VAL B 1 26 ? 6.168 -16.875 -13.602 1 97.62 26 VAL B N 1
ATOM 1951 C CA . VAL B 1 26 ? 6.688 -18.141 -13.109 1 97.62 26 VAL B CA 1
ATOM 1952 C C . VAL B 1 26 ? 8.195 -18.031 -12.891 1 97.62 26 VAL B C 1
ATOM 1954 O O . VAL B 1 26 ? 8.711 -18.469 -11.867 1 97.62 26 VAL B O 1
ATOM 1957 N N . LYS B 1 27 ? 8.867 -17.391 -13.797 1 96.25 27 LYS B N 1
ATOM 1958 C CA . LYS B 1 27 ? 10.305 -17.188 -13.656 1 96.25 27 LYS B CA 1
ATOM 1959 C C . LYS B 1 27 ? 10.617 -16.359 -12.406 1 96.25 27 LYS B C 1
ATOM 1961 O O . LYS B 1 27 ? 11.523 -16.703 -11.648 1 96.25 27 LYS B O 1
ATOM 1966 N N . SER B 1 28 ? 9.852 -15.32 -12.227 1 95.69 28 SER B N 1
ATOM 1967 C CA . SER B 1 28 ? 10.109 -14.43 -11.094 1 95.69 28 SER B CA 1
ATOM 1968 C C . SER B 1 28 ? 9.852 -15.133 -9.766 1 95.69 28 SER B C 1
ATOM 1970 O O . SER B 1 28 ? 10.539 -14.867 -8.781 1 95.69 28 SER B O 1
ATOM 1972 N N . TRP B 1 29 ? 8.93 -16.016 -9.758 1 96.44 29 TRP B N 1
ATOM 1973 C CA . TRP B 1 29 ? 8.672 -16.812 -8.57 1 96.44 29 TRP B CA 1
ATOM 1974 C C . TRP B 1 29 ? 9.797 -17.812 -8.328 1 96.44 29 TRP B C 1
ATOM 1976 O O . TRP B 1 29 ? 10.383 -17.844 -7.246 1 96.44 29 TRP B O 1
ATOM 1986 N N . ASN B 1 30 ? 10.148 -18.547 -9.336 1 94.19 30 ASN B N 1
ATOM 1987 C CA . ASN B 1 30 ? 11.086 -19.656 -9.203 1 94.19 30 ASN B CA 1
ATOM 1988 C C . ASN B 1 30 ? 12.5 -19.172 -8.922 1 94.19 30 ASN B C 1
ATOM 1990 O O . ASN B 1 30 ? 13.258 -19.828 -8.203 1 94.19 30 ASN B O 1
ATOM 1994 N N . SER B 1 31 ? 12.844 -18.031 -9.391 1 91.19 31 SER B N 1
ATOM 1995 C CA . SER B 1 31 ? 14.234 -17.609 -9.297 1 91.19 31 SER B CA 1
ATOM 1996 C C . SER B 1 31 ? 14.477 -16.812 -8.016 1 91.19 31 SER B C 1
ATOM 1998 O O . SER B 1 31 ? 15.617 -16.688 -7.566 1 91.19 31 SER B O 1
ATOM 2000 N N . SER B 1 32 ? 13.383 -16.359 -7.441 1 87.94 32 SER B N 1
ATOM 2001 C CA . SER B 1 32 ? 13.688 -15.359 -6.41 1 87.94 32 SER B CA 1
ATOM 2002 C C . SER B 1 32 ? 12.898 -15.633 -5.137 1 87.94 32 SER B C 1
ATOM 2004 O O . SER B 1 32 ? 13.281 -15.172 -4.055 1 87.94 32 SER B O 1
ATOM 2006 N N . VAL B 1 33 ? 11.828 -16.359 -5.168 1 91.38 33 VAL B N 1
ATOM 2007 C CA . VAL B 1 33 ? 10.93 -16.422 -4.023 1 91.38 33 VAL B CA 1
ATOM 2008 C C . VAL B 1 33 ? 10.664 -17.875 -3.66 1 91.38 33 VAL B C 1
ATOM 2010 O O . VAL B 1 33 ? 10.711 -18.25 -2.484 1 91.38 33 VAL B O 1
ATOM 2013 N N . GLY B 1 34 ? 10.508 -18.703 -4.691 1 90.62 34 GLY B N 1
ATOM 2014 C CA . GLY B 1 34 ? 10 -20.062 -4.5 1 90.62 34 GLY B CA 1
ATOM 2015 C C . GLY B 1 34 ? 10.891 -20.922 -3.633 1 90.62 34 GLY B C 1
ATOM 2016 O O . GLY B 1 34 ? 10.406 -21.75 -2.867 1 90.62 34 GLY B O 1
ATOM 2017 N N . SER B 1 35 ? 12.203 -20.688 -3.664 1 90.12 35 SER B N 1
ATOM 2018 C CA . SER B 1 35 ? 13.141 -21.531 -2.928 1 90.12 35 SER B CA 1
ATOM 2019 C C . SER B 1 35 ? 13.438 -20.953 -1.546 1 90.12 35 SER B C 1
ATOM 2021 O O . SER B 1 35 ? 14.141 -21.562 -0.747 1 90.12 35 SER B O 1
ATOM 2023 N N . ASN B 1 36 ? 12.891 -19.828 -1.21 1 91.25 36 ASN B N 1
ATOM 2024 C CA . ASN B 1 36 ? 13.141 -19.156 0.058 1 91.25 36 ASN B CA 1
ATOM 2025 C C . ASN B 1 36 ? 11.867 -18.516 0.615 1 91.25 36 ASN B C 1
ATOM 2027 O O . ASN B 1 36 ? 11.891 -17.359 1.055 1 91.25 36 ASN B O 1
ATOM 2031 N N . MET B 1 37 ? 10.836 -19.234 0.587 1 93.75 37 MET B N 1
ATOM 2032 C CA . MET B 1 37 ? 9.523 -18.688 0.924 1 93.75 37 MET B CA 1
ATOM 2033 C C . MET B 1 37 ? 9.484 -18.219 2.375 1 93.75 37 MET B C 1
ATOM 2035 O O . MET B 1 37 ? 8.891 -17.188 2.684 1 93.75 37 MET B O 1
ATOM 2039 N N . GLU B 1 38 ? 10.125 -19 3.287 1 91.06 38 GLU B N 1
ATOM 2040 C CA . GLU B 1 38 ? 10.109 -18.625 4.699 1 91.06 38 GLU B CA 1
ATOM 2041 C C . GLU B 1 38 ? 10.789 -17.266 4.918 1 91.06 38 GLU B C 1
ATOM 2043 O O . GLU B 1 38 ? 10.258 -16.406 5.621 1 91.06 38 GLU B O 1
ATOM 2048 N N . THR B 1 39 ? 11.938 -17.109 4.316 1 92.25 39 THR B N 1
ATOM 2049 C CA . THR B 1 39 ? 12.703 -15.883 4.453 1 92.25 39 THR B CA 1
ATOM 2050 C C . THR B 1 39 ? 11.945 -14.703 3.838 1 92.25 39 THR B C 1
ATOM 2052 O O . THR B 1 39 ? 11.812 -13.648 4.461 1 92.25 39 THR B O 1
ATOM 2055 N N . VAL B 1 40 ? 11.414 -14.93 2.641 1 95.25 40 VAL B N 1
ATOM 2056 C CA . VAL B 1 40 ? 10.695 -13.867 1.944 1 95.25 40 VAL B CA 1
ATOM 2057 C C . VAL B 1 40 ? 9.406 -13.531 2.701 1 95.25 40 VAL B C 1
ATOM 2059 O O . VAL B 1 40 ? 9.102 -12.359 2.926 1 95.25 40 VAL B O 1
ATOM 2062 N N . GLY B 1 41 ? 8.703 -14.57 3.115 1 95.38 41 GLY B N 1
ATOM 2063 C CA . GLY B 1 41 ? 7.492 -14.359 3.891 1 95.38 41 GLY B CA 1
ATOM 2064 C C . GLY B 1 41 ? 7.734 -13.594 5.18 1 95.38 41 GLY B C 1
ATOM 2065 O O . GLY B 1 41 ? 6.973 -12.688 5.52 1 95.38 41 GLY B O 1
ATOM 2066 N N . SER B 1 42 ? 8.789 -13.922 5.879 1 92.56 42 SER B N 1
ATOM 2067 C CA . SER B 1 42 ? 9.133 -13.219 7.109 1 92.56 42 SER B CA 1
ATOM 2068 C C . SER B 1 42 ? 9.461 -11.758 6.844 1 92.56 42 SER B C 1
ATOM 2070 O O . SER B 1 42 ? 9.039 -10.875 7.598 1 92.56 42 SER B O 1
ATOM 2072 N N . SER B 1 43 ? 10.188 -11.516 5.75 1 94.81 43 SER B N 1
ATOM 2073 C CA . SER B 1 43 ? 10.516 -10.148 5.379 1 94.81 43 SER B CA 1
ATOM 2074 C C . SER B 1 43 ? 9.25 -9.336 5.086 1 94.81 43 SER B C 1
ATOM 2076 O O . SER B 1 43 ? 9.148 -8.18 5.48 1 94.81 43 SER B O 1
ATOM 2078 N N . ILE B 1 44 ? 8.312 -9.969 4.41 1 96.5 44 ILE B N 1
ATOM 2079 C CA . ILE B 1 44 ? 7.059 -9.312 4.074 1 96.5 44 ILE B CA 1
ATOM 2080 C C . ILE B 1 44 ? 6.289 -8.984 5.352 1 96.5 44 ILE B C 1
ATOM 2082 O O . ILE B 1 44 ? 5.84 -7.848 5.543 1 96.5 44 ILE B O 1
ATOM 2086 N N . TYR B 1 45 ? 6.199 -9.844 6.262 1 93.25 45 TYR B N 1
ATOM 2087 C CA . TYR B 1 45 ? 5.438 -9.641 7.492 1 93.25 45 TYR B CA 1
ATOM 2088 C C . TYR B 1 45 ? 6.117 -8.609 8.383 1 93.25 45 TYR B C 1
ATOM 2090 O O . TYR B 1 45 ? 5.445 -7.789 9.016 1 93.25 45 TYR B O 1
ATOM 2098 N N . GLU B 1 46 ? 7.414 -8.68 8.461 1 93.12 46 GLU B N 1
ATOM 2099 C CA . GLU B 1 46 ? 8.133 -7.664 9.227 1 93.12 46 GLU B CA 1
ATOM 2100 C C . GLU B 1 46 ? 7.836 -6.262 8.703 1 93.12 46 GLU B C 1
ATOM 2102 O O . GLU B 1 46 ? 7.621 -5.336 9.484 1 93.12 46 GLU B O 1
ATOM 2107 N N . MET B 1 47 ? 7.832 -6.18 7.398 1 96.44 47 MET B N 1
ATOM 2108 C CA . MET B 1 47 ? 7.516 -4.887 6.801 1 96.44 47 MET B CA 1
ATOM 2109 C C . MET B 1 47 ? 6.07 -4.496 7.086 1 96.44 47 MET B C 1
ATOM 2111 O O . MET B 1 47 ? 5.785 -3.334 7.383 1 96.44 47 MET B O 1
ATOM 2115 N N . ILE B 1 48 ? 5.145 -5.441 7.023 1 95.88 48 ILE B N 1
ATOM 2116 C CA . ILE B 1 48 ? 3.738 -5.172 7.297 1 95.88 48 ILE B CA 1
ATOM 2117 C C . ILE B 1 48 ? 3.584 -4.617 8.711 1 95.88 48 ILE B C 1
ATOM 2119 O O . ILE B 1 48 ? 2.902 -3.609 8.922 1 95.88 48 ILE B O 1
ATOM 2123 N N . PHE B 1 49 ? 4.273 -5.125 9.672 1 93.31 49 PHE B N 1
ATOM 2124 C CA . PHE B 1 49 ? 4.113 -4.738 11.07 1 93.31 49 PHE B CA 1
ATOM 2125 C C . PHE B 1 49 ? 4.723 -3.363 11.32 1 93.31 49 PHE B C 1
ATOM 2127 O O . PHE B 1 49 ? 4.371 -2.689 12.297 1 93.31 49 PHE B O 1
ATOM 2134 N N . LYS B 1 50 ? 5.621 -3.021 10.477 1 95.94 50 LYS B N 1
ATOM 2135 C CA . LYS B 1 50 ? 6.176 -1.673 10.555 1 95.94 50 LYS B CA 1
ATOM 2136 C C . LYS B 1 50 ? 5.25 -0.659 9.891 1 95.94 50 LYS B C 1
ATOM 2138 O O . LYS B 1 50 ? 5.125 0.476 10.359 1 95.94 50 LYS B O 1
ATOM 2143 N N . GLN B 1 51 ? 4.582 -1.087 8.812 1 97.5 51 GLN B N 1
ATOM 2144 C CA . GLN B 1 51 ? 3.703 -0.202 8.055 1 97.5 51 GLN B CA 1
ATOM 2145 C C . GLN B 1 51 ? 2.35 -0.05 8.742 1 97.5 51 GLN B C 1
ATOM 2147 O O . GLN B 1 51 ? 1.743 1.023 8.695 1 97.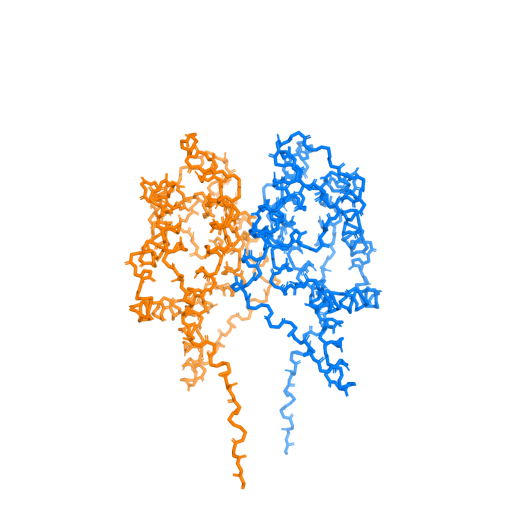5 51 GLN B O 1
ATOM 2152 N N . VAL B 1 52 ? 1.893 -1.116 9.297 1 97.12 52 VAL B N 1
ATOM 2153 C CA . VAL B 1 52 ? 0.621 -1.143 10.016 1 97.12 52 VAL B CA 1
ATOM 2154 C C . VAL B 1 52 ? 0.805 -1.817 11.375 1 97.12 52 VAL B C 1
ATOM 2156 O O . VAL B 1 52 ? 0.356 -2.947 11.578 1 97.12 52 VAL B O 1
ATOM 2159 N N . PRO B 1 53 ? 1.345 -1.071 12.344 1 95.19 53 PRO B N 1
ATOM 2160 C CA . PRO B 1 53 ? 1.675 -1.693 13.633 1 95.19 53 PRO B CA 1
ATOM 2161 C C . PRO B 1 53 ? 0.451 -2.27 14.336 1 95.19 53 PRO B C 1
ATOM 2163 O O . PRO B 1 53 ? 0.566 -3.252 15.078 1 95.19 53 PRO B O 1
ATOM 2166 N N . GLU B 1 54 ? -0.722 -1.743 14.094 1 93 54 GLU B N 1
ATOM 2167 C CA . GLU B 1 54 ? -1.939 -2.223 14.742 1 93 54 GLU B CA 1
ATOM 2168 C C . GLU B 1 54 ? -2.293 -3.633 14.273 1 93 54 GLU B C 1
ATOM 2170 O O . GLU B 1 54 ? -3.084 -4.324 14.922 1 93 54 GLU B O 1
ATOM 2175 N N . ALA B 1 55 ? -1.718 -4.09 13.188 1 92.94 55 ALA B N 1
ATOM 2176 C CA . ALA B 1 55 ? -1.985 -5.434 12.68 1 92.94 55 ALA B CA 1
ATOM 2177 C C . ALA B 1 55 ? -1.375 -6.492 13.594 1 92.94 55 ALA B C 1
ATOM 2179 O O . ALA B 1 55 ? -1.751 -7.664 13.539 1 92.94 55 ALA B O 1
ATOM 2180 N N . ARG B 1 56 ? -0.462 -6.082 14.477 1 89.88 56 ARG B N 1
ATOM 2181 C CA . ARG B 1 56 ? 0.193 -7.016 15.383 1 89.88 56 ARG B CA 1
ATOM 2182 C C . ARG B 1 56 ? -0.814 -7.648 16.344 1 89.88 56 ARG B C 1
ATOM 2184 O O . ARG B 1 56 ? -0.583 -8.742 16.859 1 89.88 56 ARG B O 1
ATOM 2191 N N . ILE B 1 57 ? -1.971 -7.012 16.469 1 87.19 57 ILE B N 1
ATOM 2192 C CA . ILE B 1 57 ? -2.986 -7.504 17.391 1 87.19 57 ILE B CA 1
ATOM 2193 C C . ILE B 1 57 ? -3.551 -8.828 16.891 1 87.19 57 ILE B C 1
ATOM 2195 O O . ILE B 1 57 ? -4.062 -9.633 17.672 1 87.19 57 ILE B O 1
ATOM 2199 N N . LEU B 1 58 ? -3.438 -9.039 15.625 1 87.06 58 LEU B N 1
ATOM 2200 C CA . LEU B 1 58 ? -3.951 -10.258 15.008 1 87.06 58 LEU B CA 1
ATOM 2201 C C . LEU B 1 58 ? -3.018 -11.438 15.266 1 87.06 58 LEU B C 1
ATOM 2203 O O . LEU B 1 58 ? -3.393 -12.594 15.055 1 87.06 58 LEU B O 1
ATOM 2207 N N . PHE B 1 59 ? -1.823 -11.078 15.75 1 84.25 59 PHE B N 1
ATOM 2208 C CA . PHE B 1 59 ? -0.796 -12.094 15.914 1 84.25 59 PHE B CA 1
ATOM 2209 C C . PHE B 1 59 ? -0.203 -12.047 17.312 1 84.25 59 PHE B C 1
ATOM 2211 O O . PHE B 1 59 ? 1.007 -11.875 17.484 1 84.25 59 PHE B O 1
ATOM 2218 N N . PRO B 1 60 ? -0.938 -12.289 18.281 1 74.12 60 PRO B N 1
ATOM 2219 C CA . PRO B 1 60 ? -0.515 -12.086 19.672 1 74.12 60 PRO B CA 1
ATOM 2220 C C . PRO B 1 60 ? 0.654 -12.984 20.062 1 74.12 60 PRO B C 1
ATOM 2222 O O . PRO B 1 60 ? 1.372 -12.68 21.031 1 74.12 60 PRO B O 1
ATOM 2225 N N . PHE B 1 61 ? 0.76 -13.977 19.438 1 64.81 61 PHE B N 1
ATOM 2226 C CA . PHE B 1 61 ? 1.811 -14.922 19.797 1 64.81 61 PHE B CA 1
ATOM 2227 C C . PHE B 1 61 ? 3.164 -14.445 19.281 1 64.81 61 PHE B C 1
ATOM 2229 O O . PHE B 1 61 ? 4.199 -15.031 19.625 1 64.81 61 PHE B O 1
ATOM 2236 N N . MET B 1 62 ? 3.092 -13.477 18.391 1 59.75 62 MET B N 1
ATOM 2237 C CA . MET B 1 62 ? 4.336 -12.992 17.812 1 59.75 62 MET B CA 1
ATOM 2238 C C . MET B 1 62 ? 5.031 -12.008 18.734 1 59.75 62 MET B C 1
ATOM 2240 O O . MET B 1 62 ? 4.473 -10.953 19.062 1 59.75 62 MET B O 1
ATOM 2244 N N . LYS B 1 63 ? 5.527 -12.562 19.906 1 53.09 63 LYS B N 1
ATOM 2245 C CA . LYS B 1 63 ? 6.262 -11.68 20.797 1 53.09 63 LYS B CA 1
ATOM 2246 C C . LYS B 1 63 ? 7.297 -10.852 20.047 1 53.09 63 LYS B C 1
ATOM 2248 O O . LYS B 1 63 ? 8.195 -11.414 19.406 1 53.09 63 LYS B O 1
ATOM 2253 N N . PHE B 1 64 ? 6.859 -9.883 19.328 1 48.66 64 PHE B N 1
ATOM 2254 C CA . PHE B 1 64 ? 7.898 -9.047 18.734 1 48.66 64 PHE B CA 1
ATOM 2255 C C . PHE B 1 64 ? 8.711 -8.344 19.812 1 48.66 64 PHE B C 1
ATOM 2257 O O . PHE B 1 64 ? 8.141 -7.695 20.688 1 48.66 64 PHE B O 1
ATOM 2264 N N . THR B 1 65 ? 9.695 -9 20.391 1 43.62 65 THR B N 1
ATOM 2265 C CA . THR B 1 65 ? 10.5 -8.266 21.359 1 43.62 65 THR B CA 1
ATOM 2266 C C . THR B 1 65 ? 11.094 -7.008 20.734 1 43.62 65 THR B C 1
ATOM 2268 O O . THR B 1 65 ? 11.328 -6.957 19.531 1 43.62 65 THR B O 1
ATOM 2271 N N . SER B 1 66 ? 10.875 -5.938 21.281 1 39.88 66 SER B N 1
ATOM 2272 C CA . SER B 1 66 ? 11.359 -4.605 20.938 1 39.88 66 SER B CA 1
ATOM 2273 C C . SER B 1 66 ? 12.844 -4.629 20.594 1 39.88 66 SER B C 1
ATOM 2275 O O . SER B 1 66 ? 13.414 -3.615 20.188 1 39.88 66 SER B O 1
ATOM 2277 N N . SER B 1 67 ? 13.672 -5.383 21.328 1 42.22 67 SER B N 1
ATOM 2278 C CA . SER B 1 67 ? 15.125 -5.23 21.359 1 42.22 67 SER B CA 1
ATOM 2279 C C . SER B 1 67 ? 15.758 -5.676 20.047 1 42.22 67 SER B C 1
ATOM 2281 O O . SER B 1 67 ? 16.984 -5.605 19.891 1 42.22 67 SER B O 1
ATOM 2283 N N . GLY B 1 68 ? 15.094 -5.715 18.891 1 43.47 68 GLY B N 1
ATOM 2284 C CA . GLY B 1 68 ? 15.703 -6.094 17.625 1 43.47 68 GLY B CA 1
ATOM 2285 C C . GLY B 1 68 ? 16.203 -7.527 17.625 1 43.47 68 GLY B C 1
ATOM 2286 O O . GLY B 1 68 ? 16.672 -8.016 16.594 1 43.47 68 GLY B O 1
ATOM 2287 N N . LYS B 1 69 ? 16.703 -8.055 18.75 1 44.56 69 LYS B N 1
ATOM 2288 C CA . LYS B 1 69 ? 17.203 -9.422 18.828 1 44.56 69 LYS B CA 1
ATOM 2289 C C . LYS B 1 69 ? 16.062 -10.43 18.875 1 44.56 69 LYS B C 1
ATOM 2291 O O . LYS B 1 69 ? 16 -11.273 19.766 1 44.56 69 LYS B O 1
ATOM 2296 N N . GLU B 1 70 ? 15.016 -10.102 18.344 1 46.56 70 GLU B N 1
ATOM 2297 C CA . GLU B 1 70 ? 13.844 -10.945 18.578 1 46.56 70 GLU B CA 1
ATOM 2298 C C . GLU B 1 70 ? 13.93 -12.227 17.75 1 46.56 70 GLU B C 1
ATOM 2300 O O . GLU B 1 70 ? 14.125 -12.188 16.531 1 46.56 70 GLU B O 1
ATOM 2305 N N . LYS B 1 71 ? 14.18 -13.227 18.453 1 53.03 71 LYS B N 1
ATOM 2306 C CA . LYS B 1 71 ? 14.008 -14.516 17.797 1 53.03 71 LYS B CA 1
ATOM 2307 C C . LYS B 1 71 ? 12.617 -14.641 17.188 1 53.03 71 LYS B C 1
ATOM 2309 O O . LYS B 1 71 ? 11.609 -14.477 17.891 1 53.03 71 LYS B O 1
ATOM 2314 N N . LYS B 1 72 ? 12.562 -14.57 15.836 1 62.16 72 LYS B N 1
ATOM 2315 C CA . LYS B 1 72 ? 11.305 -14.891 15.164 1 62.16 72 LYS B CA 1
ATOM 2316 C C . LYS B 1 72 ? 10.727 -16.203 15.68 1 62.16 72 LYS B C 1
ATOM 2318 O O . LYS B 1 72 ? 11.406 -17.234 15.664 1 62.16 72 LYS B O 1
ATOM 2323 N N . SER B 1 73 ? 9.562 -16.062 16.344 1 71.06 73 SER B N 1
ATOM 2324 C CA . SER B 1 73 ? 8.938 -17.266 16.891 1 71.06 73 SER B CA 1
ATOM 2325 C C . SER B 1 73 ? 8.562 -18.234 15.773 1 71.06 73 SER B C 1
ATOM 2327 O O . SER B 1 73 ? 8.477 -17.844 14.602 1 71.06 73 SER B O 1
ATOM 2329 N N . SER B 1 74 ? 8.609 -19.453 16.031 1 76.19 74 SER B N 1
ATOM 2330 C CA . SER B 1 74 ? 8.164 -20.5 15.109 1 76.19 74 SER B CA 1
ATOM 2331 C C . SER B 1 74 ? 6.762 -20.203 14.578 1 76.19 74 SER B C 1
ATOM 2333 O O . SER B 1 74 ? 6.473 -20.453 13.406 1 76.19 74 SER B O 1
ATOM 2335 N N . GLU B 1 75 ? 5.984 -19.578 15.43 1 76.69 75 GLU B N 1
ATOM 2336 C CA . GLU B 1 75 ? 4.609 -19.266 15.039 1 76.69 75 GLU B CA 1
ATOM 2337 C C . GLU B 1 75 ? 4.566 -18.203 13.945 1 76.69 75 GLU B C 1
ATOM 2339 O O . GLU B 1 75 ? 3.752 -18.281 13.023 1 76.69 75 GLU B O 1
ATOM 2344 N N . PHE B 1 76 ? 5.477 -17.312 14.055 1 77.75 76 PHE B N 1
ATOM 2345 C CA . PHE B 1 76 ? 5.566 -16.25 13.055 1 77.75 76 PHE B CA 1
ATOM 2346 C C . PHE B 1 76 ? 5.992 -16.812 11.703 1 77.75 76 PHE B C 1
ATOM 2348 O O . PHE B 1 76 ? 5.383 -16.516 10.672 1 77.75 76 PHE B O 1
ATOM 2355 N N . ARG B 1 77 ? 6.883 -17.672 11.75 1 81 77 ARG B N 1
ATOM 2356 C CA . ARG B 1 77 ? 7.391 -18.281 10.523 1 81 77 ARG B CA 1
ATOM 2357 C C . ARG B 1 77 ? 6.324 -19.141 9.852 1 81 77 ARG B C 1
ATOM 2359 O O . ARG B 1 77 ? 6.191 -19.125 8.633 1 81 77 ARG B O 1
ATOM 2366 N N . PHE B 1 78 ? 5.602 -19.766 10.688 1 81.25 78 PHE B N 1
ATOM 2367 C CA . PHE B 1 78 ? 4.535 -20.609 10.164 1 81.25 78 PHE B CA 1
ATOM 2368 C C . PHE B 1 78 ? 3.461 -19.781 9.484 1 81.25 78 PHE B C 1
ATOM 2370 O O . PHE B 1 78 ? 3.004 -20.109 8.391 1 81.25 78 PHE B O 1
ATOM 2377 N N . GLN B 1 79 ? 3.105 -18.703 10.117 1 82.56 79 GLN B N 1
ATOM 2378 C CA . GLN B 1 79 ? 2.09 -17.828 9.523 1 82.56 79 GLN B CA 1
ATOM 2379 C C . GLN B 1 79 ? 2.586 -17.219 8.219 1 82.56 79 GLN B C 1
ATOM 2381 O O . GLN B 1 79 ? 1.843 -17.141 7.238 1 82.56 79 GLN B O 1
ATOM 2386 N N . ALA B 1 80 ? 3.828 -16.797 8.25 1 86.44 80 ALA B N 1
ATOM 2387 C CA . ALA B 1 80 ? 4.422 -16.219 7.043 1 86.44 80 ALA B CA 1
ATOM 2388 C C . ALA B 1 80 ? 4.422 -17.234 5.898 1 86.44 80 ALA B C 1
ATOM 2390 O O . ALA B 1 80 ? 4.137 -16.875 4.75 1 86.44 80 ALA B O 1
ATOM 2391 N N . LEU B 1 81 ? 4.598 -18.438 6.234 1 89 81 LEU B N 1
ATOM 2392 C CA . LEU B 1 81 ? 4.625 -19.484 5.219 1 89 81 LEU B CA 1
ATOM 2393 C C . LEU B 1 81 ? 3.23 -19.719 4.645 1 89 81 LEU B C 1
ATOM 2395 O O . LEU B 1 81 ? 3.08 -19.938 3.441 1 89 81 LEU B O 1
ATOM 2399 N N . ARG B 1 82 ? 2.244 -19.656 5.434 1 88.12 82 ARG B N 1
ATOM 2400 C CA . ARG B 1 82 ? 0.876 -19.859 4.965 1 88.12 82 ARG B CA 1
ATOM 2401 C C . ARG B 1 82 ? 0.483 -18.797 3.951 1 88.12 82 ARG B C 1
ATOM 2403 O O . ARG B 1 82 ? -0.178 -19.078 2.955 1 88.12 82 ARG B O 1
ATOM 2410 N N . PHE B 1 83 ? 0.916 -17.703 4.305 1 90.38 83 PHE B N 1
ATOM 2411 C CA . PHE B 1 83 ? 0.702 -16.594 3.375 1 90.38 83 PHE B CA 1
ATOM 2412 C C . PHE B 1 83 ? 1.383 -16.875 2.039 1 90.38 83 PHE B C 1
ATOM 2414 O O . PHE B 1 83 ? 0.769 -16.719 0.981 1 90.38 83 PHE B O 1
ATOM 2421 N N . MET B 1 84 ? 2.594 -17.297 2.072 1 94.88 84 MET B N 1
ATOM 2422 C CA . MET B 1 84 ? 3.383 -17.562 0.873 1 94.88 84 MET B CA 1
ATOM 2423 C C . MET B 1 84 ? 2.795 -18.719 0.078 1 94.88 84 MET B C 1
ATOM 2425 O O . MET B 1 84 ? 2.883 -18.75 -1.15 1 94.88 84 MET B O 1
ATOM 2429 N N . GLN B 1 85 ? 2.139 -19.562 0.73 1 95.31 85 GLN B N 1
ATOM 2430 C CA . GLN B 1 85 ? 1.521 -20.703 0.066 1 95.31 85 GLN B CA 1
ATOM 2431 C C . GLN B 1 85 ? 0.348 -20.266 -0.806 1 95.31 85 GLN B C 1
ATOM 2433 O O . GLN B 1 85 ? 0.071 -20.891 -1.838 1 95.31 85 GLN B O 1
ATOM 2438 N N . VAL B 1 86 ? -0.298 -19.234 -0.386 1 95.88 86 VAL B N 1
ATOM 2439 C CA . VAL B 1 86 ? -1.356 -18.688 -1.229 1 95.88 86 VAL B CA 1
ATOM 2440 C C . VAL B 1 86 ? -0.763 -18.172 -2.541 1 95.88 86 VAL B C 1
ATOM 2442 O O . VAL B 1 86 ? -1.302 -18.453 -3.617 1 95.88 86 VAL B O 1
ATOM 2445 N N . LEU B 1 87 ? 0.362 -17.547 -2.486 1 96.88 87 LEU B N 1
ATOM 2446 C CA . LEU B 1 87 ? 1.029 -17.047 -3.682 1 96.88 87 LEU B CA 1
ATOM 2447 C C . LEU B 1 87 ? 1.552 -18.203 -4.535 1 96.88 87 LEU B C 1
ATOM 2449 O O . LEU B 1 87 ? 1.442 -18.156 -5.766 1 96.88 87 LEU B O 1
ATOM 2453 N N . GLU B 1 88 ? 2.074 -19.156 -3.879 1 97.44 88 GLU B N 1
ATOM 2454 C CA . GLU B 1 88 ? 2.545 -20.344 -4.59 1 97.44 88 GLU B CA 1
ATOM 2455 C C . GLU B 1 88 ? 1.405 -21.031 -5.34 1 97.44 88 GLU B C 1
ATOM 2457 O O . GLU B 1 88 ? 1.564 -21.406 -6.5 1 97.44 88 GLU B O 1
ATOM 2462 N N . ASN B 1 89 ? 0.297 -21.141 -4.684 1 97.44 89 ASN B N 1
ATOM 2463 C CA . ASN B 1 89 ? -0.865 -21.75 -5.324 1 97.44 89 ASN B CA 1
ATOM 2464 C C . ASN B 1 89 ? -1.322 -20.938 -6.539 1 97.44 89 ASN B C 1
ATOM 2466 O O . ASN B 1 89 ? -1.721 -21.516 -7.551 1 97.44 89 ASN B O 1
ATOM 2470 N N . ALA B 1 90 ? -1.274 -19.641 -6.391 1 97.62 90 ALA B N 1
ATOM 2471 C CA . ALA B 1 90 ? -1.656 -18.797 -7.512 1 97.62 90 ALA B CA 1
ATOM 2472 C C . ALA B 1 90 ? -0.734 -19.016 -8.711 1 97.62 90 ALA B C 1
ATOM 2474 O O . ALA B 1 90 ? -1.199 -19.141 -9.844 1 97.62 90 ALA B O 1
ATOM 2475 N N . ILE B 1 91 ? 0.571 -19.156 -8.445 1 97.94 91 ILE B N 1
ATOM 2476 C CA . ILE B 1 91 ? 1.544 -19.375 -9.508 1 97.94 91 ILE B CA 1
ATOM 2477 C C . ILE B 1 91 ? 1.337 -20.766 -10.117 1 97.94 91 ILE B C 1
ATOM 2479 O O . ILE B 1 91 ? 1.316 -20.906 -11.344 1 97.94 91 ILE B O 1
ATOM 2483 N N . ASN B 1 92 ? 1.075 -21.703 -9.273 1 97.06 92 ASN B N 1
ATOM 2484 C CA . ASN B 1 92 ? 0.88 -23.062 -9.734 1 97.06 92 ASN B CA 1
ATOM 2485 C C . ASN B 1 92 ? -0.406 -23.203 -10.547 1 97.06 92 ASN B C 1
ATOM 2487 O O . ASN B 1 92 ? -0.516 -24.094 -11.391 1 97.06 92 ASN B O 1
ATOM 2491 N N . SER B 1 93 ? -1.338 -22.281 -10.305 1 97.5 93 SER B N 1
ATOM 2492 C CA . SER B 1 93 ? -2.629 -22.344 -10.984 1 97.5 93 SER B CA 1
ATOM 2493 C C . SER B 1 93 ? -2.779 -21.219 -11.992 1 97.5 93 SER B C 1
ATOM 2495 O O . SER B 1 93 ? -3.896 -20.797 -12.305 1 97.5 93 SER B O 1
ATOM 2497 N N . ILE B 1 94 ? -1.676 -20.641 -12.453 1 97.94 94 ILE B N 1
ATOM 2498 C CA . ILE B 1 94 ? -1.68 -19.406 -13.219 1 97.94 94 ILE B CA 1
ATOM 2499 C C . ILE B 1 94 ? -2.498 -19.594 -14.5 1 97.94 94 ILE B C 1
ATOM 2501 O O . ILE B 1 94 ? -3.098 -18.641 -15 1 97.94 94 ILE B O 1
ATOM 2505 N N . THR B 1 95 ? -2.635 -20.766 -15.047 1 96.62 95 THR B N 1
ATOM 2506 C CA . THR B 1 95 ? -3.387 -21.031 -16.266 1 96.62 95 THR B CA 1
ATOM 2507 C C . THR B 1 95 ? -4.828 -21.406 -15.945 1 96.62 95 THR B C 1
ATOM 2509 O O . THR B 1 95 ? -5.648 -21.578 -16.844 1 96.62 95 THR B O 1
ATOM 2512 N N . ASN B 1 96 ? -5.16 -21.594 -14.672 1 96.62 96 ASN B N 1
ATOM 2513 C CA . ASN B 1 96 ? -6.508 -21.891 -14.195 1 96.62 96 ASN B CA 1
ATOM 2514 C C . ASN B 1 96 ? -6.766 -21.297 -12.82 1 96.62 96 ASN B C 1
ATOM 2516 O O . ASN B 1 96 ? -7.051 -22.016 -11.859 1 96.62 96 ASN B O 1
ATOM 2520 N N . LEU B 1 97 ? -6.781 -20.016 -12.781 1 97.69 97 LEU B N 1
ATOM 2521 C CA . LEU B 1 97 ? -6.895 -19.297 -11.516 1 97.69 97 LEU B CA 1
ATOM 2522 C C . LEU B 1 97 ? -8.258 -19.531 -10.875 1 97.69 97 LEU B C 1
ATOM 2524 O O . LEU B 1 97 ? -8.391 -19.438 -9.656 1 97.69 97 LEU B O 1
ATOM 2528 N N . LYS B 1 98 ? -9.273 -19.844 -11.656 1 96.62 98 LYS B N 1
ATOM 2529 C CA . LYS B 1 98 ? -10.609 -20.094 -11.141 1 96.62 98 LYS B CA 1
ATOM 2530 C C . LYS B 1 98 ? -10.609 -21.234 -10.125 1 96.62 98 LYS B C 1
ATOM 2532 O O . LYS B 1 98 ? -11.453 -21.281 -9.227 1 96.62 98 LYS B O 1
ATOM 2537 N N . ALA B 1 99 ? -9.656 -22.094 -10.25 1 96.69 99 ALA B N 1
ATOM 2538 C CA . ALA B 1 99 ? -9.531 -23.219 -9.328 1 96.69 99 ALA B CA 1
ATOM 2539 C C . ALA B 1 99 ? -9.242 -22.734 -7.91 1 96.69 99 ALA B C 1
ATOM 2541 O O . ALA B 1 99 ? -9.398 -23.484 -6.949 1 96.69 99 ALA B O 1
ATOM 2542 N N . LEU B 1 100 ? -8.867 -21.469 -7.742 1 97.38 100 LEU B N 1
ATOM 2543 C CA . LEU B 1 100 ? -8.508 -20.938 -6.438 1 97.38 100 LEU B CA 1
ATOM 2544 C C . LEU B 1 100 ? -9.734 -20.359 -5.727 1 97.38 100 LEU B C 1
ATOM 2546 O O . LEU B 1 100 ? -9.68 -20.062 -4.535 1 97.38 100 LEU B O 1
ATOM 2550 N N . ASP B 1 101 ? -10.828 -20.25 -6.383 1 96.44 101 ASP B N 1
ATOM 2551 C CA . ASP B 1 101 ? -12 -19.547 -5.863 1 96.44 101 ASP B CA 1
ATOM 2552 C C . ASP B 1 101 ? -12.414 -20.109 -4.5 1 96.44 101 ASP B C 1
ATOM 2554 O O . ASP B 1 101 ? -12.547 -19.359 -3.533 1 96.44 101 ASP B O 1
ATOM 2558 N N . PRO B 1 102 ? -12.562 -21.453 -4.387 1 96.19 102 PRO B N 1
ATOM 2559 C CA . PRO B 1 102 ? -13.062 -21.953 -3.107 1 96.19 102 PRO B CA 1
ATOM 2560 C C . PRO B 1 102 ? -12.117 -21.656 -1.946 1 96.19 102 PRO B C 1
ATOM 2562 O O . PRO B 1 102 ? -12.562 -21.25 -0.87 1 96.19 102 PRO B O 1
ATOM 2565 N N . ILE B 1 103 ? -10.867 -21.812 -2.141 1 96.62 103 ILE B N 1
ATOM 2566 C CA . ILE B 1 103 ? -9.906 -21.625 -1.055 1 96.62 103 ILE B CA 1
ATOM 2567 C C . ILE B 1 103 ? -9.828 -20.156 -0.688 1 96.62 103 ILE B C 1
ATOM 2569 O O . ILE B 1 103 ? -9.742 -19.797 0.491 1 96.62 103 ILE B O 1
ATOM 2573 N N . LEU B 1 104 ? -9.852 -19.297 -1.645 1 97.44 104 LEU B N 1
ATOM 2574 C CA . LEU B 1 104 ? -9.758 -17.859 -1.378 1 97.44 104 LEU B CA 1
ATOM 2575 C C . LEU B 1 104 ? -11.039 -17.359 -0.719 1 97.44 104 LEU B C 1
ATOM 2577 O O . LEU B 1 104 ? -10.984 -16.469 0.141 1 97.44 104 LEU B O 1
ATOM 2581 N N . GLU B 1 105 ? -12.148 -17.891 -1.154 1 96.19 105 GLU B N 1
ATOM 2582 C CA . GLU B 1 105 ? -13.406 -17.531 -0.497 1 96.19 105 GLU B CA 1
ATOM 2583 C C . GLU B 1 105 ? -13.391 -17.938 0.974 1 96.19 105 GLU B C 1
ATOM 2585 O O . GLU B 1 105 ? -13.812 -17.172 1.839 1 96.19 105 GLU B O 1
ATOM 2590 N N . ASN B 1 106 ? -12.906 -19.125 1.205 1 96.75 106 ASN B N 1
ATOM 2591 C CA . ASN B 1 106 ? -12.789 -19.594 2.584 1 96.75 106 ASN B CA 1
ATOM 2592 C C . ASN B 1 106 ? -11.836 -18.719 3.393 1 96.75 106 ASN B C 1
ATOM 2594 O O . ASN B 1 106 ? -12.117 -18.391 4.547 1 96.75 106 ASN B O 1
ATOM 2598 N N . LEU B 1 107 ? -10.766 -18.359 2.789 1 96.5 107 LEU B N 1
ATOM 2599 C CA . LEU B 1 107 ? -9.82 -17.453 3.436 1 96.5 107 LEU B CA 1
ATOM 2600 C C . LEU B 1 107 ? -10.484 -16.125 3.748 1 96.5 107 LEU B C 1
ATOM 2602 O O . LEU B 1 107 ? -10.273 -15.555 4.824 1 96.5 107 LEU B O 1
ATOM 2606 N N . GLY B 1 108 ? -11.227 -15.578 2.812 1 96.81 108 GLY B N 1
ATOM 2607 C CA . GLY B 1 108 ? -11.984 -14.359 3.039 1 96.81 108 GLY B CA 1
ATOM 2608 C C . GLY B 1 108 ? -12.922 -14.453 4.223 1 96.81 108 GLY B C 1
ATOM 2609 O O . GLY B 1 108 ? -13.008 -13.523 5.031 1 96.81 108 GLY B O 1
ATOM 2610 N N . ARG B 1 109 ? -13.594 -15.547 4.348 1 96.38 109 ARG B N 1
ATOM 2611 C CA . ARG B 1 109 ? -14.508 -15.742 5.469 1 96.38 109 ARG B CA 1
ATOM 2612 C C . ARG B 1 109 ? -13.758 -15.711 6.797 1 96.38 109 ARG B C 1
ATOM 2614 O O . ARG B 1 109 ? -14.242 -15.133 7.773 1 96.38 109 ARG B O 1
ATOM 2621 N N . ARG B 1 110 ? -12.625 -16.281 6.797 1 94.31 110 ARG B N 1
ATOM 2622 C CA . ARG B 1 110 ? -11.805 -16.266 8 1 94.31 110 ARG B CA 1
ATOM 2623 C C . ARG B 1 110 ? -11.398 -14.836 8.367 1 94.31 110 ARG B C 1
ATOM 2625 O O . ARG B 1 110 ? -11.383 -14.469 9.539 1 94.31 110 ARG B O 1
ATOM 2632 N N . HIS B 1 111 ? -11.102 -14.055 7.406 1 95.25 111 HIS B N 1
ATOM 2633 C CA . HIS B 1 111 ? -10.75 -12.656 7.648 1 95.25 111 HIS B CA 1
ATOM 2634 C C . HIS B 1 111 ? -11.961 -11.859 8.117 1 95.25 111 HIS B C 1
ATOM 2636 O O . HIS B 1 111 ? -11.828 -10.93 8.914 1 95.25 111 HIS B O 1
ATOM 2642 N N . GLY B 1 112 ? -13.102 -12.234 7.594 1 94.19 112 GLY B N 1
ATOM 2643 C CA . GLY B 1 112 ? -14.328 -11.641 8.102 1 94.19 112 GLY B CA 1
ATOM 2644 C C . GLY B 1 112 ? -14.523 -11.859 9.586 1 94.19 112 GLY B C 1
ATOM 2645 O O . GLY B 1 112 ? -14.891 -10.938 10.312 1 94.19 112 GLY B O 1
ATOM 2646 N N . LYS B 1 113 ? -14.227 -13.031 10.047 1 92.62 113 LYS B N 1
ATOM 2647 C CA . LYS B 1 113 ? -14.32 -13.352 11.469 1 92.62 113 LYS B CA 1
ATOM 2648 C C . LYS B 1 113 ? -13.289 -12.57 12.273 1 92.62 113 LYS B C 1
ATOM 2650 O O . LYS B 1 113 ? -13.57 -12.133 13.391 1 92.62 113 LYS B O 1
ATOM 2655 N N . LEU B 1 114 ? -12.109 -12.406 11.695 1 92.12 114 LEU B N 1
ATOM 2656 C CA . LEU B 1 114 ? -11.047 -11.664 12.367 1 92.12 114 LEU B CA 1
ATOM 2657 C C . LEU B 1 114 ? -11.406 -10.195 12.5 1 92.12 114 LEU B C 1
ATOM 2659 O O . LEU B 1 114 ? -10.945 -9.516 13.422 1 92.12 114 LEU B O 1
ATOM 2663 N N . GLU B 1 115 ? -12.172 -9.695 11.523 1 92 115 GLU B N 1
ATOM 2664 C CA . GLU B 1 115 ? -12.617 -8.305 11.609 1 92 115 GLU B CA 1
ATOM 2665 C C . GLU B 1 115 ? -13.391 -8.055 12.906 1 92 115 GLU B C 1
ATOM 2667 O O . GLU B 1 115 ? -13.164 -7.062 13.586 1 92 115 GLU B O 1
ATOM 2672 N N . VAL B 1 116 ? -14.164 -8.977 13.32 1 88.38 116 VAL B N 1
ATOM 2673 C CA . VAL B 1 116 ? -15.023 -8.828 14.492 1 88.38 116 VAL B CA 1
ATOM 2674 C C . VAL B 1 116 ? -14.242 -9.227 15.75 1 88.38 116 VAL B C 1
ATOM 2676 O O . VAL B 1 116 ? -14.32 -8.539 16.766 1 88.38 116 VAL B O 1
ATOM 2679 N N . SER B 1 117 ? -13.508 -10.227 15.617 1 88.19 117 SER B N 1
ATOM 2680 C CA . SER B 1 117 ? -12.938 -10.844 16.812 1 88.19 117 SER B CA 1
ATOM 2681 C C . SER B 1 117 ? -11.609 -10.188 17.188 1 88.19 117 SER B C 1
ATOM 2683 O O . SER B 1 117 ? -11.203 -10.227 18.359 1 88.19 117 SER B O 1
ATOM 2685 N N . ALA B 1 118 ? -10.922 -9.641 16.141 1 89.75 118 ALA B N 1
ATOM 2686 C CA . ALA B 1 118 ? -9.547 -9.25 16.438 1 89.75 118 ALA B CA 1
ATOM 2687 C C . ALA B 1 118 ? -9.188 -7.93 15.773 1 89.75 118 ALA B C 1
ATOM 2689 O O . ALA B 1 118 ? -8.023 -7.516 15.781 1 89.75 118 ALA B O 1
ATOM 2690 N N . GLY B 1 119 ? -10.102 -7.324 15.086 1 90.75 119 GLY B N 1
ATOM 2691 C CA . GLY B 1 119 ? -9.867 -5.969 14.617 1 90.75 119 GLY B CA 1
ATOM 2692 C C . GLY B 1 119 ? -9.234 -5.922 13.242 1 90.75 119 GLY B C 1
ATOM 2693 O O . GLY B 1 119 ? -8.617 -4.918 12.867 1 90.75 119 GLY B O 1
ATOM 2694 N N . PHE B 1 120 ? -9.352 -6.988 12.469 1 94.06 120 PHE B N 1
ATOM 2695 C CA . PHE B 1 120 ? -8.891 -6.961 11.086 1 94.06 120 PHE B CA 1
ATOM 2696 C C . PHE B 1 120 ? -9.547 -5.828 10.312 1 94.06 120 PHE B C 1
ATOM 2698 O O . PHE B 1 120 ? -10.75 -5.586 10.461 1 94.06 120 PHE B O 1
ATOM 2705 N N . GLN B 1 121 ? -8.727 -5.137 9.484 1 94.75 121 GLN B N 1
ATOM 2706 C CA . GLN B 1 121 ? -9.234 -4.078 8.617 1 94.75 121 GLN B CA 1
ATOM 2707 C C . GLN B 1 121 ? -8.867 -4.336 7.16 1 94.75 121 GLN B C 1
ATOM 2709 O O . GLN B 1 121 ? -7.754 -4.777 6.867 1 94.75 121 GLN B O 1
ATOM 2714 N N . PRO B 1 122 ? -9.766 -4.027 6.207 1 94.62 122 PRO B N 1
ATOM 2715 C CA . PRO B 1 122 ? -9.539 -4.32 4.789 1 94.62 122 PRO B CA 1
ATOM 2716 C C . PRO B 1 122 ? -8.297 -3.627 4.234 1 94.62 122 PRO B C 1
ATOM 2718 O O . PRO B 1 122 ? -7.613 -4.176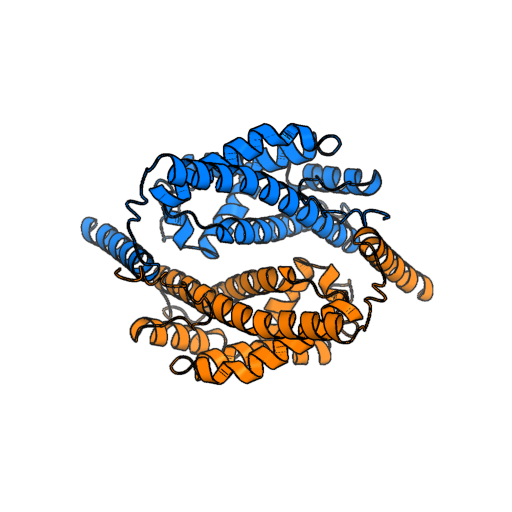 3.363 1 94.62 122 PRO B O 1
ATOM 2721 N N . TYR B 1 123 ? -7.945 -2.453 4.777 1 94.19 123 TYR B N 1
ATOM 2722 C CA . TYR B 1 123 ? -6.785 -1.76 4.227 1 94.19 123 TYR B CA 1
ATOM 2723 C C . TYR B 1 123 ? -5.5 -2.516 4.539 1 94.19 123 TYR B C 1
ATOM 2725 O O . TYR B 1 123 ? -4.457 -2.254 3.934 1 94.19 123 TYR B O 1
ATOM 2733 N N . PHE B 1 124 ? -5.512 -3.543 5.434 1 95.75 124 PHE B N 1
ATOM 2734 C CA . PHE B 1 124 ? -4.359 -4.406 5.664 1 95.75 124 PHE B CA 1
ATOM 2735 C C . PHE B 1 124 ? -3.963 -5.133 4.387 1 95.75 124 PHE B C 1
ATOM 2737 O O . PHE B 1 124 ? -2.779 -5.379 4.148 1 95.75 124 PHE B O 1
ATOM 2744 N N . TRP B 1 125 ? -4.996 -5.434 3.562 1 96.31 125 TRP B N 1
ATOM 2745 C CA . TRP B 1 125 ? -4.711 -6.121 2.309 1 96.31 125 TRP B CA 1
ATOM 2746 C C . TRP B 1 125 ? -3.936 -5.215 1.355 1 96.31 125 TRP B C 1
ATOM 2748 O O . TRP B 1 125 ? -3.072 -5.684 0.609 1 96.31 125 TRP B O 1
ATOM 2758 N N . THR B 1 126 ? -4.25 -3.953 1.388 1 95.5 126 THR B N 1
ATOM 2759 C CA . THR B 1 126 ? -3.518 -3.002 0.56 1 95.5 126 THR B CA 1
ATOM 2760 C C . THR B 1 126 ? -2.061 -2.91 1.004 1 95.5 126 THR B C 1
ATOM 2762 O O . THR B 1 126 ? -1.153 -2.881 0.171 1 95.5 126 THR B O 1
ATOM 2765 N N . THR B 1 127 ? -1.875 -2.855 2.277 1 97.38 127 THR B N 1
ATOM 2766 C CA . THR B 1 127 ? -0.52 -2.869 2.816 1 97.38 127 THR B CA 1
ATOM 2767 C C . THR B 1 127 ? 0.205 -4.152 2.422 1 97.38 127 THR B C 1
ATOM 2769 O O . THR B 1 127 ? 1.378 -4.121 2.043 1 97.38 127 THR B O 1
ATOM 2772 N N . PHE B 1 128 ? -0.554 -5.246 2.469 1 96.5 128 PHE B N 1
ATOM 2773 C CA . PHE B 1 128 ? -0.001 -6.535 2.074 1 96.5 128 PHE B CA 1
ATOM 2774 C C . PHE B 1 128 ? 0.506 -6.488 0.637 1 96.5 128 PHE B C 1
ATOM 2776 O O . PHE B 1 128 ? 1.612 -6.949 0.349 1 96.5 128 PHE B O 1
ATOM 2783 N N . ILE B 1 129 ? -0.262 -5.93 -0.235 1 97.75 129 ILE B N 1
ATOM 2784 C CA . ILE B 1 129 ? 0.129 -5.855 -1.639 1 97.75 129 ILE B CA 1
ATOM 2785 C C . ILE B 1 129 ? 1.424 -5.059 -1.773 1 97.75 129 ILE B C 1
ATOM 2787 O O . ILE B 1 129 ? 2.391 -5.531 -2.375 1 97.75 129 ILE B O 1
ATOM 2791 N N . GLU B 1 130 ? 1.479 -3.932 -1.135 1 98.31 130 GLU B N 1
ATOM 2792 C CA . GLU B 1 130 ? 2.625 -3.043 -1.303 1 98.31 130 GLU B CA 1
ATOM 2793 C C . GLU B 1 130 ? 3.883 -3.643 -0.682 1 98.31 130 GLU B C 1
ATOM 2795 O O . GLU B 1 130 ? 4.969 -3.549 -1.256 1 98.31 130 GLU B O 1
ATOM 2800 N N . CYS B 1 131 ? 3.742 -4.266 0.441 1 98.31 131 CYS B N 1
ATOM 2801 C CA . CYS B 1 131 ? 4.887 -4.902 1.085 1 98.31 131 CYS B CA 1
ATOM 2802 C C . CYS B 1 131 ? 5.379 -6.09 0.268 1 98.31 131 CYS B C 1
ATOM 2804 O O . CYS B 1 131 ? 6.586 -6.316 0.167 1 98.31 131 CYS B O 1
ATOM 2806 N N . THR B 1 132 ? 4.434 -6.84 -0.303 1 98.12 132 THR B N 1
ATOM 2807 C CA . THR B 1 132 ? 4.793 -7.977 -1.141 1 98.12 132 THR B CA 1
ATOM 2808 C C . THR B 1 132 ? 5.512 -7.512 -2.406 1 98.12 132 THR B C 1
ATOM 2810 O O . THR B 1 132 ? 6.559 -8.047 -2.764 1 98.12 132 THR B O 1
ATOM 2813 N N . ILE B 1 133 ? 4.996 -6.461 -2.996 1 98.5 133 ILE B N 1
ATOM 2814 C CA . ILE B 1 133 ? 5.59 -5.91 -4.211 1 98.5 133 ILE B CA 1
ATOM 2815 C C . ILE B 1 133 ? 7.008 -5.434 -3.924 1 98.5 133 ILE B C 1
ATOM 2817 O O . ILE B 1 133 ? 7.938 -5.727 -4.684 1 98.5 133 ILE B O 1
ATOM 2821 N N . PHE B 1 134 ? 7.219 -4.758 -2.85 1 98.56 134 PHE B N 1
ATOM 2822 C CA . PHE B 1 134 ? 8.539 -4.281 -2.459 1 98.56 134 PHE B CA 1
ATOM 2823 C C . PHE B 1 134 ? 9.516 -5.441 -2.32 1 98.56 134 PHE B C 1
ATOM 2825 O O . PHE B 1 134 ? 10.617 -5.402 -2.873 1 98.56 134 PHE B O 1
ATOM 2832 N N . ASN B 1 135 ? 9.117 -6.457 -1.616 1 97.81 135 ASN B N 1
ATOM 2833 C CA . ASN B 1 135 ? 10.016 -7.578 -1.337 1 97.81 135 ASN B CA 1
ATOM 2834 C C . ASN B 1 135 ? 10.25 -8.43 -2.582 1 97.81 135 ASN B C 1
ATOM 2836 O O . ASN B 1 135 ? 11.359 -8.93 -2.789 1 97.81 135 ASN B O 1
ATOM 2840 N N . LEU B 1 136 ? 9.203 -8.609 -3.467 1 97.19 136 LEU B N 1
ATOM 2841 C CA . LEU B 1 136 ? 9.414 -9.305 -4.73 1 97.19 136 LEU B CA 1
ATOM 2842 C C . LEU B 1 136 ? 10.492 -8.609 -5.559 1 97.19 136 LEU B C 1
ATOM 2844 O O . LEU B 1 136 ? 11.406 -9.266 -6.07 1 97.19 136 LEU B O 1
ATOM 2848 N N . ARG B 1 137 ? 10.414 -7.301 -5.664 1 96.94 137 ARG B N 1
ATOM 2849 C CA . ARG B 1 137 ? 11.438 -6.566 -6.398 1 96.94 137 ARG B CA 1
ATOM 2850 C C . ARG B 1 137 ? 12.805 -6.738 -5.75 1 96.94 137 ARG B C 1
ATOM 2852 O O . ARG B 1 137 ? 13.789 -7.02 -6.438 1 96.94 137 ARG B O 1
ATOM 2859 N N . TYR B 1 138 ? 12.844 -6.574 -4.445 1 96.56 138 TYR B N 1
ATOM 2860 C CA . TYR B 1 138 ? 14.094 -6.672 -3.705 1 96.56 138 TYR B CA 1
ATOM 2861 C C . TYR B 1 138 ? 14.789 -7.996 -3.988 1 96.56 138 TYR B C 1
ATOM 2863 O O . TYR B 1 138 ? 15.977 -8.023 -4.328 1 96.56 138 TYR B O 1
ATOM 2871 N N . TYR B 1 139 ? 14.023 -9.055 -3.889 1 95.62 139 TYR B N 1
ATOM 2872 C CA . TYR B 1 139 ? 14.648 -10.367 -4.016 1 95.62 139 TYR B CA 1
ATOM 2873 C C . TYR B 1 139 ? 14.922 -10.703 -5.477 1 95.62 139 TYR B C 1
ATOM 2875 O O . TYR B 1 139 ? 15.859 -11.438 -5.785 1 95.62 139 TYR B O 1
ATOM 2883 N N . MET B 1 140 ? 14.141 -10.18 -6.43 1 94.94 140 MET B N 1
ATOM 2884 C CA . MET B 1 140 ? 14.477 -10.32 -7.844 1 94.94 140 MET B CA 1
ATOM 2885 C C . MET B 1 140 ? 15.781 -9.586 -8.164 1 94.94 140 MET B C 1
ATOM 2887 O O . MET B 1 140 ? 16.625 -10.109 -8.891 1 94.94 140 MET B O 1
ATOM 2891 N N . GLU B 1 141 ? 15.93 -8.383 -7.594 1 93.94 141 GLU B N 1
ATOM 2892 C CA . GLU B 1 141 ? 17.125 -7.582 -7.84 1 93.94 141 GLU B CA 1
ATOM 2893 C C . GLU B 1 141 ? 18.359 -8.234 -7.211 1 93.94 141 GLU B C 1
ATOM 2895 O O . GLU B 1 141 ? 19.469 -8.07 -7.711 1 93.94 141 GLU B O 1
ATOM 2900 N N . LYS B 1 142 ? 18.156 -8.953 -6.148 1 92.25 142 LYS B N 1
ATOM 2901 C CA . LYS B 1 142 ? 19.25 -9.617 -5.449 1 92.25 142 LYS B CA 1
ATOM 2902 C C . LYS B 1 142 ? 19.594 -10.953 -6.102 1 92.25 142 LYS B C 1
ATOM 2904 O O . LYS B 1 142 ? 20.656 -11.516 -5.852 1 92.25 142 LYS B O 1
ATOM 2909 N N . SER B 1 143 ? 18.688 -11.414 -6.832 1 84.06 143 SER B N 1
ATOM 2910 C CA . SER B 1 143 ? 18.922 -12.695 -7.48 1 84.06 143 SER B CA 1
ATOM 2911 C C . SER B 1 143 ? 20.172 -12.656 -8.352 1 84.06 143 SER B C 1
ATOM 2913 O O . SER B 1 143 ? 20.719 -11.578 -8.617 1 84.06 143 SER B O 1
ATOM 2915 N N . LYS B 1 144 ? 20.594 -13.836 -8.727 1 71.44 144 LYS B N 1
ATOM 2916 C CA . LYS B 1 144 ? 21.844 -13.969 -9.469 1 71.44 144 LYS B CA 1
ATOM 2917 C C . LYS B 1 144 ? 21.906 -12.961 -10.617 1 71.44 144 LYS B C 1
ATOM 2919 O O . LYS B 1 144 ? 20.922 -12.75 -11.328 1 71.44 144 LYS B O 1
ATOM 2924 N N . LYS B 1 145 ? 23.031 -12.469 -10.664 1 67.12 145 LYS B N 1
ATOM 2925 C CA . LYS B 1 145 ? 23.297 -11.469 -11.695 1 67.12 145 LYS B CA 1
ATOM 2926 C C . LYS B 1 145 ? 22.953 -12.008 -13.086 1 67.12 145 LYS B C 1
ATOM 2928 O O . LYS B 1 145 ? 23.281 -13.148 -13.414 1 67.12 145 LYS B O 1
ATOM 2933 N N . GLY B 1 146 ? 22.281 -11.203 -13.797 1 72.75 146 GLY B N 1
ATOM 2934 C CA . GLY B 1 146 ? 21.969 -11.531 -15.18 1 72.75 146 GLY B CA 1
ATOM 2935 C C . GLY B 1 146 ? 20.625 -12.211 -15.344 1 72.75 146 GLY B C 1
ATOM 2936 O O . GLY B 1 146 ? 20.188 -12.469 -16.469 1 72.75 146 GLY B O 1
ATOM 2937 N N . THR B 1 147 ? 20.016 -12.344 -14.234 1 81.38 147 THR B N 1
ATOM 2938 C CA . THR B 1 147 ? 18.734 -13.031 -14.328 1 81.38 147 THR B CA 1
ATOM 2939 C C . THR B 1 147 ? 17.672 -12.109 -14.914 1 81.38 147 THR B C 1
ATOM 2941 O O . THR B 1 147 ? 16.812 -12.547 -15.688 1 81.38 147 THR B O 1
ATOM 2944 N N . TYR B 1 148 ? 17.781 -10.844 -14.539 1 89.75 148 TYR B N 1
ATOM 2945 C CA . TYR B 1 148 ? 16.781 -9.875 -15 1 89.75 148 TYR B CA 1
ATOM 2946 C C . TYR B 1 148 ? 17.453 -8.578 -15.43 1 89.75 148 TYR B C 1
ATOM 2948 O O . TYR B 1 148 ? 18.484 -8.18 -14.859 1 89.75 148 TYR B O 1
ATOM 2956 N N . ASP B 1 149 ? 16.891 -7.969 -16.469 1 89.12 149 ASP B N 1
ATOM 2957 C CA . ASP B 1 149 ? 17.172 -6.547 -16.625 1 89.12 149 ASP B CA 1
ATOM 2958 C C . ASP B 1 149 ? 16.125 -5.695 -15.906 1 89.12 149 ASP B C 1
ATOM 2960 O O . ASP B 1 149 ? 15.117 -6.215 -15.414 1 89.12 149 ASP B O 1
ATOM 2964 N N . ALA B 1 150 ? 16.406 -4.457 -15.828 1 89.19 150 ALA B N 1
ATOM 2965 C CA . ALA B 1 150 ? 15.57 -3.543 -15.047 1 89.19 150 ALA B CA 1
ATOM 2966 C C . ALA B 1 150 ? 14.148 -3.504 -15.594 1 89.19 150 ALA B C 1
ATOM 2968 O O . ALA B 1 150 ? 13.18 -3.469 -14.828 1 89.19 150 ALA B O 1
ATOM 2969 N N . ASN B 1 151 ? 14.023 -3.57 -16.844 1 92.19 151 ASN B N 1
ATOM 2970 C CA . ASN B 1 151 ? 12.711 -3.523 -17.469 1 92.19 151 ASN B CA 1
ATOM 2971 C C . ASN B 1 151 ? 11.914 -4.801 -17.203 1 92.19 151 ASN B C 1
ATOM 2973 O O . ASN B 1 151 ? 10.695 -4.758 -17.047 1 92.19 151 ASN B O 1
ATOM 2977 N N . GLU B 1 152 ? 12.664 -5.848 -17.203 1 94.56 152 GLU B N 1
ATOM 2978 C CA . GLU B 1 152 ? 12.016 -7.121 -16.906 1 94.56 152 GLU B CA 1
ATOM 2979 C C . GLU B 1 152 ? 11.469 -7.148 -15.484 1 94.56 152 GLU B C 1
ATOM 2981 O O . GLU B 1 152 ? 10.375 -7.66 -15.242 1 94.56 152 GLU B O 1
ATOM 2986 N N . ILE B 1 153 ? 12.211 -6.609 -14.594 1 96.19 153 ILE B N 1
ATOM 2987 C CA . ILE B 1 153 ? 11.766 -6.547 -13.203 1 96.19 153 ILE B CA 1
ATOM 2988 C C . ILE B 1 153 ? 10.547 -5.637 -13.094 1 96.19 153 ILE B C 1
ATOM 2990 O O . ILE B 1 153 ? 9.562 -5.992 -12.445 1 96.19 153 ILE B O 1
ATOM 2994 N N . ASP B 1 154 ? 10.641 -4.5 -13.773 1 96.06 154 ASP B N 1
ATOM 2995 C CA . ASP B 1 154 ? 9.508 -3.584 -13.773 1 96.06 154 ASP B CA 1
ATOM 2996 C C . ASP B 1 154 ? 8.242 -4.273 -14.289 1 96.06 154 ASP B C 1
ATOM 2998 O O . ASP B 1 154 ? 7.176 -4.148 -13.688 1 96.06 154 ASP B O 1
ATOM 3002 N N . TYR B 1 155 ? 8.367 -5 -15.305 1 96.88 155 TYR B N 1
ATOM 3003 C CA . TYR B 1 155 ? 7.227 -5.676 -15.906 1 96.88 155 TYR B CA 1
ATOM 3004 C C . TYR B 1 155 ? 6.711 -6.785 -15 1 96.88 155 TYR B C 1
ATOM 3006 O O . TYR B 1 155 ? 5.5 -6.949 -14.828 1 96.88 155 TYR B O 1
ATOM 3014 N N . ALA B 1 156 ? 7.633 -7.5 -14.438 1 97.75 156 ALA B N 1
ATOM 3015 C CA . ALA B 1 156 ? 7.242 -8.539 -13.484 1 97.75 156 ALA B CA 1
ATOM 3016 C C . ALA B 1 156 ? 6.441 -7.941 -12.328 1 97.75 156 ALA B C 1
ATOM 3018 O O . ALA B 1 156 ? 5.438 -8.523 -11.898 1 97.75 156 ALA B O 1
ATOM 3019 N N . ILE B 1 157 ? 6.84 -6.805 -11.859 1 98.06 157 ILE B N 1
ATOM 3020 C CA . ILE B 1 157 ? 6.184 -6.129 -10.75 1 98.06 157 ILE B CA 1
ATOM 3021 C C . ILE B 1 157 ? 4.758 -5.742 -11.141 1 98.06 157 ILE B C 1
ATOM 3023 O O . ILE B 1 157 ? 3.818 -5.934 -10.367 1 98.06 157 ILE B O 1
ATOM 3027 N N . MET B 1 158 ? 4.609 -5.297 -12.305 1 97.69 158 MET B N 1
ATOM 3028 C CA . MET B 1 158 ? 3.281 -4.945 -12.797 1 97.69 158 MET B CA 1
ATOM 3029 C C . MET B 1 158 ? 2.381 -6.176 -12.859 1 97.69 158 MET B C 1
ATOM 3031 O O . MET B 1 158 ? 1.215 -6.117 -12.461 1 97.69 158 MET B O 1
ATOM 3035 N N . LEU B 1 159 ? 2.908 -7.242 -13.312 1 98.38 159 LEU B N 1
ATOM 3036 C CA . LEU B 1 159 ? 2.143 -8.477 -13.422 1 98.38 159 LEU B CA 1
ATOM 3037 C C . LEU B 1 159 ? 1.785 -9.016 -12.039 1 98.38 159 LEU B C 1
ATOM 3039 O O . LEU B 1 159 ? 0.669 -9.492 -11.82 1 98.38 159 LEU B O 1
ATOM 3043 N N . TRP B 1 160 ? 2.727 -8.922 -11.148 1 98.44 160 TRP B N 1
ATOM 3044 C CA . TRP B 1 160 ? 2.473 -9.375 -9.789 1 98.44 160 TRP B CA 1
ATOM 3045 C C . TRP B 1 160 ? 1.362 -8.555 -9.141 1 98.44 160 TRP B C 1
ATOM 3047 O O . TRP B 1 160 ? 0.51 -9.094 -8.43 1 98.44 160 TRP B O 1
ATOM 3057 N N . ARG B 1 161 ? 1.387 -7.289 -9.281 1 98.19 161 ARG B N 1
ATOM 3058 C CA . ARG B 1 161 ? 0.315 -6.469 -8.727 1 98.19 161 ARG B CA 1
ATOM 3059 C C . ARG B 1 161 ? -1.04 -6.883 -9.289 1 98.19 161 ARG B C 1
ATOM 3061 O O . ARG B 1 161 ? -2.025 -6.961 -8.555 1 98.19 161 ARG B O 1
ATOM 3068 N N . LYS B 1 162 ? -1.031 -7.062 -10.602 1 97.56 162 LYS B N 1
ATOM 3069 C CA . LYS B 1 162 ? -2.252 -7.527 -11.258 1 97.56 162 LYS B CA 1
ATOM 3070 C C . LYS B 1 162 ? -2.756 -8.82 -10.625 1 97.56 162 LYS B C 1
ATOM 3072 O O . LYS B 1 162 ? -3.938 -8.938 -10.289 1 97.56 162 LYS B O 1
ATOM 3077 N N . LEU B 1 163 ? -1.877 -9.727 -10.422 1 98.19 163 LEU B N 1
ATOM 3078 C CA . LEU B 1 163 ? -2.23 -11.023 -9.844 1 98.19 163 LEU B CA 1
ATOM 3079 C C . LEU B 1 163 ? -2.652 -10.875 -8.391 1 98.19 163 LEU B C 1
ATOM 3081 O O . LEU B 1 163 ? -3.691 -11.398 -7.984 1 98.19 163 LEU B O 1
ATOM 3085 N N . LEU B 1 164 ? -1.89 -10.164 -7.609 1 98 164 LEU B N 1
ATOM 3086 C CA . LEU B 1 164 ? -2.17 -9.984 -6.188 1 98 164 LEU B CA 1
ATOM 3087 C C . LEU B 1 164 ? -3.504 -9.281 -5.984 1 98 164 LEU B C 1
ATOM 3089 O O . LEU B 1 164 ? -4.277 -9.648 -5.094 1 98 164 LEU B O 1
ATOM 3093 N N . SER B 1 165 ? -3.725 -8.266 -6.781 1 97.31 165 SER B N 1
ATOM 3094 C CA . SER B 1 165 ? -4.988 -7.543 -6.688 1 97.31 165 SER B CA 1
ATOM 3095 C C . SER B 1 165 ? -6.176 -8.461 -6.961 1 97.31 165 SER B C 1
ATOM 3097 O O . SER B 1 165 ? -7.199 -8.375 -6.281 1 97.31 165 SER B O 1
ATOM 3099 N N . ALA B 1 166 ? -6.012 -9.297 -7.934 1 97.06 166 ALA B N 1
ATOM 3100 C CA . ALA B 1 166 ? -7.078 -10.242 -8.266 1 97.06 166 ALA B CA 1
ATOM 3101 C C . ALA B 1 166 ? -7.305 -11.234 -7.125 1 97.06 166 ALA B C 1
ATOM 3103 O O . ALA B 1 166 ? -8.445 -11.562 -6.797 1 97.06 166 ALA B O 1
ATOM 3104 N N . VAL B 1 167 ? -6.23 -11.719 -6.559 1 97.5 167 VAL B N 1
ATOM 3105 C CA . VAL B 1 167 ? -6.312 -12.641 -5.43 1 97.5 167 VAL B CA 1
ATOM 3106 C C . VAL B 1 167 ? -7.074 -11.992 -4.281 1 97.5 167 VAL B C 1
ATOM 3108 O O . VAL B 1 167 ? -7.98 -12.594 -3.707 1 97.5 167 VAL B O 1
ATOM 3111 N N . ILE B 1 168 ? -6.766 -10.773 -3.959 1 97.19 168 ILE B N 1
ATOM 3112 C CA . ILE B 1 168 ? -7.406 -10.07 -2.855 1 97.19 168 ILE B CA 1
ATOM 3113 C C . ILE B 1 168 ? -8.883 -9.859 -3.164 1 97.19 168 ILE B C 1
ATOM 3115 O O . ILE B 1 168 ? -9.734 -9.992 -2.281 1 97.19 168 ILE B O 1
ATOM 3119 N N . LYS B 1 169 ? -9.18 -9.516 -4.375 1 96.44 169 LYS B N 1
ATOM 3120 C CA . LYS B 1 169 ? -10.578 -9.328 -4.758 1 96.44 169 LYS B CA 1
ATOM 3121 C C . LYS B 1 169 ? -11.391 -10.602 -4.52 1 96.44 169 LYS B C 1
ATOM 3123 O O . LYS B 1 169 ? -12.539 -10.539 -4.078 1 96.44 169 LYS B O 1
ATOM 3128 N N . LYS B 1 170 ? -10.773 -11.695 -4.816 1 96.88 170 LYS B N 1
ATOM 3129 C CA . LYS B 1 170 ? -11.461 -12.961 -4.59 1 96.88 170 LYS B CA 1
ATOM 3130 C C . LYS B 1 170 ? -11.609 -13.242 -3.096 1 96.88 170 LYS B C 1
ATOM 3132 O O . LYS B 1 170 ? -12.633 -13.781 -2.66 1 96.88 170 LYS B O 1
ATOM 3137 N N . ILE B 1 171 ? -10.609 -12.914 -2.299 1 96.75 171 ILE B N 1
ATOM 3138 C CA . ILE B 1 171 ? -10.688 -13.055 -0.85 1 96.75 171 ILE B CA 1
ATOM 3139 C C . ILE B 1 171 ? -11.812 -12.172 -0.307 1 96.75 171 ILE B C 1
ATOM 3141 O O . ILE B 1 171 ? -12.57 -12.594 0.571 1 96.75 171 ILE B O 1
ATOM 3145 N N . GLU B 1 172 ? -11.945 -10.992 -0.867 1 96.5 172 GLU B N 1
ATOM 3146 C CA . GLU B 1 172 ? -12.953 -10.031 -0.425 1 96.5 172 GLU B CA 1
ATOM 3147 C C . GLU B 1 172 ? -14.359 -10.594 -0.59 1 96.5 172 GLU B C 1
ATOM 3149 O O . GLU B 1 172 ? -15.258 -10.281 0.198 1 96.5 172 GLU B O 1
ATOM 3154 N N . VAL B 1 173 ? -14.539 -11.398 -1.617 1 94.62 173 VAL B N 1
ATOM 3155 C CA . VAL B 1 173 ? -15.844 -12.023 -1.83 1 94.62 173 VAL B CA 1
ATOM 3156 C C . VAL B 1 173 ? -16.25 -12.812 -0.587 1 94.62 173 VAL B C 1
ATOM 3158 O O . VAL B 1 173 ? -17.344 -12.641 -0.066 1 94.62 173 VAL B O 1
ATOM 3161 N N . GLY B 1 174 ? -15.328 -13.617 -0.116 1 95.12 174 GLY B N 1
ATOM 3162 C CA . GLY B 1 174 ? -15.602 -14.383 1.094 1 95.12 174 GLY B CA 1
ATOM 3163 C C . GLY B 1 174 ? -15.766 -13.508 2.322 1 95.12 174 GLY B C 1
ATOM 3164 O O . GLY B 1 174 ? -16.609 -13.781 3.176 1 95.12 174 GLY B O 1
ATOM 3165 N N . PHE B 1 175 ? -15.016 -12.508 2.43 1 96.56 175 PHE B N 1
ATOM 3166 C CA . PHE B 1 175 ? -15.047 -11.555 3.533 1 96.56 175 PHE B CA 1
ATOM 3167 C C . PHE B 1 175 ? -16.422 -10.922 3.66 1 96.56 175 PHE B C 1
ATOM 3169 O O . PHE B 1 175 ? -17.047 -10.969 4.727 1 96.56 175 PHE B O 1
ATOM 3176 N N . TYR B 1 176 ? -16.969 -10.43 2.57 1 93.38 176 TYR B N 1
ATOM 3177 C CA . TYR B 1 176 ? -18.234 -9.711 2.607 1 93.38 176 TYR B CA 1
ATOM 3178 C C . TYR B 1 176 ? -19.406 -10.68 2.715 1 93.38 176 TYR B C 1
ATOM 3180 O O . TYR B 1 176 ? -20.453 -10.336 3.271 1 93.38 176 TYR B O 1
ATOM 3188 N N . THR B 1 177 ? -19.188 -11.875 2.156 1 91.06 177 THR B N 1
ATOM 3189 C CA . THR B 1 177 ? -20.203 -12.906 2.35 1 91.06 177 THR B CA 1
ATOM 319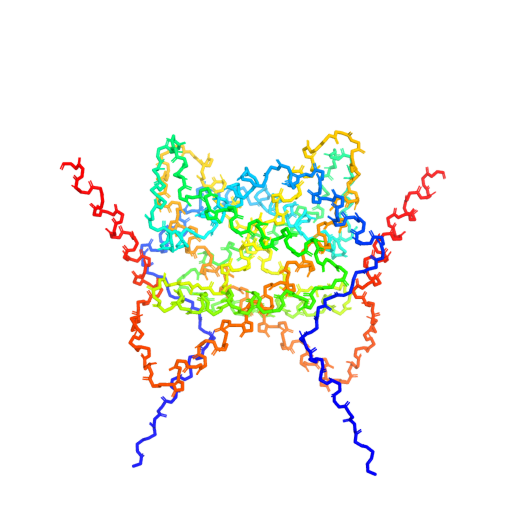0 C C . THR B 1 177 ? -20.359 -13.234 3.83 1 91.06 177 THR B C 1
ATOM 3192 O O . THR B 1 177 ? -21.484 -13.383 4.324 1 91.06 177 THR B O 1
ATOM 3195 N N . ASP B 1 178 ? -19.219 -13.32 4.551 1 91.25 178 ASP B N 1
ATOM 3196 C CA . ASP B 1 178 ? -19.266 -13.602 5.98 1 91.25 178 ASP B CA 1
ATOM 3197 C C . ASP B 1 178 ? -19.938 -12.469 6.738 1 91.25 178 ASP B C 1
ATOM 3199 O O . ASP B 1 178 ? -20.75 -12.711 7.633 1 91.25 178 ASP B O 1
ATOM 3203 N N . ILE B 1 179 ? -19.656 -11.281 6.438 1 88.62 179 ILE B N 1
ATOM 3204 C CA . ILE B 1 179 ? -20.234 -10.117 7.082 1 88.62 179 ILE B CA 1
ATOM 3205 C C . ILE B 1 179 ? -21.75 -10.086 6.836 1 88.62 179 ILE B C 1
ATOM 3207 O O . ILE B 1 179 ? -22.531 -9.867 7.762 1 88.62 179 ILE B O 1
ATOM 3211 N N . ALA B 1 180 ? -22.125 -10.383 5.652 1 88.44 180 ALA B N 1
ATOM 3212 C CA . ALA B 1 180 ? -23.531 -10.398 5.297 1 88.44 180 ALA B CA 1
ATOM 3213 C C . ALA B 1 180 ? -24.281 -11.492 6.062 1 88.44 180 ALA B C 1
ATOM 3215 O O . ALA B 1 180 ? -25.406 -11.281 6.52 1 88.44 180 ALA B O 1
ATOM 3216 N N . ASN B 1 181 ? -23.641 -12.586 6.141 1 89.94 181 ASN B N 1
ATOM 3217 C CA . ASN B 1 181 ? -24.25 -13.703 6.863 1 89.94 181 ASN B CA 1
ATOM 3218 C C . ASN B 1 181 ? -24.453 -13.375 8.336 1 89.94 181 ASN B C 1
ATOM 3220 O O . ASN B 1 181 ? -25.469 -13.742 8.922 1 89.94 181 ASN B O 1
ATOM 3224 N N . ARG B 1 182 ? -23.562 -12.68 8.938 1 87.62 182 ARG B N 1
ATOM 3225 C CA . ARG B 1 182 ? -23.672 -12.297 10.344 1 87.62 182 ARG B CA 1
ATOM 3226 C C . ARG B 1 182 ? -24.781 -11.273 10.555 1 87.62 182 ARG B C 1
ATOM 3228 O O . ARG B 1 182 ? -25.516 -11.344 11.547 1 87.62 182 ARG B O 1
ATOM 3235 N N . ILE B 1 183 ? -24.828 -10.367 9.719 1 83.81 183 ILE B N 1
ATOM 3236 C CA . ILE B 1 183 ? -25.875 -9.359 9.781 1 83.81 183 ILE B CA 1
ATOM 3237 C C . ILE B 1 183 ? -27.234 -10.039 9.664 1 83.81 183 ILE B C 1
ATOM 3239 O O . ILE B 1 183 ? -28.156 -9.742 10.422 1 83.81 183 ILE B O 1
ATOM 3243 N N . SER B 1 184 ? -27.359 -10.969 8.812 1 87.69 184 SER B N 1
ATOM 3244 C CA . SER B 1 184 ? -28.609 -11.672 8.57 1 87.69 184 SER B CA 1
ATOM 3245 C C . SER B 1 184 ? -28.984 -12.562 9.75 1 87.69 184 SER B C 1
ATOM 3247 O O . SER B 1 184 ? -30.172 -12.711 10.07 1 87.69 184 SER B O 1
ATOM 3249 N N . ASN B 1 185 ? -28.031 -13.234 10.281 1 83 185 ASN B N 1
ATOM 3250 C CA . ASN B 1 185 ? -28.281 -14.156 11.391 1 83 185 ASN B CA 1
ATOM 3251 C C . ASN B 1 185 ? -28.484 -13.414 12.703 1 83 185 ASN B C 1
ATOM 3253 O O . ASN B 1 185 ? -28.781 -14.023 13.734 1 83 185 ASN B O 1
ATOM 3257 N N . GLY B 1 186 ? -28.734 -12.164 12.688 1 67.56 186 GLY B N 1
ATOM 3258 C CA . GLY B 1 186 ? -28.984 -11.375 13.891 1 67.56 186 GLY B CA 1
ATOM 3259 C C . GLY B 1 186 ? -27.766 -11.258 14.781 1 67.56 186 GLY B C 1
ATOM 3260 O O . GLY B 1 186 ? -27.875 -10.961 15.969 1 67.56 186 GLY B O 1
ATOM 3261 N N . GLU B 1 187 ? -26.812 -11.922 14.547 1 55.56 187 GLU B N 1
ATOM 3262 C CA . GLU B 1 187 ? -25.609 -11.773 15.352 1 55.56 187 GLU B CA 1
ATOM 3263 C C . GLU B 1 187 ? -25.109 -10.328 15.336 1 55.56 187 GLU B C 1
ATOM 3265 O O . GLU B 1 187 ? -24.672 -9.82 14.305 1 55.56 187 GLU B O 1
ATOM 3270 N N . LYS B 1 188 ? -26.109 -9.547 15.953 1 44.19 188 LYS B N 1
ATOM 3271 C CA . LYS B 1 188 ? -25.75 -8.148 16.172 1 44.19 188 LYS B CA 1
ATOM 3272 C C . LYS B 1 188 ? -24.281 -8.008 16.547 1 44.19 188 LYS B C 1
ATOM 3274 O O . LYS B 1 188 ? -23.703 -8.891 17.188 1 44.19 188 LYS B O 1
ATOM 3279 N N . LYS B 1 189 ? -23.547 -7.238 15.875 1 44.84 189 LYS B N 1
ATOM 3280 C CA . LYS B 1 189 ? -22.266 -6.672 16.25 1 44.84 189 LYS B CA 1
ATOM 3281 C C . LYS B 1 189 ? -22.203 -6.406 17.75 1 44.84 189 LYS B C 1
ATOM 3283 O O . LYS B 1 189 ? -22.906 -5.535 18.266 1 44.84 189 LYS B O 1
ATOM 3288 N N . ARG B 1 190 ? -22.531 -7.207 18.766 1 37.22 190 ARG B N 1
ATOM 3289 C CA . ARG B 1 190 ? -21.859 -6.539 19.875 1 37.22 190 ARG B CA 1
ATOM 3290 C C . ARG B 1 190 ? -20.531 -5.938 19.438 1 37.22 190 ARG B C 1
ATOM 3292 O O . ARG B 1 190 ? -19.578 -6.668 19.156 1 37.22 190 ARG B O 1
ATOM 3299 N N . LEU B 1 191 ? -20.672 -5.227 18.5 1 35.91 191 LEU B N 1
ATOM 3300 C CA . LEU B 1 191 ? -19.578 -4.348 18.094 1 35.91 191 LEU B CA 1
ATOM 3301 C C . LEU B 1 191 ? -18.75 -3.912 19.297 1 35.91 191 LEU B C 1
ATOM 3303 O O . LEU B 1 191 ? -19.25 -3.266 20.203 1 35.91 191 LEU B O 1
ATOM 3307 N N . ARG B 1 192 ? -18.062 -4.688 19.953 1 31.59 192 ARG B N 1
ATOM 3308 C CA . ARG B 1 192 ? -17.188 -3.896 20.812 1 31.59 192 ARG B CA 1
ATOM 3309 C C . ARG B 1 192 ? -16.672 -2.66 20.062 1 31.59 192 ARG B C 1
ATOM 3311 O O . ARG B 1 192 ? -16.031 -2.773 19.031 1 31.59 192 ARG B O 1
ATOM 3318 N N . LYS B 1 193 ? -17.578 -1.753 19.922 1 31.73 193 LYS B N 1
ATOM 3319 C CA . LYS B 1 193 ? -17.234 -0.391 19.516 1 31.73 193 LYS B CA 1
ATOM 3320 C C . LYS B 1 193 ? -15.844 -0 20 1 31.73 193 LYS B C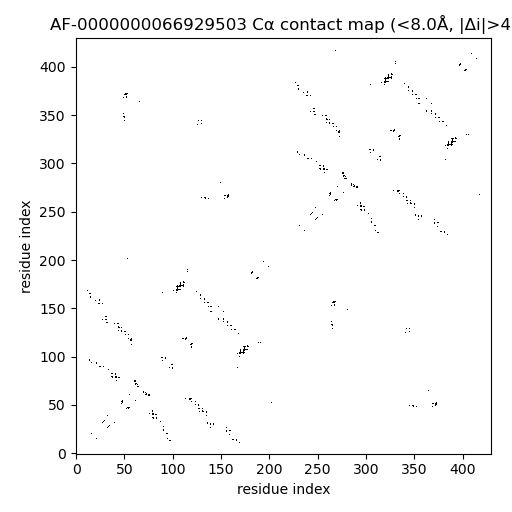 1
ATOM 3322 O O . LYS B 1 193 ? -15.688 0.53 21.109 1 31.73 193 LYS B O 1
ATOM 3327 N N . SER B 1 194 ? -14.938 -0.823 20.016 1 29.48 194 SER B N 1
ATOM 3328 C CA . SER B 1 194 ? -13.633 -0.257 20.375 1 29.48 194 SER B CA 1
ATOM 3329 C C . SER B 1 194 ? -13.211 0.818 19.375 1 29.48 194 SER B C 1
ATOM 3331 O O . SER B 1 194 ? -13.086 0.547 18.188 1 29.48 194 SER B O 1
ATOM 3333 N N . SER B 1 195 ? -13.734 1.925 19.391 1 28.86 195 SER B N 1
ATOM 3334 C CA . SER B 1 195 ? -13.367 3.145 18.672 1 28.86 195 SER B CA 1
ATOM 3335 C C . SER B 1 195 ? -11.898 3.123 18.266 1 28.86 195 SER B C 1
ATOM 3337 O O . SER B 1 195 ? -11.055 2.598 19 1 28.86 195 SER B O 1
ATOM 3339 N N . THR B 1 196 ? -11.688 3.273 17 1 32.09 196 THR B N 1
ATOM 3340 C CA . THR B 1 196 ? -10.32 3.451 16.516 1 32.09 196 THR B CA 1
ATOM 3341 C C . THR B 1 196 ? -9.461 4.152 17.562 1 32.09 196 THR B C 1
ATOM 3343 O O . THR B 1 196 ? -8.25 3.93 17.625 1 32.09 196 THR B O 1
ATOM 3346 N N . SER B 1 197 ? -10.07 5.086 18.266 1 34.34 197 SER B N 1
ATOM 3347 C CA . SER B 1 197 ? -9.406 5.789 19.359 1 34.34 197 SER B CA 1
ATOM 3348 C C . SER B 1 197 ? -9.078 4.84 20.5 1 34.34 197 SER B C 1
ATOM 3350 O O . SER B 1 197 ? -8.008 4.934 21.109 1 34.34 197 SER B O 1
ATOM 3352 N N . THR B 1 198 ? -9.945 3.887 20.812 1 36.09 198 THR B N 1
ATOM 3353 C CA . THR B 1 198 ? -9.758 2.988 21.938 1 36.09 198 THR B CA 1
ATOM 3354 C C . THR B 1 198 ? -8.711 1.924 21.625 1 36.09 198 THR B C 1
ATOM 3356 O O . THR B 1 198 ? -7.926 1.542 22.484 1 36.09 198 THR B O 1
ATOM 3359 N N . GLN B 1 199 ? -8.711 1.536 20.453 1 35.06 199 GLN B N 1
ATOM 3360 C CA . GLN B 1 199 ? -7.727 0.498 20.156 1 35.06 199 GLN B CA 1
ATOM 3361 C C . GLN B 1 199 ? -6.305 1.052 20.203 1 35.06 199 GLN B C 1
ATOM 3363 O O . GLN B 1 199 ? -5.387 0.38 20.672 1 35.06 199 GLN B O 1
ATOM 3368 N N . CYS B 1 200 ? -6.137 2.312 19.656 1 38.44 200 CYS B N 1
ATOM 3369 C CA . CYS B 1 200 ? -4.848 2.949 19.891 1 38.44 200 CYS B CA 1
ATOM 3370 C C . CYS B 1 200 ? -4.559 3.057 21.391 1 38.44 200 CYS B C 1
ATOM 3372 O O . CYS B 1 200 ? -3.441 2.777 21.828 1 38.44 200 CYS B O 1
ATOM 3374 N N . SER B 1 201 ? -5.652 3.328 22.078 1 38.97 201 SER B N 1
ATOM 3375 C CA . SER B 1 201 ? -5.473 3.457 23.516 1 38.97 201 SER B CA 1
ATOM 3376 C C . SER B 1 201 ? -5.188 2.104 24.156 1 38.97 201 SER B C 1
ATOM 3378 O O . SER B 1 201 ? -4.34 2 25.047 1 38.97 201 SER B O 1
ATOM 3380 N N . GLN B 1 202 ? -5.926 1.126 23.797 1 39.06 202 GLN B N 1
ATOM 3381 C CA . GLN B 1 202 ? -5.703 -0.177 24.422 1 39.06 202 GLN B CA 1
ATOM 3382 C C . GLN B 1 202 ? -4.348 -0.754 24.016 1 39.06 202 GLN B C 1
ATOM 3384 O O . GLN B 1 202 ? -3.682 -1.402 24.828 1 39.06 202 GLN B O 1
ATOM 3389 N N . PHE B 1 203 ? -3.979 -0.542 22.875 1 38 203 PHE B N 1
ATOM 3390 C CA . PHE B 1 203 ? -2.654 -0.977 22.438 1 38 203 PHE B CA 1
ATOM 3391 C C . PHE B 1 203 ? -1.568 -0.315 23.281 1 38 203 PHE B C 1
ATOM 3393 O O . PHE B 1 203 ? -0.656 -0.987 23.766 1 38 203 PHE B O 1
ATOM 3400 N N . LEU B 1 204 ? -1.686 1.015 23.484 1 41.5 204 LEU B N 1
ATOM 3401 C CA . LEU B 1 204 ? -0.748 1.724 24.344 1 41.5 204 LEU B CA 1
ATOM 3402 C C . LEU B 1 204 ? -0.852 1.227 25.781 1 41.5 204 LEU B C 1
ATOM 3404 O O . LEU B 1 204 ? 0.163 1.074 26.469 1 41.5 204 LEU B O 1
ATOM 3408 N N . MET B 1 205 ? -2.037 0.998 26.156 1 40.81 205 MET B N 1
ATOM 3409 C CA . MET B 1 205 ? -2.213 0.558 27.547 1 40.81 205 MET B CA 1
ATOM 3410 C C . MET B 1 205 ? -1.651 -0.846 27.734 1 40.81 205 MET B C 1
ATOM 3412 O O . MET B 1 205 ? -1.021 -1.128 28.766 1 40.81 205 MET B O 1
ATOM 3416 N N . LYS B 1 206 ? -1.864 -1.641 26.859 1 42.44 206 LYS B N 1
ATOM 3417 C CA . LYS B 1 206 ? -1.375 -3.004 27.047 1 42.44 206 LYS B CA 1
ATOM 3418 C C . LYS B 1 206 ? 0.145 -3.064 26.922 1 42.44 206 LYS B C 1
ATOM 3420 O O . LYS B 1 206 ? 0.802 -3.838 27.609 1 42.44 206 LYS B O 1
ATOM 3425 N N . GLN B 1 207 ? 0.649 -2.229 26.125 1 38.75 207 GLN B N 1
ATOM 3426 C CA . GLN B 1 207 ? 2.105 -2.148 26.094 1 38.75 207 GLN B CA 1
ATOM 3427 C C . GLN B 1 207 ? 2.654 -1.577 27.406 1 38.75 207 GLN B C 1
ATOM 3429 O O . GLN B 1 207 ? 3.74 -1.96 27.844 1 38.75 207 GLN B O 1
ATOM 3434 N N . GLN B 1 208 ? 1.909 -0.72 27.938 1 39.28 208 GLN B N 1
ATOM 3435 C CA . GLN B 1 208 ? 2.291 -0.211 29.25 1 39.28 208 GLN B CA 1
ATOM 3436 C C . GLN B 1 208 ? 2.178 -1.299 30.312 1 39.28 208 GLN B C 1
ATOM 3438 O O . GLN B 1 208 ? 2.998 -1.363 31.234 1 39.28 208 GLN B O 1
ATOM 3443 N N . ILE B 1 209 ? 1.147 -2.049 30.328 1 41.69 209 ILE B N 1
ATOM 3444 C CA . ILE B 1 209 ? 0.978 -3.078 31.344 1 41.69 209 ILE B CA 1
ATOM 3445 C C . ILE B 1 209 ? 2.096 -4.109 31.219 1 41.69 209 ILE B C 1
ATOM 3447 O O . ILE B 1 209 ? 2.662 -4.543 32.219 1 41.69 209 ILE B O 1
ATOM 3451 N N . ASN B 1 210 ? 2.469 -4.461 30.156 1 39.16 210 ASN B N 1
ATOM 3452 C CA . ASN B 1 210 ? 3.525 -5.461 30.031 1 39.16 210 ASN B CA 1
ATOM 3453 C C . ASN B 1 210 ? 4.871 -4.91 30.5 1 39.16 210 ASN B C 1
ATOM 3455 O O . ASN B 1 210 ? 5.801 -5.672 30.766 1 39.16 210 ASN B O 1
ATOM 3459 N N . ARG B 1 211 ? 5.031 -3.6 30.594 1 41.12 211 ARG B N 1
ATOM 3460 C CA . ARG B 1 211 ? 6.215 -3.029 31.234 1 41.12 211 ARG B CA 1
ATOM 3461 C C . ARG B 1 211 ? 6.098 -3.078 32.75 1 41.12 211 ARG B C 1
ATOM 3463 O O . ARG B 1 211 ? 7.109 -3.125 33.469 1 41.12 211 ARG B O 1
ATOM 3470 N N . SER B 1 212 ? 4.91 -2.955 33.25 1 41.69 212 SER B N 1
ATOM 3471 C CA . SER B 1 212 ? 4.828 -2.947 34.719 1 41.69 212 SER B CA 1
ATOM 3472 C C . SER B 1 212 ? 5.074 -4.336 35.281 1 41.69 212 SER B C 1
ATOM 3474 O O . SER B 1 212 ? 5.578 -4.473 36.406 1 41.69 212 SER B O 1
ATOM 3476 N N . ASP B 1 213 ? 4.777 -5.395 34.719 1 34.88 213 ASP B N 1
ATOM 3477 C CA . ASP B 1 213 ? 4.984 -6.691 35.344 1 34.88 213 ASP B CA 1
ATOM 3478 C C . ASP B 1 213 ? 6.465 -7.07 35.344 1 34.88 213 ASP B C 1
ATOM 3480 O O . ASP B 1 213 ? 6.848 -8.102 35.906 1 34.88 213 ASP B O 1
ATOM 3484 N N . LYS B 1 214 ? 7.273 -6.348 34.688 1 36.19 214 LYS B N 1
ATOM 3485 C CA . LYS B 1 214 ? 8.68 -6.742 34.781 1 36.19 214 LYS B CA 1
ATOM 3486 C C . LYS B 1 214 ? 9.445 -5.871 35.75 1 36.19 214 LYS B C 1
ATOM 3488 O O . LYS B 1 214 ? 10.664 -5.969 35.844 1 36.19 214 LYS B O 1
ATOM 3493 N N . SER B 1 215 ? 8.734 -4.906 36.281 1 30.28 215 SER B N 1
ATOM 3494 C CA . SER B 1 215 ? 9.469 -4.449 37.469 1 30.28 215 SER B CA 1
ATOM 3495 C C . SER B 1 215 ? 9.125 -5.285 38.688 1 30.28 215 SER B C 1
ATOM 3497 O O . SER B 1 215 ? 7.977 -5.699 38.875 1 30.28 215 SER B O 1
#